Protein AF-0000000080188526 (afdb_homodimer)

Secondary structure (DSSP, 8-state):
----EEEEEE--STT---HHHHHHHHHHHHTT-EEEEEE--HHHHHHHHHHTT----EEE-TTS-EEE---HHHHHHHHHHHHHHHHHHHHHHHHTT--EEEEEETGGG-EEE-EEEEEEEEETTEEEEEEEEEEE---EE-HHHHHHHHHTT-EEEEEEEEEETTS-EEB--HHHHHHHHHHHTT-EEEEEESSSS-BSSTT-GGGB--EE-SHHHHHHHHHH--THHHHHHHHHHHHHHHT-SEEEEEETTSSSHHHHHHTTSSSEEEPGGGG-/----EEEEEE--STT---HHHHHHHHHHHHTT-EEEEEE--HHHHHHHHHHTT----EEE-TTS-EEE---HHHHHHHHHHHHHHHHHHHHHHHHTT--EEEEEETGGG-EEE-EEEEEEEEETTEEEEEEEEEEE---EE-HHHHHHHHHTT-EEEEEEEEEETTS-EEB--HHHHHHHHHHHTT-EEEEEESSSS-BSSTT-GGGB--EE-SHHHHHHHHHH--THHHHHHHHHHHHHHHT-SEEEEEETTSSSHHHHHHTTSSSEEEPGGGG-

Nearest PDB structures (foldseek):
  3wwm-assembly1_A-2  TM=9.117E-01  e=8.075E-30  Thermus thermophilus HB27
  3u6u-assembly1_C  TM=9.067E-01  e=2.019E-29  Thermus thermophilus HB8
  3wwn-assembly1_A-2  TM=9.165E-01  e=2.325E-28  Thermus thermophilus HB27
  2ap9-assembly1_E  TM=8.443E-01  e=2.203E-18  Mycobacterium tuberculosis CDC1551
  7nly-assembly1_A  TM=8.726E-01  e=7.168E-17  Mycobacterium tuberculosis H37Rv

InterPro domains:
  IPR001048 Aspartate/glutamate/uridylate kinase [PF00696] (5-251)
  IPR001057 Glutamate/acetylglutamate kinase [PR00474] (32-46)
  IPR001057 Glutamate/acetylglutamate kinase [PR00474] (173-200)
  IPR001057 Glutamate/acetylglutamate kinase [PR00474] (224-244)
  IPR004662 Acetylglutamate kinase family [PIRSF000728] (4-268)
  IPR004662 Acetylglutamate kinase family [TIGR00761] (5-249)
  IPR036393 Acetylglutamate kinase-like superfamily [G3DSA:3.40.1160.10] (6-268)
  IPR036393 Acetylglutamate kinase-like superfamily [SSF53633] (5-272)
  IPR037529 [LysW]-aminoadipate/[LysW]-glutamate kinase [MF_02082] (5-271)

Organism: NCBI:txid355548

Structure (mmCIF, N/CA/C/O backbone):
data_AF-0000000080188526-model_v1
#
loop_
_entity.id
_entity.type
_entity.pdbx_description
1 polymer Putative
#
loop_
_atom_site.group_PDB
_atom_site.id
_atom_site.type_symbol
_atom_site.label_atom_id
_atom_site.label_alt_id
_atom_site.label_comp_id
_atom_site.label_asym_id
_atom_site.label_entity_id
_atom_site.label_seq_id
_atom_site.pdbx_PDB_ins_code
_atom_site.Cartn_x
_atom_site.Cartn_y
_atom_site.Cartn_z
_atom_site.occupancy
_atom_site.B_iso_or_equiv
_atom_site.auth_seq_id
_atom_site.auth_comp_id
_atom_site.auth_asym_id
_atom_site.auth_atom_id
_atom_site.pdbx_PDB_model_num
ATOM 1 N N . MET A 1 1 ? -24.578 4.992 19.031 1 40.38 1 MET A N 1
ATOM 2 C CA . MET A 1 1 ? -23.828 6.109 19.594 1 40.38 1 MET A CA 1
ATOM 3 C C . MET A 1 1 ? -22.891 6.711 18.547 1 40.38 1 MET A C 1
ATOM 5 O O . MET A 1 1 ? -22.281 5.984 17.766 1 40.38 1 MET A O 1
ATOM 9 N N . VAL A 1 2 ? -23.078 7.922 18.234 1 56.34 2 VAL A N 1
ATOM 10 C CA . VAL A 1 2 ? -22.266 8.539 17.188 1 56.34 2 VAL A CA 1
ATOM 11 C C . VAL A 1 2 ? -20.781 8.383 17.516 1 56.34 2 VAL A C 1
ATOM 13 O O . VAL A 1 2 ? -20.328 8.797 18.578 1 56.34 2 VAL A O 1
ATOM 16 N N . ARG A 1 3 ? -20.047 7.516 16.812 1 78.12 3 ARG A N 1
ATOM 17 C CA . ARG A 1 3 ? -18.625 7.262 17.094 1 78.12 3 ARG A CA 1
ATOM 18 C C . ARG A 1 3 ? -17.781 8.492 16.797 1 78.12 3 ARG A C 1
ATOM 20 O O . ARG A 1 3 ? -18.016 9.18 15.797 1 78.12 3 ARG A O 1
ATOM 27 N N . VAL A 1 4 ? -17.016 8.891 17.828 1 92.44 4 VAL A N 1
ATOM 28 C CA . VAL A 1 4 ? -16.047 9.969 17.688 1 92.44 4 VAL A CA 1
ATOM 29 C C . VAL A 1 4 ? -14.93 9.523 16.75 1 92.44 4 VAL A C 1
ATOM 31 O O . VAL A 1 4 ? -14.445 8.398 16.844 1 92.44 4 VAL A O 1
ATOM 34 N N . THR A 1 5 ? -14.664 10.352 15.758 1 98.06 5 THR A N 1
ATOM 35 C CA . THR A 1 5 ? -13.602 10.039 14.805 1 98.06 5 THR A CA 1
ATOM 36 C C . THR A 1 5 ? -12.461 11.055 14.922 1 98.06 5 THR A C 1
ATOM 38 O O . THR A 1 5 ? -12.703 12.258 15.016 1 98.06 5 THR A O 1
ATOM 41 N N . THR A 1 6 ? -11.266 10.586 15.047 1 98.81 6 THR A N 1
ATOM 42 C CA . THR A 1 6 ? -10.055 11.406 15.078 1 98.81 6 THR A CA 1
ATOM 43 C C . THR A 1 6 ? -9.148 11.07 13.891 1 98.81 6 THR A C 1
ATOM 45 O O . THR A 1 6 ? -8.898 9.891 13.609 1 98.81 6 THR A O 1
ATOM 48 N N . VAL A 1 7 ? -8.742 12.086 13.148 1 98.94 7 VAL A N 1
ATOM 49 C CA . VAL A 1 7 ? -7.703 11.953 12.133 1 98.94 7 VAL A CA 1
ATOM 50 C C . VAL A 1 7 ? -6.363 12.422 12.695 1 98.94 7 VAL A C 1
ATOM 52 O O . VAL A 1 7 ? -6.27 13.516 13.25 1 98.94 7 VAL A O 1
ATOM 55 N N . VAL A 1 8 ? -5.336 11.609 12.633 1 98.94 8 VAL A N 1
ATOM 56 C CA . VAL A 1 8 ? -3.988 11.938 13.086 1 98.94 8 VAL A CA 1
ATOM 57 C C . VAL A 1 8 ? -3.047 12.023 11.883 1 98.94 8 VAL A C 1
ATOM 59 O O . VAL A 1 8 ? -2.836 11.039 11.18 1 98.94 8 VAL A O 1
ATOM 62 N N . LYS A 1 9 ? -2.52 13.18 11.641 1 98.88 9 LYS A N 1
ATOM 63 C CA . LYS A 1 9 ? -1.516 13.367 10.594 1 98.88 9 LYS A CA 1
ATOM 64 C C . LYS A 1 9 ? -0.104 13.297 11.172 1 98.88 9 LYS A C 1
ATOM 66 O O . LYS A 1 9 ? 0.282 14.125 11.992 1 98.88 9 LYS A O 1
ATOM 71 N N . ILE A 1 10 ? 0.627 12.305 10.766 1 98.38 10 ILE A N 1
ATOM 72 C CA . ILE A 1 10 ? 2.021 12.156 11.172 1 98.38 10 ILE A CA 1
ATOM 73 C C . ILE A 1 10 ? 2.936 12.734 10.094 1 98.38 10 ILE A C 1
ATOM 75 O O . ILE A 1 10 ? 2.992 12.211 8.977 1 98.38 10 ILE A O 1
ATOM 79 N N . GLY A 1 11 ? 3.662 13.734 10.43 1 93.62 11 GLY A N 1
ATOM 80 C CA . GLY A 1 11 ? 4.523 14.43 9.484 1 93.62 11 GLY A CA 1
ATOM 81 C C . GLY A 1 11 ? 5.641 13.555 8.945 1 93.62 11 GLY A C 1
ATOM 82 O O . GLY A 1 11 ? 6.109 12.641 9.625 1 93.62 11 GLY A O 1
ATOM 83 N N . GLY A 1 12 ? 6.168 13.875 7.809 1 89.31 12 GLY A N 1
ATOM 84 C CA . GLY A 1 12 ? 7.172 13.078 7.121 1 89.31 12 GLY A CA 1
ATOM 85 C C . GLY A 1 12 ? 8.586 13.555 7.375 1 89.31 12 GLY A C 1
ATOM 86 O O . GLY A 1 12 ? 9.539 13.008 6.812 1 89.31 12 GLY A O 1
ATOM 87 N N . ALA A 1 13 ? 8.648 14.562 8.172 1 86.12 13 ALA A N 1
ATOM 88 C CA . ALA A 1 13 ? 9.977 15.07 8.484 1 86.12 13 ALA A CA 1
ATOM 89 C C . ALA A 1 13 ? 10.766 14.062 9.312 1 86.12 13 ALA A C 1
ATOM 91 O O . ALA A 1 13 ? 10.195 13.336 10.133 1 86.12 13 ALA A O 1
ATOM 92 N N . ARG A 1 14 ? 12.078 14.102 9.156 1 87.88 14 ARG A N 1
ATOM 93 C CA . ARG A 1 14 ? 12.984 13.195 9.859 1 87.88 14 ARG A CA 1
ATOM 94 C C . ARG A 1 14 ? 12.844 13.352 11.367 1 87.88 14 ARG A C 1
ATOM 96 O O . ARG A 1 14 ? 12.969 12.375 12.109 1 87.88 14 ARG A O 1
ATOM 103 N N . ALA A 1 15 ? 12.523 14.5 11.766 1 88.06 15 ALA A N 1
ATOM 104 C CA . ALA A 1 15 ? 12.516 14.828 13.188 1 88.06 15 ALA A CA 1
ATOM 105 C C . ALA A 1 15 ? 11.227 14.352 13.852 1 88.06 15 ALA A C 1
ATOM 107 O O . ALA A 1 15 ? 11.102 14.383 15.078 1 88.06 15 ALA A O 1
ATOM 108 N N . VAL A 1 16 ? 10.297 13.938 13.117 1 93.12 16 VAL A N 1
ATOM 109 C CA . VAL A 1 16 ? 9.023 13.469 13.672 1 93.12 16 VAL A CA 1
ATOM 110 C C . VAL A 1 16 ? 9.148 12.008 14.086 1 93.12 16 VAL A C 1
ATOM 112 O O . VAL A 1 16 ? 9.398 11.133 13.25 1 93.12 16 VAL A O 1
ATOM 115 N N . ASP A 1 17 ? 9.016 11.703 15.32 1 95.31 17 ASP A N 1
ATOM 116 C CA . ASP A 1 17 ? 8.93 10.352 15.852 1 95.31 17 ASP A CA 1
ATOM 117 C C . ASP A 1 17 ? 7.484 9.867 15.891 1 95.31 17 ASP A C 1
ATOM 119 O O . ASP A 1 17 ? 6.668 10.391 16.656 1 95.31 17 ASP A O 1
ATOM 123 N N . PRO A 1 18 ? 7.188 8.836 15.133 1 96.5 18 PRO A N 1
ATOM 124 C CA . PRO A 1 18 ? 5.801 8.367 15.141 1 96.5 18 PRO A CA 1
ATOM 125 C C . PRO A 1 18 ? 5.445 7.602 16.406 1 96.5 18 PRO A C 1
ATOM 127 O O . PRO A 1 18 ? 4.266 7.352 16.672 1 96.5 18 PRO A O 1
ATOM 130 N N . GLY A 1 19 ? 6.375 7.184 17.234 1 97.31 19 GLY A N 1
ATOM 131 C CA . GLY A 1 19 ? 6.184 6.305 18.375 1 97.31 19 GLY A CA 1
ATOM 132 C C . GLY A 1 19 ? 5.082 6.77 19.312 1 97.31 19 GLY A C 1
ATOM 133 O O . GLY A 1 19 ? 4.121 6.039 19.562 1 97.31 19 GLY A O 1
ATOM 134 N N . PRO A 1 20 ? 5.223 7.992 19.828 1 98.06 20 PRO A N 1
ATOM 135 C CA . PRO A 1 20 ? 4.207 8.5 20.75 1 98.06 20 PRO A CA 1
ATOM 136 C C . PRO A 1 20 ? 2.807 8.508 20.141 1 98.06 20 PRO A C 1
ATOM 138 O O . PRO A 1 20 ? 1.826 8.227 20.828 1 98.06 20 PRO A O 1
ATOM 141 N N . ALA A 1 21 ? 2.689 8.883 18.891 1 98.5 21 ALA A N 1
ATOM 142 C CA . ALA A 1 21 ? 1.395 8.875 18.203 1 98.5 21 ALA A CA 1
ATOM 143 C C . ALA A 1 21 ? 0.808 7.469 18.156 1 98.5 21 ALA A C 1
ATOM 145 O O . ALA A 1 21 ? -0.402 7.285 18.312 1 98.5 21 ALA A O 1
ATOM 146 N N . VAL A 1 22 ? 1.657 6.465 17.922 1 98.62 22 VAL A N 1
ATOM 147 C CA . VAL A 1 22 ? 1.222 5.074 17.844 1 98.62 22 VAL A CA 1
ATOM 148 C C . VAL A 1 22 ? 0.589 4.652 19.156 1 98.62 22 VAL A C 1
ATOM 150 O O . VAL A 1 22 ? -0.482 4.043 19.188 1 98.62 22 VAL A O 1
ATOM 153 N N . THR A 1 23 ? 1.24 5 20.25 1 98.19 23 THR A N 1
ATOM 154 C CA . THR A 1 23 ? 0.723 4.695 21.578 1 98.19 23 THR A CA 1
ATOM 155 C C . THR A 1 23 ? -0.623 5.379 21.797 1 98.19 23 THR A C 1
ATOM 157 O O . THR A 1 23 ? -1.547 4.773 22.344 1 98.19 23 THR A O 1
ATOM 160 N N . ASP A 1 24 ? -0.747 6.602 21.406 1 98.75 24 ASP A N 1
ATOM 161 C CA . ASP A 1 24 ? -1.985 7.352 21.578 1 98.75 24 ASP A CA 1
ATOM 162 C C . ASP A 1 24 ? -3.113 6.754 20.75 1 98.75 24 ASP A C 1
ATOM 164 O O . ASP A 1 24 ? -4.262 6.691 21.188 1 98.75 24 ASP A O 1
ATOM 168 N N . VAL A 1 25 ? -2.812 6.363 19.516 1 98.69 25 VAL A N 1
ATOM 169 C CA . VAL A 1 25 ? -3.814 5.762 18.641 1 98.69 25 VAL A CA 1
ATOM 170 C C . VAL A 1 25 ? -4.324 4.461 19.25 1 98.69 25 VAL A C 1
ATOM 172 O O . VAL A 1 25 ? -5.527 4.195 19.25 1 98.69 25 VAL A O 1
ATOM 175 N N . ALA A 1 26 ? -3.402 3.66 19.781 1 98.38 26 ALA A N 1
ATOM 176 C CA . ALA A 1 26 ? -3.801 2.443 20.5 1 98.38 26 ALA A CA 1
ATOM 177 C C . ALA A 1 26 ? -4.773 2.762 21.625 1 98.38 26 ALA A C 1
ATOM 179 O O . ALA A 1 26 ? -5.773 2.066 21.812 1 98.38 26 ALA A O 1
ATOM 180 N N . HIS A 1 27 ? -4.434 3.818 22.344 1 97.94 27 HIS A N 1
ATOM 181 C CA . HIS A 1 27 ? -5.266 4.25 23.469 1 97.94 27 HIS A CA 1
ATOM 182 C C . HIS A 1 27 ? -6.652 4.68 22.984 1 97.94 27 HIS A C 1
ATOM 184 O O . HIS A 1 27 ? -7.664 4.289 23.578 1 97.94 27 HIS A O 1
ATOM 190 N N . LEU A 1 28 ? -6.758 5.496 21.953 1 98.06 28 LEU A N 1
ATOM 191 C CA . LEU A 1 28 ? -8.031 5.969 21.406 1 98.06 28 LEU A CA 1
ATOM 192 C C . LEU A 1 28 ? -8.883 4.801 20.938 1 98.06 28 LEU A C 1
ATOM 194 O O . LEU A 1 28 ? -10.078 4.738 21.219 1 98.06 28 LEU A O 1
ATOM 198 N N . MET A 1 29 ? -8.258 3.889 20.234 1 96.62 29 MET A N 1
ATOM 199 C CA . MET A 1 29 ? -8.977 2.721 19.734 1 96.62 29 MET A CA 1
ATOM 200 C C . MET A 1 29 ? -9.547 1.901 20.875 1 96.62 29 MET A C 1
ATOM 202 O O . MET A 1 29 ? -10.695 1.443 20.812 1 96.62 29 MET A O 1
ATOM 206 N N . ALA A 1 30 ? -8.727 1.699 21.891 1 95.38 30 ALA A N 1
ATOM 207 C CA . ALA A 1 30 ? -9.156 0.935 23.062 1 95.38 30 ALA A CA 1
ATOM 208 C C . ALA A 1 30 ? -10.359 1.593 23.734 1 95.38 30 ALA A C 1
ATOM 210 O O . ALA A 1 30 ? -11.148 0.92 24.391 1 95.38 30 ALA A O 1
ATOM 211 N N . ASN A 1 31 ? -10.523 2.869 23.531 1 96.06 31 ASN A N 1
ATOM 212 C CA . ASN A 1 31 ? -11.633 3.609 24.125 1 96.06 31 ASN A CA 1
ATOM 213 C C . ASN A 1 31 ? -12.805 3.732 23.156 1 96.06 31 ASN A C 1
ATOM 215 O O . ASN A 1 31 ? -13.719 4.523 23.375 1 96.06 31 ASN A O 1
ATOM 219 N N . GLY A 1 32 ? -12.781 3.041 22.031 1 95.88 32 GLY A N 1
ATOM 220 C CA . GLY A 1 32 ? -13.914 2.908 21.141 1 95.88 32 GLY A CA 1
ATOM 221 C C . GLY A 1 32 ? -13.992 4.008 20.094 1 95.88 32 GLY A C 1
ATOM 222 O O . GLY A 1 32 ? -15.016 4.176 19.438 1 95.88 32 GLY A O 1
ATOM 223 N N . GLU A 1 33 ? -12.914 4.777 19.906 1 97.5 33 GLU A N 1
ATOM 224 C CA . GLU A 1 33 ? -12.891 5.836 18.906 1 97.5 33 GLU A CA 1
ATOM 225 C C . GLU A 1 33 ? -12.453 5.301 17.547 1 97.5 33 GLU A C 1
ATOM 227 O O . GLU A 1 33 ? -11.633 4.375 17.469 1 97.5 33 GLU A O 1
ATOM 232 N N . ASP A 1 34 ? -13.078 5.816 16.484 1 98.44 34 ASP A N 1
ATOM 233 C CA . ASP A 1 34 ? -12.555 5.586 15.141 1 98.44 34 ASP A CA 1
ATOM 234 C C . ASP A 1 34 ? -11.375 6.504 14.852 1 98.44 34 ASP A C 1
ATOM 236 O O . ASP A 1 34 ? -11.43 7.703 15.133 1 98.44 34 ASP A O 1
ATOM 240 N N . VAL A 1 35 ? -10.273 5.914 14.398 1 98.88 35 VAL A N 1
ATOM 241 C CA . VAL A 1 35 ? -9.078 6.699 14.117 1 98.88 35 VAL A CA 1
ATOM 242 C C . VAL A 1 35 ? -8.617 6.453 12.688 1 98.88 35 VAL A C 1
ATOM 244 O O . VAL A 1 35 ? -8.602 5.309 12.219 1 98.88 35 VAL A O 1
ATOM 247 N N . VAL A 1 36 ? -8.328 7.504 11.977 1 98.94 36 VAL A N 1
ATOM 248 C CA . VAL A 1 36 ? -7.594 7.457 10.711 1 98.94 36 VAL A CA 1
ATOM 249 C C . VAL A 1 36 ? -6.215 8.086 10.891 1 98.94 36 VAL A C 1
ATOM 251 O O . VAL A 1 36 ? -6.086 9.172 11.469 1 98.94 36 VAL A O 1
ATOM 254 N N . VAL A 1 37 ? -5.207 7.422 10.477 1 98.94 37 VAL A N 1
ATOM 255 C CA . VAL A 1 37 ? -3.865 7.992 10.438 1 98.94 37 VAL A CA 1
ATOM 256 C C . VAL A 1 37 ? -3.516 8.391 9.008 1 98.94 37 VAL A C 1
ATOM 258 O O . VAL A 1 37 ? -3.748 7.629 8.07 1 98.94 37 VAL A O 1
ATOM 261 N N . VAL A 1 38 ? -3.098 9.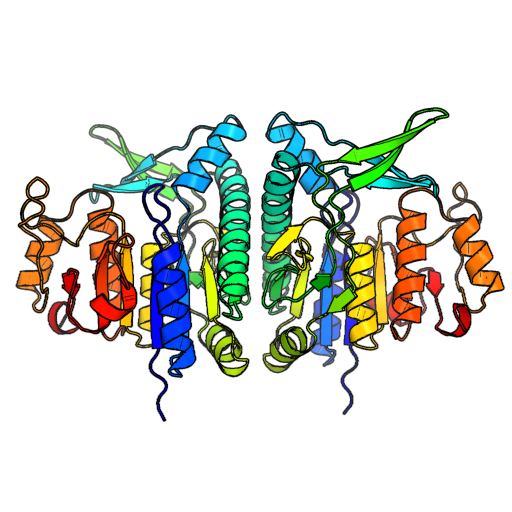578 8.797 1 98.94 38 VAL A N 1
ATOM 262 C CA . VAL A 1 38 ? -2.545 10.047 7.531 1 98.94 38 VAL A CA 1
ATOM 263 C C . VAL A 1 38 ? -1.071 10.406 7.711 1 98.94 38 VAL A C 1
ATOM 265 O O . VAL A 1 38 ? -0.702 11.07 8.68 1 98.94 38 VAL A O 1
ATOM 268 N N . HIS A 1 39 ? -0.238 9.914 6.824 1 98.75 39 HIS A N 1
ATOM 269 C CA . HIS A 1 39 ? 1.174 10.227 7.023 1 98.75 39 HIS A CA 1
ATOM 270 C C . HIS A 1 39 ? 1.783 10.844 5.77 1 98.75 39 HIS A C 1
ATOM 272 O O . HIS A 1 39 ? 1.302 10.609 4.66 1 98.75 39 HIS A O 1
ATOM 278 N N . GLY A 1 40 ? 2.789 11.672 6.004 1 96.56 40 GLY A N 1
ATOM 279 C CA . GLY A 1 40 ? 3.639 12.156 4.922 1 96.56 40 GLY A CA 1
ATOM 280 C C . GLY A 1 40 ? 4.844 11.266 4.676 1 96.56 40 GLY A C 1
ATOM 281 O O . GLY A 1 40 ? 4.859 10.102 5.082 1 96.56 40 GLY A O 1
ATOM 282 N N . GLY A 1 41 ? 5.75 11.781 3.902 1 95.81 41 GLY A N 1
ATOM 283 C CA . GLY A 1 41 ? 6.957 11.031 3.598 1 95.81 41 GLY A CA 1
ATOM 284 C C . GLY A 1 41 ? 7.988 11.852 2.834 1 95.81 41 GLY A C 1
ATOM 285 O O . GLY A 1 41 ? 8.75 11.305 2.037 1 95.81 41 GLY A O 1
ATOM 286 N N . SER A 1 42 ? 7.973 13.156 3.051 1 94.06 42 SER A N 1
ATOM 287 C CA . SER A 1 42 ? 8.812 14.047 2.256 1 94.06 42 SER A CA 1
ATOM 288 C C . SER A 1 42 ? 10.281 13.648 2.357 1 94.06 42 SER A C 1
ATOM 290 O O . SER A 1 42 ? 10.984 13.586 1.346 1 94.06 42 SER A O 1
ATOM 292 N N . THR A 1 43 ? 10.773 13.391 3.576 1 95.75 43 THR A N 1
ATOM 293 C CA . THR A 1 43 ? 12.164 13.008 3.775 1 95.75 43 THR A CA 1
ATOM 294 C C . THR A 1 43 ? 12.461 11.672 3.092 1 95.75 43 THR A C 1
ATOM 296 O O . THR A 1 43 ? 13.484 11.531 2.418 1 95.75 43 THR A O 1
ATOM 299 N N . ALA A 1 44 ? 11.578 10.719 3.279 1 97.31 44 ALA A N 1
ATOM 300 C CA . ALA A 1 44 ? 11.75 9.406 2.662 1 97.31 44 ALA A CA 1
ATOM 301 C C . ALA A 1 44 ? 11.781 9.516 1.141 1 97.31 44 ALA A C 1
ATOM 303 O O . ALA A 1 44 ? 12.578 8.844 0.48 1 97.31 44 ALA A O 1
ATOM 304 N N . VAL A 1 45 ? 10.93 10.359 0.568 1 97.88 45 VAL A N 1
ATOM 305 C CA . VAL A 1 45 ? 10.883 10.555 -0.876 1 97.88 45 VAL A CA 1
ATOM 306 C C . VAL A 1 45 ? 12.188 11.188 -1.356 1 97.88 45 VAL A C 1
ATOM 308 O O . VAL A 1 45 ? 12.781 10.734 -2.34 1 97.88 45 VAL A O 1
ATOM 311 N N . ASP A 1 46 ? 12.641 12.25 -0.674 1 97.69 46 ASP A N 1
ATOM 312 C CA . ASP A 1 46 ? 13.883 12.914 -1.049 1 97.69 46 ASP A CA 1
ATOM 313 C C . ASP A 1 46 ? 15.07 11.953 -0.981 1 97.69 46 ASP A C 1
ATOM 315 O O . ASP A 1 46 ? 15.914 11.938 -1.879 1 97.69 46 ASP A O 1
ATOM 319 N N . ASP A 1 47 ? 15.156 11.172 0.122 1 97.38 47 ASP A N 1
ATOM 320 C CA . ASP A 1 47 ? 16.219 10.18 0.264 1 97.38 47 ASP A CA 1
ATOM 321 C C . ASP A 1 47 ? 16.188 9.164 -0.87 1 97.38 47 ASP A C 1
ATOM 323 O O . ASP A 1 47 ? 17.219 8.805 -1.432 1 97.38 47 ASP A O 1
ATOM 327 N N . ALA A 1 48 ? 14.992 8.68 -1.197 1 97.69 48 ALA A N 1
ATOM 328 C CA . ALA A 1 48 ? 14.836 7.699 -2.271 1 97.69 48 ALA A CA 1
ATOM 329 C C . ALA A 1 48 ? 15.266 8.281 -3.613 1 97.69 48 ALA A C 1
ATOM 331 O O . ALA A 1 48 ? 15.93 7.613 -4.406 1 97.69 48 ALA A O 1
ATOM 332 N N . LEU A 1 49 ? 14.836 9.539 -3.883 1 97.94 49 LEU A N 1
ATOM 333 C CA . LEU A 1 49 ? 15.266 10.211 -5.105 1 97.94 49 LEU A CA 1
ATOM 334 C C . LEU A 1 49 ? 16.781 10.25 -5.195 1 97.94 49 LEU A C 1
ATOM 336 O O . LEU A 1 49 ? 17.359 9.914 -6.234 1 97.94 49 LEU A O 1
ATOM 340 N N . SER A 1 50 ? 17.422 10.617 -4.102 1 97 50 SER A N 1
ATOM 341 C CA . SER A 1 50 ? 18.875 10.664 -4.059 1 97 50 SER A CA 1
ATOM 342 C C . SER A 1 50 ? 19.484 9.297 -4.316 1 97 50 SER A C 1
ATOM 344 O O . SER A 1 50 ? 20.453 9.172 -5.066 1 97 50 SER A O 1
ATOM 346 N N . ASP A 1 51 ? 18.969 8.297 -3.697 1 95.38 51 ASP A N 1
ATOM 347 C CA . ASP A 1 51 ? 19.453 6.934 -3.869 1 95.38 51 ASP A CA 1
ATOM 348 C C . ASP A 1 51 ? 19.312 6.48 -5.32 1 95.38 51 ASP A C 1
ATOM 350 O O . ASP A 1 51 ? 20.109 5.664 -5.801 1 95.38 51 ASP A O 1
ATOM 354 N N . PHE A 1 52 ? 18.297 6.992 -6.035 1 95 52 PHE A N 1
ATOM 355 C CA . PHE A 1 52 ? 18.078 6.695 -7.445 1 95 52 PHE A CA 1
ATOM 356 C C . PHE A 1 52 ? 18.953 7.57 -8.328 1 95 52 PHE A C 1
ATOM 358 O O . PHE A 1 52 ? 18.891 7.469 -9.562 1 95 52 PHE A O 1
ATOM 365 N N . GLY A 1 53 ? 19.734 8.492 -7.723 1 94.75 53 GLY A N 1
ATOM 366 C CA . GLY A 1 53 ? 20.578 9.414 -8.469 1 94.75 53 GLY A CA 1
ATOM 367 C C . GLY A 1 53 ? 19.828 10.617 -8.992 1 94.75 53 GLY A C 1
ATOM 368 O O . GLY A 1 53 ? 20.281 11.281 -9.93 1 94.75 53 GLY A O 1
ATOM 369 N N . LEU A 1 54 ? 18.688 10.836 -8.445 1 96.06 54 LEU A N 1
ATOM 370 C CA . LEU A 1 54 ? 17.859 11.984 -8.812 1 96.06 54 LEU A CA 1
ATOM 371 C C . LEU A 1 54 ? 17.938 13.07 -7.75 1 96.06 54 LEU A C 1
ATOM 373 O O . LEU A 1 54 ? 18.328 12.797 -6.609 1 96.06 54 LEU A O 1
ATOM 377 N N . GLU A 1 55 ? 17.641 14.297 -8.125 1 95.75 55 GLU A N 1
ATOM 378 C CA . GLU A 1 55 ? 17.609 15.414 -7.184 1 95.75 55 GLU A CA 1
ATOM 379 C C . GLU A 1 55 ? 16.188 15.914 -6.977 1 95.75 55 GLU A C 1
ATOM 381 O O . GLU A 1 55 ? 15.484 16.234 -7.941 1 95.75 55 GLU A O 1
ATOM 386 N N . PRO A 1 56 ? 15.789 15.961 -5.746 1 95.38 56 PRO A N 1
ATOM 387 C CA . PRO A 1 56 ? 14.477 16.562 -5.516 1 95.38 56 PRO A CA 1
ATOM 388 C C . PRO A 1 56 ? 14.398 18 -6.027 1 95.38 56 PRO A C 1
ATOM 390 O O . PRO A 1 56 ? 15.367 18.766 -5.918 1 95.38 56 PRO A O 1
ATOM 393 N N . GLU A 1 57 ? 13.297 18.375 -6.609 1 95.19 57 GLU A N 1
ATOM 394 C CA . GLU A 1 57 ? 13.062 19.719 -7.109 1 95.19 57 GLU A CA 1
ATOM 395 C C . GLU A 1 57 ? 11.867 20.359 -6.422 1 95.19 57 GLU A C 1
ATOM 397 O O . GLU A 1 57 ? 10.758 19.828 -6.469 1 95.19 57 GLU A O 1
ATOM 402 N N . TYR A 1 58 ? 12.133 21.453 -5.789 1 94.31 58 TYR A N 1
ATOM 403 C CA . TYR A 1 58 ? 11.07 22.234 -5.172 1 94.31 58 TYR A CA 1
ATOM 404 C C . TYR A 1 58 ? 10.852 23.547 -5.918 1 94.31 58 TYR A C 1
ATOM 406 O O . TYR A 1 58 ? 11.812 24.188 -6.348 1 94.31 58 TYR A O 1
ATOM 414 N N . VAL A 1 59 ? 9.586 23.891 -6.039 1 94 59 VAL A N 1
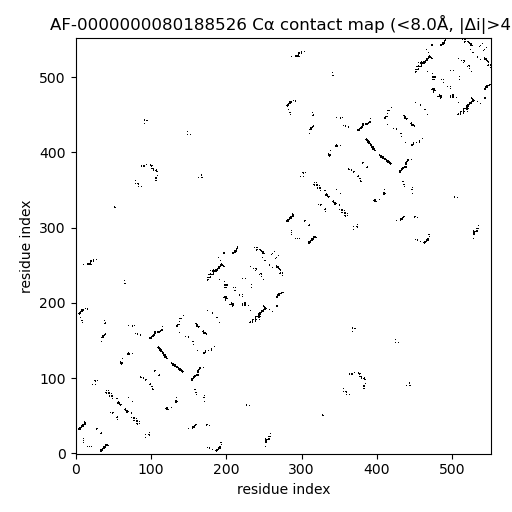ATOM 415 C CA . VAL A 1 59 ? 9.234 25.109 -6.758 1 94 59 VAL A CA 1
ATOM 416 C C . VAL A 1 59 ? 8.281 25.953 -5.906 1 94 59 VAL A C 1
ATOM 418 O O . VAL A 1 59 ? 7.598 25.422 -5.027 1 94 59 VAL A O 1
ATOM 421 N N . GLU A 1 60 ? 8.266 27.172 -6.176 1 93.06 60 GLU A N 1
ATOM 422 C CA . GLU A 1 60 ? 7.418 28.109 -5.453 1 93.06 60 GLU A CA 1
ATOM 423 C C . GLU A 1 60 ? 6.285 28.625 -6.332 1 93.06 60 GLU A C 1
ATOM 425 O O . GLU A 1 60 ? 6.5 28.969 -7.496 1 93.06 60 GLU A O 1
ATOM 430 N N . SER A 1 61 ? 5.125 28.594 -5.816 1 91.62 61 SER A N 1
ATOM 431 C CA . SER A 1 61 ? 3.979 29.156 -6.527 1 91.62 61 SER A CA 1
ATOM 432 C C . SER A 1 61 ? 3.928 30.672 -6.379 1 91.62 61 SER A C 1
ATOM 434 O O . SER A 1 61 ? 4.613 31.234 -5.527 1 91.62 61 SER A O 1
ATOM 436 N N . PRO A 1 62 ? 3.115 31.297 -7.211 1 90.62 62 PRO A N 1
ATOM 437 C CA . PRO A 1 62 ? 2.979 32.75 -7.09 1 90.62 62 PRO A CA 1
ATOM 438 C C . PRO A 1 62 ? 2.453 33.188 -5.723 1 90.62 62 PRO A C 1
ATOM 440 O O . PRO A 1 62 ? 2.732 34.281 -5.273 1 90.62 62 PRO A O 1
ATOM 443 N N . SER A 1 63 ? 1.74 32.281 -5.043 1 86.5 63 SER A N 1
ATOM 444 C CA . SER A 1 63 ? 1.201 32.594 -3.721 1 86.5 63 SER A CA 1
ATOM 445 C C . SER A 1 63 ? 2.256 32.406 -2.637 1 86.5 63 SER A C 1
ATOM 447 O O . SER A 1 63 ? 2 32.656 -1.461 1 86.5 63 SER A O 1
ATOM 449 N N . GLY A 1 64 ? 3.412 31.922 -3.025 1 86.94 64 GLY A N 1
ATOM 450 C CA . GLY A 1 64 ? 4.508 31.766 -2.084 1 86.94 64 GLY A CA 1
ATOM 451 C C . GLY A 1 64 ? 4.578 30.375 -1.484 1 86.94 64 GLY A C 1
ATOM 452 O O . GLY A 1 64 ? 5.418 30.109 -0.624 1 86.94 64 GLY A O 1
ATOM 453 N N . MET A 1 65 ? 3.717 29.547 -1.936 1 88.12 65 MET A N 1
ATOM 454 C CA . MET A 1 65 ? 3.721 28.172 -1.431 1 88.12 65 MET A CA 1
ATOM 455 C C . MET A 1 65 ? 4.773 27.328 -2.146 1 88.12 65 MET A C 1
ATOM 457 O O . MET A 1 65 ? 4.906 27.406 -3.369 1 88.12 65 MET A O 1
ATOM 461 N N . THR A 1 66 ? 5.555 26.641 -1.354 1 90.25 66 THR A N 1
ATOM 462 C CA . THR A 1 66 ? 6.574 25.766 -1.931 1 90.25 66 THR A CA 1
ATOM 463 C C . THR A 1 66 ? 6.102 24.328 -1.956 1 90.25 66 THR A C 1
ATOM 465 O O . THR A 1 66 ? 5.484 23.844 -0.999 1 90.25 66 THR A O 1
ATOM 468 N N . GLY A 1 67 ? 6.332 23.641 -3 1 91.94 67 GLY A N 1
ATOM 469 C CA . GLY A 1 67 ? 6 22.234 -3.133 1 91.94 67 GLY A CA 1
ATOM 470 C C . GLY A 1 67 ? 6.957 21.484 -4.039 1 91.94 67 GLY A C 1
ATOM 471 O O . GLY A 1 67 ? 7.695 22.094 -4.812 1 91.94 67 GLY A O 1
ATOM 472 N N . ARG A 1 68 ? 7.027 20.234 -3.908 1 94.19 68 ARG A N 1
ATOM 473 C CA . ARG A 1 68 ? 7.855 19.406 -4.773 1 94.19 68 ARG A CA 1
ATOM 474 C C . ARG A 1 68 ? 7.285 19.344 -6.188 1 94.19 68 ARG A C 1
ATOM 476 O O . ARG A 1 68 ? 6.098 19.062 -6.371 1 94.19 68 ARG A O 1
ATOM 483 N N . PHE A 1 69 ? 8.125 19.75 -7.211 1 96.38 69 PHE A N 1
ATOM 484 C CA . PHE A 1 69 ? 7.781 19.438 -8.594 1 96.38 69 PHE A CA 1
ATOM 485 C C . PHE A 1 69 ? 7.992 17.953 -8.883 1 96.38 69 PHE A C 1
ATOM 487 O O . PHE A 1 69 ? 9.102 17.438 -8.742 1 96.38 69 PHE A O 1
ATOM 494 N N . THR A 1 70 ? 6.965 17.266 -9.195 1 97.38 70 THR A N 1
ATOM 495 C CA . THR A 1 70 ? 6.992 15.812 -9.328 1 97.38 70 THR A CA 1
ATOM 496 C C . THR A 1 70 ? 6.828 15.406 -10.789 1 97.38 70 THR A C 1
ATOM 498 O O . THR A 1 70 ? 5.707 15.211 -11.266 1 97.38 70 THR A O 1
ATOM 501 N N . ASP A 1 71 ? 7.914 15.203 -11.516 1 96.75 71 ASP A N 1
ATOM 502 C CA . ASP A 1 71 ? 7.797 14.672 -12.875 1 96.75 71 ASP A CA 1
ATOM 503 C C . ASP A 1 71 ? 7.562 13.164 -12.859 1 96.75 71 ASP A C 1
ATOM 505 O O . ASP A 1 71 ? 7.348 12.578 -11.797 1 96.75 71 ASP A O 1
ATOM 509 N N . SER A 1 72 ? 7.582 12.547 -14.031 1 96.06 72 SER A N 1
ATOM 510 C CA . SER A 1 72 ? 7.18 11.148 -14.148 1 96.06 72 SER A CA 1
ATOM 511 C C . SER A 1 72 ? 8.117 10.234 -13.359 1 96.06 72 SER A C 1
ATOM 513 O O . SER A 1 72 ? 7.668 9.32 -12.664 1 96.06 72 SER A O 1
ATOM 515 N N . GLU A 1 73 ? 9.414 10.445 -13.453 1 96.5 73 GLU A N 1
ATOM 516 C CA . GLU A 1 73 ? 10.391 9.633 -12.727 1 96.5 73 GLU A CA 1
ATOM 517 C C . GLU A 1 73 ? 10.258 9.828 -11.219 1 96.5 73 GLU A C 1
ATOM 519 O O . GLU A 1 73 ? 10.305 8.859 -10.453 1 96.5 73 GLU A O 1
ATOM 524 N N . ALA A 1 74 ? 10.117 11.125 -10.789 1 97.62 74 ALA A N 1
ATOM 525 C CA . ALA A 1 74 ? 9.938 11.43 -9.367 1 97.62 74 ALA A CA 1
ATOM 526 C C . ALA A 1 74 ? 8.656 10.797 -8.828 1 97.62 74 ALA A C 1
ATOM 528 O O . ALA A 1 74 ? 8.602 10.383 -7.672 1 97.62 74 ALA A O 1
ATOM 529 N N . MET A 1 75 ? 7.648 10.719 -9.688 1 98.12 75 MET A N 1
ATOM 530 C CA . MET A 1 75 ? 6.383 10.125 -9.281 1 98.12 75 MET A CA 1
ATOM 531 C C . MET A 1 75 ? 6.555 8.641 -8.969 1 98.12 75 MET A C 1
ATOM 533 O O . MET A 1 75 ? 5.988 8.133 -7.992 1 98.12 75 MET A O 1
ATOM 537 N N . ASP A 1 76 ? 7.289 7.973 -9.828 1 97.88 76 ASP A N 1
ATOM 538 C CA . ASP A 1 76 ? 7.566 6.559 -9.586 1 97.88 76 ASP A CA 1
ATOM 539 C C . ASP A 1 76 ? 8.273 6.363 -8.25 1 97.88 76 ASP A C 1
ATOM 541 O O . ASP A 1 76 ? 7.902 5.488 -7.465 1 97.88 76 ASP A O 1
ATOM 545 N N . VAL A 1 77 ? 9.266 7.207 -7.977 1 98.31 77 VAL A N 1
ATOM 546 C CA . VAL A 1 77 ? 10.062 7.117 -6.758 1 98.31 77 VAL A CA 1
ATOM 547 C C . VAL A 1 77 ? 9.195 7.469 -5.551 1 98.31 77 VAL A C 1
ATOM 549 O O . VAL A 1 77 ? 9.305 6.84 -4.496 1 98.31 77 VAL A O 1
ATOM 552 N N . LEU A 1 78 ? 8.336 8.445 -5.738 1 98.56 78 LEU A N 1
ATOM 553 C CA . LEU A 1 78 ? 7.422 8.836 -4.668 1 98.56 78 LEU A CA 1
ATOM 554 C C . LEU A 1 78 ? 6.504 7.684 -4.281 1 98.56 78 LEU A C 1
ATOM 556 O O . LEU A 1 78 ? 6.344 7.379 -3.098 1 98.56 78 LEU A O 1
ATOM 560 N N . ALA A 1 79 ? 5.91 7.043 -5.289 1 98.69 79 ALA A N 1
ATOM 561 C CA . ALA A 1 79 ? 5.02 5.914 -5.016 1 98.69 79 ALA A CA 1
ATOM 562 C C . ALA A 1 79 ? 5.758 4.805 -4.273 1 98.69 79 ALA A C 1
ATOM 564 O O . ALA A 1 79 ? 5.215 4.207 -3.34 1 98.69 79 ALA A O 1
ATOM 565 N N . MET A 1 80 ? 6.992 4.566 -4.664 1 98.75 80 MET A N 1
ATOM 566 C CA . MET A 1 80 ? 7.828 3.557 -4.02 1 98.75 80 MET A CA 1
ATOM 567 C C . MET A 1 80 ? 8.102 3.924 -2.568 1 98.75 80 MET A C 1
ATOM 569 O O . MET A 1 80 ? 7.828 3.139 -1.66 1 98.75 80 MET A O 1
ATOM 573 N N . ALA A 1 81 ? 8.602 5.125 -2.338 1 98.69 81 ALA A N 1
ATOM 574 C CA . ALA A 1 81 ? 8.992 5.57 -1.004 1 98.69 81 ALA A CA 1
ATOM 575 C C . ALA A 1 81 ? 7.797 5.609 -0.06 1 98.69 81 ALA A C 1
ATOM 577 O O . ALA A 1 81 ? 7.883 5.145 1.08 1 98.69 81 ALA A O 1
ATOM 578 N N . MET A 1 82 ? 6.688 6.121 -0.551 1 98.75 82 MET A N 1
ATOM 579 C CA . MET A 1 82 ? 5.492 6.223 0.279 1 98.75 82 MET A CA 1
ATOM 580 C C . MET A 1 82 ? 4.953 4.84 0.63 1 98.75 82 MET A C 1
ATOM 582 O O . MET A 1 82 ? 4.445 4.629 1.733 1 98.75 82 MET A O 1
ATOM 586 N N . GLY A 1 83 ? 4.992 3.906 -0.345 1 98.75 83 GLY A N 1
ATOM 587 C CA . GLY A 1 83 ? 4.602 2.535 -0.054 1 98.75 83 GLY A CA 1
ATOM 588 C C . GLY A 1 83 ? 5.402 1.913 1.074 1 98.75 83 GLY A C 1
ATOM 589 O O . GLY A 1 83 ? 4.836 1.26 1.955 1 98.75 83 GLY A O 1
ATOM 590 N N . LYS A 1 84 ? 6.715 2.158 1.064 1 98.69 84 LYS A N 1
ATOM 591 C CA . LYS A 1 84 ? 7.586 1.617 2.104 1 98.69 84 LYS A CA 1
ATOM 592 C C . LYS A 1 84 ? 7.293 2.26 3.457 1 98.69 84 LYS A C 1
ATOM 594 O O . LYS A 1 84 ? 7.195 1.567 4.473 1 98.69 84 LYS A O 1
ATOM 599 N N . VAL A 1 85 ? 7.148 3.58 3.508 1 98.62 85 VAL A N 1
ATOM 600 C CA . VAL A 1 85 ? 6.852 4.285 4.75 1 98.62 85 VAL A CA 1
ATOM 601 C C . VAL A 1 85 ? 5.543 3.768 5.34 1 98.62 85 VAL A C 1
ATOM 603 O O . VAL A 1 85 ? 5.453 3.514 6.543 1 98.62 85 VAL A O 1
ATOM 606 N N . ASN A 1 86 ? 4.543 3.629 4.488 1 98.88 86 ASN A N 1
ATOM 607 C CA . ASN A 1 86 ? 3.238 3.148 4.93 1 98.88 86 ASN A CA 1
ATOM 608 C C . ASN A 1 86 ? 3.33 1.75 5.531 1 98.88 86 ASN A C 1
ATOM 610 O O . ASN A 1 86 ? 2.811 1.505 6.621 1 98.88 86 ASN A O 1
ATOM 614 N N . THR A 1 87 ? 4.027 0.84 4.852 1 98.88 87 THR A N 1
ATOM 615 C CA . THR A 1 87 ? 4.191 -0.534 5.312 1 98.88 87 THR A CA 1
ATOM 616 C C . THR A 1 87 ? 4.887 -0.569 6.672 1 98.88 87 THR A C 1
ATOM 618 O O . THR A 1 87 ? 4.461 -1.293 7.574 1 98.88 87 THR A O 1
ATOM 621 N N . ASP A 1 88 ? 5.953 0.246 6.824 1 98.5 88 ASP A N 1
ATOM 622 C CA . ASP A 1 88 ? 6.695 0.295 8.086 1 98.5 88 ASP A CA 1
ATOM 623 C C . ASP A 1 88 ? 5.812 0.811 9.219 1 98.5 88 ASP A C 1
ATOM 625 O O . ASP A 1 88 ? 5.871 0.299 10.336 1 98.5 88 ASP A O 1
ATOM 629 N N . LEU A 1 89 ? 5.051 1.833 8.898 1 98.75 89 LEU A N 1
ATOM 630 C CA . LEU A 1 89 ? 4.18 2.408 9.914 1 98.75 89 LEU A CA 1
ATOM 631 C C . LEU A 1 89 ? 3.088 1.424 10.32 1 98.75 89 LEU A C 1
ATOM 633 O O . LEU A 1 89 ? 2.768 1.293 11.5 1 98.75 89 LEU A O 1
ATOM 637 N N . VAL A 1 90 ? 2.488 0.684 9.391 1 98.88 90 VAL A N 1
ATOM 638 C CA . VAL A 1 90 ? 1.482 -0.333 9.672 1 98.88 90 VAL A CA 1
ATOM 639 C C . VAL A 1 90 ? 2.086 -1.424 10.555 1 98.88 90 VAL A C 1
ATOM 641 O O . VAL A 1 90 ? 1.457 -1.875 11.516 1 98.88 90 VAL A O 1
ATOM 644 N N . ALA A 1 91 ? 3.311 -1.838 10.227 1 98.81 91 ALA A N 1
ATOM 645 C CA . ALA A 1 91 ? 3.986 -2.828 11.062 1 98.81 91 ALA A CA 1
ATOM 646 C C . ALA A 1 91 ? 4.152 -2.318 12.492 1 98.81 91 ALA A C 1
ATOM 648 O O . ALA A 1 91 ? 3.963 -3.07 13.453 1 98.81 91 ALA A O 1
ATOM 649 N N . THR A 1 92 ? 4.531 -1.032 12.625 1 98.62 92 THR A N 1
ATOM 650 C CA . THR A 1 92 ? 4.695 -0.423 13.938 1 98.62 92 THR A CA 1
ATOM 651 C C . THR A 1 92 ? 3.377 -0.445 14.711 1 98.62 92 THR A C 1
ATOM 653 O O . THR A 1 92 ? 3.357 -0.751 15.906 1 98.62 92 THR A O 1
ATOM 656 N N . PHE A 1 93 ? 2.283 -0.114 14.047 1 98.75 93 PHE A N 1
ATOM 657 C CA . PHE A 1 93 ? 0.97 -0.175 14.68 1 98.75 93 PHE A CA 1
ATOM 658 C C . PHE A 1 93 ? 0.635 -1.604 15.094 1 98.75 93 PHE A C 1
ATOM 660 O O . PHE A 1 93 ? 0.17 -1.838 16.203 1 98.75 93 PHE A O 1
ATOM 667 N N . GLN A 1 94 ? 0.871 -2.607 14.195 1 98.12 94 GLN A N 1
ATOM 668 C CA . GLN A 1 94 ? 0.618 -4.008 14.508 1 98.12 94 GLN A CA 1
ATOM 669 C C . GLN A 1 94 ? 1.382 -4.434 15.766 1 98.12 94 GLN A C 1
ATOM 671 O O . GLN A 1 94 ? 0.83 -5.109 16.641 1 98.12 94 GLN A O 1
ATOM 676 N N . ASN A 1 95 ? 2.605 -4 15.867 1 97.75 95 ASN A N 1
ATOM 677 C CA . ASN A 1 95 ? 3.459 -4.359 17 1 97.75 95 ASN A CA 1
ATOM 678 C C . ASN A 1 95 ? 2.971 -3.723 18.297 1 97.75 95 ASN A C 1
ATOM 680 O O . ASN A 1 95 ? 3.287 -4.203 19.375 1 97.75 95 ASN A O 1
ATOM 684 N N . ALA A 1 96 ? 2.209 -2.643 18.172 1 97.75 96 ALA A N 1
ATOM 685 C CA . ALA A 1 96 ? 1.641 -1.964 19.328 1 97.75 96 ALA A CA 1
ATOM 686 C C . ALA A 1 96 ? 0.247 -2.496 19.641 1 97.75 96 ALA A C 1
ATOM 688 O O . ALA A 1 96 ? -0.453 -1.949 20.5 1 97.75 96 ALA A O 1
ATOM 689 N N . GLY A 1 97 ? -0.204 -3.539 18.891 1 96.62 97 GLY A N 1
ATOM 690 C CA . GLY A 1 97 ? -1.498 -4.156 19.141 1 96.62 97 GLY A CA 1
ATOM 691 C C . GLY A 1 97 ? -2.641 -3.445 18.438 1 96.62 97 GLY A C 1
ATOM 692 O O . GLY A 1 97 ? -3.809 -3.66 18.766 1 96.62 97 GLY A O 1
ATOM 693 N N . VAL A 1 98 ? -2.348 -2.58 17.516 1 98.19 98 VAL A N 1
ATOM 694 C CA . VAL A 1 98 ? -3.355 -1.854 16.75 1 98.19 98 VAL A CA 1
ATOM 695 C C . VAL A 1 98 ? -3.559 -2.529 15.398 1 98.19 98 VAL A C 1
ATOM 697 O O . VAL A 1 98 ? -2.662 -2.52 14.555 1 98.19 98 VAL A O 1
ATOM 700 N N . PRO A 1 99 ? -4.707 -3.176 15.148 1 98.44 99 PRO A N 1
ATOM 701 C CA . PRO A 1 99 ? -4.965 -3.676 13.797 1 98.44 99 PRO A CA 1
ATOM 702 C C . PRO A 1 99 ? -5.055 -2.557 12.758 1 98.44 99 PRO A C 1
ATOM 704 O O . PRO A 1 99 ? -6.039 -1.812 12.734 1 98.44 99 PRO A O 1
ATOM 707 N N . ALA A 1 100 ? -4.043 -2.453 11.969 1 98.88 100 ALA A N 1
ATOM 708 C CA . ALA A 1 100 ? -3.971 -1.349 11.016 1 98.88 100 ALA A CA 1
ATOM 709 C C . ALA A 1 100 ? -3.928 -1.865 9.586 1 98.88 100 ALA A C 1
ATOM 711 O O . ALA A 1 100 ? -3.449 -2.973 9.328 1 98.88 100 ALA A O 1
ATOM 712 N N . VAL A 1 101 ? -4.453 -1.128 8.68 1 98.94 101 VAL A N 1
ATOM 713 C CA . VAL A 1 101 ? -4.453 -1.418 7.25 1 98.94 101 VAL A CA 1
ATOM 714 C C . VAL A 1 101 ? -3.9 -0.222 6.48 1 98.94 101 VAL A C 1
ATOM 716 O O . VAL A 1 101 ? -4.395 0.899 6.621 1 98.94 101 VAL A O 1
ATOM 719 N N . GLY A 1 102 ? -2.873 -0.491 5.734 1 98.94 102 GLY A N 1
ATOM 720 C CA . GLY A 1 102 ? -2.309 0.553 4.895 1 98.94 102 GLY A CA 1
ATOM 721 C C . GLY A 1 102 ? -3.117 0.808 3.639 1 98.94 102 GLY A C 1
ATOM 722 O O . GLY A 1 102 ? -3.535 -0.133 2.961 1 98.94 102 GLY A O 1
ATOM 723 N N . LEU A 1 103 ? -3.348 2.115 3.348 1 98.94 103 LEU A N 1
ATOM 724 C CA . LEU A 1 103 ? -4.039 2.561 2.145 1 98.94 103 LEU A CA 1
ATOM 725 C C . LEU A 1 103 ? -3.332 3.758 1.521 1 98.94 103 LEU A C 1
ATOM 727 O O . LEU A 1 103 ? -2.607 4.484 2.207 1 98.94 103 LEU A O 1
ATOM 731 N N . ASN A 1 104 ? -3.453 3.916 0.251 1 98.88 104 ASN A N 1
ATOM 732 C CA . ASN A 1 104 ? -3.205 5.223 -0.349 1 98.88 104 ASN A CA 1
ATOM 733 C C . ASN A 1 104 ? -4.434 5.738 -1.098 1 98.88 104 ASN A C 1
ATOM 735 O O . ASN A 1 104 ? -5.473 5.078 -1.117 1 98.88 104 ASN A O 1
ATOM 739 N N . GLY A 1 105 ? -4.391 6.914 -1.608 1 98.94 105 GLY A N 1
ATOM 740 C CA . GLY A 1 105 ? -5.543 7.574 -2.197 1 98.94 105 GLY A CA 1
ATOM 741 C C . GLY A 1 105 ? -6.117 6.828 -3.387 1 98.94 105 GLY A C 1
ATOM 742 O O . GLY A 1 105 ? -7.277 7.02 -3.746 1 98.94 105 GLY A O 1
ATOM 743 N N . VAL A 1 106 ? -5.383 5.938 -4.02 1 98.94 106 VAL A N 1
ATOM 744 C CA . VAL A 1 106 ? -5.812 5.207 -5.207 1 98.94 106 VAL A CA 1
ATOM 745 C C . VAL A 1 106 ? -6.762 4.078 -4.805 1 98.94 106 VAL A C 1
ATOM 747 O O . VAL A 1 106 ? -7.695 3.752 -5.547 1 98.94 106 VAL A O 1
ATOM 750 N N . ASP A 1 107 ? -6.566 3.486 -3.65 1 98.88 107 ASP A N 1
ATOM 751 C CA . ASP A 1 107 ? -7.371 2.373 -3.15 1 98.88 107 ASP A CA 1
ATOM 752 C C . ASP A 1 107 ? -8.844 2.76 -3.049 1 98.88 107 ASP A C 1
ATOM 754 O O . ASP A 1 107 ? -9.195 3.703 -2.336 1 98.88 107 ASP A O 1
ATOM 758 N N . GLY A 1 108 ? -9.688 2.037 -3.811 1 98.62 108 GLY A N 1
ATOM 759 C CA . GLY A 1 108 ? -11.117 2.301 -3.764 1 98.62 108 GLY A CA 1
ATOM 760 C C . GLY A 1 108 ? -11.469 3.723 -4.156 1 98.62 108 GLY A C 1
ATOM 761 O O . GLY A 1 108 ? -12.555 4.207 -3.828 1 98.62 108 GLY A O 1
ATOM 762 N N . GLY A 1 109 ? -10.492 4.422 -4.762 1 98.69 109 GLY A N 1
ATOM 763 C CA . GLY A 1 109 ? -10.734 5.836 -5.004 1 98.69 109 GLY A CA 1
ATOM 764 C C . GLY A 1 109 ? -10.852 6.648 -3.729 1 98.69 109 GLY A C 1
ATOM 765 O O . GLY A 1 109 ? -11.711 7.52 -3.619 1 98.69 109 GLY A O 1
ATOM 766 N N . LEU A 1 110 ? -10.031 6.449 -2.777 1 98.88 110 LEU A N 1
ATOM 767 C CA . LEU A 1 110 ? -10.117 7.043 -1.447 1 98.88 110 LEU A CA 1
ATOM 768 C C . LEU A 1 110 ? -9.977 8.562 -1.521 1 98.88 110 LEU A C 1
ATOM 770 O O . LEU A 1 110 ? -10.711 9.289 -0.855 1 98.88 110 LEU A O 1
ATOM 774 N N . LEU A 1 111 ? -8.992 9.086 -2.24 1 98.94 111 LEU A N 1
ATOM 775 C CA . LEU A 1 111 ? -8.766 10.508 -2.484 1 98.94 111 LEU A CA 1
ATOM 776 C C . LEU A 1 111 ? -8.781 10.812 -3.979 1 98.94 111 LEU A C 1
ATOM 778 O O . LEU A 1 111 ? -7.945 10.297 -4.727 1 98.94 111 LEU A O 1
ATOM 782 N N . THR A 1 112 ? -9.742 11.625 -4.426 1 98.81 112 THR A N 1
ATOM 783 C CA . THR A 1 112 ? -9.859 11.891 -5.855 1 98.81 112 THR A CA 1
ATOM 784 C C . THR A 1 112 ? -10.031 13.383 -6.113 1 98.81 112 THR A C 1
ATOM 786 O O . THR A 1 112 ? -10.383 14.141 -5.207 1 98.81 112 THR A O 1
ATOM 789 N N . GLY A 1 113 ? -9.766 13.781 -7.309 1 98.62 113 GLY A N 1
ATOM 790 C CA . GLY A 1 113 ? -9.891 15.148 -7.789 1 98.62 113 GLY A CA 1
ATOM 791 C C . GLY A 1 113 ? -9.086 15.406 -9.047 1 98.62 113 GLY A C 1
ATOM 792 O O . GLY A 1 113 ? -8.516 14.477 -9.633 1 98.62 113 GLY A O 1
ATOM 793 N N . PRO A 1 114 ? -9.008 16.578 -9.484 1 98.25 114 PRO A N 1
ATOM 794 C CA . PRO A 1 114 ? -8.352 16.906 -10.75 1 98.25 114 PRO A CA 1
ATOM 795 C C . PRO A 1 114 ? -6.828 16.828 -10.672 1 98.25 114 PRO A C 1
ATOM 797 O O . PRO A 1 114 ? -6.246 17.188 -9.648 1 98.25 114 PRO A O 1
ATOM 800 N N . ARG A 1 115 ? -6.211 16.453 -11.75 1 96.88 115 ARG A N 1
ATOM 801 C CA . ARG A 1 115 ? -4.766 16.5 -11.922 1 96.88 115 ARG A CA 1
ATOM 802 C C . ARG A 1 115 ? -4.293 17.922 -12.219 1 96.88 115 ARG A C 1
ATOM 804 O O . ARG A 1 115 ? -5.004 18.703 -12.852 1 96.88 115 ARG A O 1
ATOM 811 N N . LYS A 1 116 ? -3.188 18.25 -11.656 1 93.69 116 LYS A N 1
ATOM 812 C CA . LYS A 1 116 ? -2.451 19.453 -12.031 1 93.69 116 LYS A CA 1
ATOM 813 C C . LYS A 1 116 ? -1.229 19.109 -12.875 1 93.69 116 LYS A C 1
ATOM 815 O O . LYS A 1 116 ? -0.116 19.016 -12.359 1 93.69 116 LYS A O 1
ATOM 820 N N . SER A 1 117 ? -1.41 19.016 -14.18 1 91.25 117 SER A N 1
ATOM 821 C CA . SER A 1 117 ? -0.324 18.578 -15.039 1 91.25 117 SER A CA 1
ATOM 822 C C . SER A 1 117 ? 0.615 19.734 -15.391 1 91.25 117 SER A C 1
ATOM 824 O O . SER A 1 117 ? 1.654 19.516 -16.016 1 91.25 117 SER A O 1
ATOM 826 N N . ALA A 1 118 ? 0.178 20.938 -15.008 1 93.38 118 ALA A N 1
ATOM 827 C CA . ALA A 1 118 ? 0.962 22.156 -15.141 1 93.38 118 ALA A CA 1
ATOM 828 C C . ALA A 1 118 ? 0.827 23.031 -13.898 1 93.38 118 ALA A C 1
ATOM 830 O O . ALA A 1 118 ? -0.259 23.141 -13.328 1 93.38 118 ALA A O 1
ATOM 831 N N . VAL A 1 119 ? 1.994 23.578 -13.461 1 93.12 119 VAL A N 1
ATOM 832 C CA . VAL A 1 119 ? 1.96 24.453 -12.289 1 93.12 119 VAL A CA 1
ATOM 833 C C . VAL A 1 119 ? 2.645 25.781 -12.602 1 93.12 119 VAL A C 1
ATOM 835 O O . VAL A 1 119 ? 3.576 25.828 -13.406 1 93.12 119 VAL A O 1
ATOM 838 N N . LYS A 1 120 ? 2.125 26.828 -12.102 1 94.31 120 LYS A N 1
ATOM 839 C CA . LYS A 1 120 ? 2.793 28.125 -12.172 1 94.31 120 LYS A CA 1
ATOM 840 C C . LYS A 1 120 ? 3.928 28.219 -11.156 1 94.31 120 LYS A C 1
ATOM 842 O O . LYS A 1 120 ? 3.73 27.922 -9.969 1 94.31 120 LYS A O 1
ATOM 847 N N . VAL A 1 121 ? 5.086 28.531 -11.633 1 95.56 121 VAL A N 1
ATOM 848 C CA . VAL A 1 121 ? 6.258 28.594 -10.758 1 95.56 121 VAL A CA 1
ATOM 849 C C . VAL A 1 121 ? 6.906 29.969 -10.859 1 95.56 121 VAL A C 1
ATOM 851 O O . VAL A 1 121 ? 6.938 30.562 -11.93 1 95.56 121 VAL A O 1
ATOM 854 N N . VAL A 1 122 ? 7.375 30.438 -9.758 1 93.69 122 VAL A N 1
ATOM 855 C CA . VAL A 1 122 ? 8.102 31.703 -9.711 1 93.69 122 VAL A CA 1
ATOM 856 C C . VAL A 1 122 ? 9.602 31.438 -9.828 1 93.69 122 VAL A C 1
ATOM 858 O O . VAL A 1 122 ? 10.164 30.641 -9.07 1 93.69 122 VAL A O 1
ATOM 861 N N . GLU A 1 123 ? 10.188 31.938 -10.797 1 90.69 123 GLU A N 1
ATOM 862 C CA . GLU A 1 123 ? 11.633 31.938 -11.008 1 90.69 123 GLU A CA 1
ATOM 863 C C . GLU A 1 123 ? 12.195 33.344 -11.086 1 90.69 123 GLU A C 1
ATOM 865 O O . GLU A 1 123 ? 12.094 34 -12.125 1 90.69 123 GLU A O 1
ATOM 870 N N . GLY A 1 124 ? 12.781 33.719 -10.094 1 89 124 GLY A N 1
ATOM 871 C CA . GLY A 1 124 ? 13.164 35.125 -10.016 1 89 124 GLY A CA 1
ATOM 872 C C . GLY A 1 124 ? 11.984 36.062 -9.992 1 89 124 GLY A C 1
ATOM 873 O O . GLY A 1 124 ? 11.086 35.938 -9.148 1 89 124 GLY A O 1
ATOM 874 N N . GLU A 1 125 ? 12.023 36.938 -11.023 1 89.06 125 GLU A N 1
ATOM 875 C CA . GLU A 1 125 ? 10.945 37.938 -11.086 1 89.06 125 GLU A CA 1
ATOM 876 C C . GLU A 1 125 ? 9.852 37.5 -12.062 1 89.06 125 GLU A C 1
ATOM 878 O O . GLU A 1 125 ? 8.859 38.188 -12.25 1 89.06 125 GLU A O 1
ATOM 883 N N . LYS A 1 126 ? 10.086 36.469 -12.719 1 90.31 126 LYS A N 1
ATOM 884 C CA . LYS A 1 126 ? 9.148 36.031 -13.75 1 90.31 126 LYS A CA 1
ATOM 885 C C . LYS A 1 126 ? 8.336 34.844 -13.273 1 90.31 126 LYS A C 1
ATOM 887 O O . LYS A 1 126 ? 8.789 34.062 -12.43 1 90.31 126 LYS A O 1
ATOM 892 N N . THR A 1 127 ? 7.105 34.719 -13.531 1 94.12 127 THR A N 1
ATOM 893 C CA . THR A 1 127 ? 6.238 33.562 -13.359 1 94.12 127 THR A CA 1
ATOM 894 C C . THR A 1 127 ? 6.176 32.75 -14.641 1 94.12 127 THR A C 1
ATOM 896 O O . THR A 1 127 ? 6.02 33.281 -15.734 1 94.12 127 THR A O 1
ATOM 899 N N . LYS A 1 128 ? 6.395 31.484 -14.5 1 95.25 128 LYS A N 1
ATOM 900 C CA . LYS A 1 128 ? 6.348 30.594 -15.656 1 95.25 128 LYS A CA 1
ATOM 901 C C . LYS A 1 128 ? 5.43 29.406 -15.391 1 95.25 128 LYS A C 1
ATOM 903 O O . LYS A 1 128 ? 5.156 29.062 -14.242 1 95.25 128 LYS A O 1
ATOM 908 N N . ILE A 1 129 ? 4.957 28.875 -16.453 1 95.56 129 ILE A N 1
ATOM 909 C CA . ILE A 1 129 ? 4.18 27.641 -16.375 1 95.56 129 ILE A CA 1
ATOM 910 C C . ILE A 1 129 ? 5.086 26.438 -16.641 1 95.56 129 ILE A C 1
ATOM 912 O O . ILE A 1 129 ? 5.738 26.375 -17.688 1 95.56 129 ILE A O 1
ATOM 916 N N . ARG A 1 130 ? 5.141 25.594 -15.75 1 94.56 130 ARG A N 1
ATOM 917 C CA . ARG A 1 130 ? 5.906 24.359 -15.906 1 94.56 130 ARG A CA 1
ATOM 918 C C . ARG A 1 130 ? 4.984 23.156 -16.109 1 94.56 130 ARG A C 1
ATOM 920 O O . ARG A 1 130 ? 4.078 22.938 -15.305 1 94.56 130 ARG A O 1
ATOM 927 N N . ARG A 1 131 ? 5.254 22.406 -17.172 1 95.81 131 ARG A N 1
ATOM 928 C CA . ARG A 1 131 ? 4.441 21.25 -17.5 1 95.81 131 ARG A CA 1
ATOM 929 C C . ARG A 1 131 ? 5.121 19.953 -17.031 1 95.81 131 ARG A C 1
ATOM 931 O O . ARG A 1 131 ? 6.316 19.953 -16.734 1 95.81 131 ARG A O 1
ATOM 938 N N . GLY A 1 132 ? 4.273 18.891 -16.891 1 95.31 132 GLY A N 1
ATOM 939 C CA . GLY A 1 132 ? 4.828 17.594 -16.562 1 95.31 132 GLY A CA 1
ATOM 940 C C . GLY A 1 132 ? 4.727 17.25 -15.094 1 95.31 132 GLY A C 1
ATOM 941 O O . GLY A 1 132 ? 5.195 16.203 -14.656 1 95.31 132 GLY A O 1
ATOM 942 N N . ASP A 1 133 ? 4.105 18.156 -14.375 1 95.75 133 ASP A N 1
ATOM 943 C CA . ASP A 1 133 ? 3.889 17.87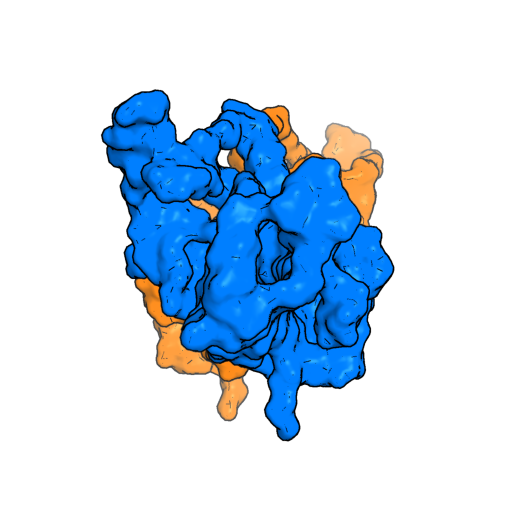5 -12.961 1 95.75 133 ASP A CA 1
ATOM 944 C C . ASP A 1 133 ? 2.828 16.797 -12.781 1 95.75 133 ASP A C 1
ATOM 946 O O . ASP A 1 133 ? 1.818 16.781 -13.484 1 95.75 133 ASP A O 1
ATOM 950 N N . HIS A 1 134 ? 3.107 15.805 -11.922 1 97.06 134 HIS A N 1
ATOM 951 C CA . HIS A 1 134 ? 2.168 14.75 -11.57 1 97.06 134 HIS A CA 1
ATOM 952 C C . HIS A 1 134 ? 1.605 14.961 -10.164 1 97.06 134 HIS A C 1
ATOM 954 O O . HIS A 1 134 ? 1.845 14.148 -9.266 1 97.06 134 HIS A O 1
ATOM 960 N N . SER A 1 135 ? 0.856 15.992 -10.016 1 96.81 135 SER A N 1
ATOM 961 C CA . SER A 1 135 ? 0.191 16.328 -8.766 1 96.81 135 SER A CA 1
ATOM 962 C C . SER A 1 135 ? -1.298 16.594 -8.977 1 96.81 135 SER A C 1
ATOM 964 O O . SER A 1 135 ? -1.765 16.641 -10.117 1 96.81 135 SER A O 1
ATOM 966 N N . GLY A 1 136 ? -2 16.594 -7.898 1 97.19 136 GLY A N 1
ATOM 967 C CA . GLY A 1 136 ? -3.428 16.859 -7.988 1 97.19 136 GLY A CA 1
ATOM 968 C C . GLY A 1 136 ? -3.982 17.562 -6.766 1 97.19 136 GLY A C 1
ATOM 969 O O . GLY A 1 136 ? -3.256 17.812 -5.801 1 97.19 136 GLY A O 1
ATOM 970 N N . ARG A 1 137 ? -5.215 18 -6.918 1 96.81 137 ARG A N 1
ATOM 971 C CA . ARG A 1 137 ? -5.977 18.609 -5.832 1 96.81 137 ARG A CA 1
ATOM 972 C C . ARG A 1 137 ? -7.078 17.672 -5.348 1 96.81 137 ARG A C 1
ATOM 974 O O . ARG A 1 137 ? -7.926 17.25 -6.133 1 96.81 137 ARG A O 1
ATOM 981 N N . ILE A 1 138 ? -7.102 17.375 -4.094 1 98.5 138 ILE A N 1
ATOM 982 C CA . ILE A 1 138 ? -8.094 16.469 -3.535 1 98.5 138 ILE A CA 1
ATOM 983 C C . ILE A 1 138 ? -9.438 17.188 -3.42 1 98.5 138 ILE A C 1
ATOM 985 O O . ILE A 1 138 ? -9.539 18.25 -2.801 1 98.5 138 ILE A O 1
ATOM 989 N N . GLU A 1 139 ? -10.484 16.594 -3.936 1 98.5 139 GLU A N 1
ATOM 990 C CA . GLU A 1 139 ? -11.812 17.203 -3.879 1 98.5 139 GLU A CA 1
ATOM 991 C C . GLU A 1 139 ? -12.828 16.25 -3.246 1 98.5 139 GLU A C 1
ATO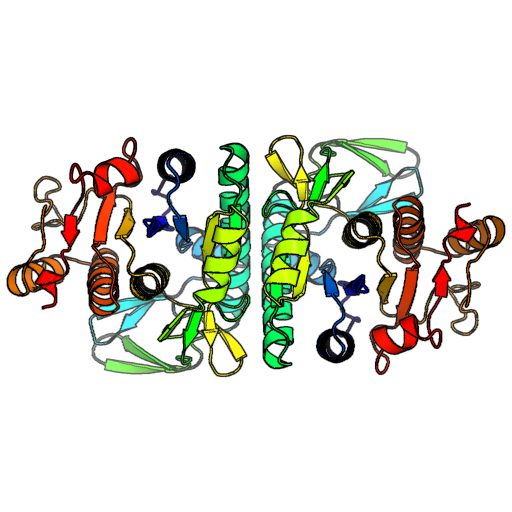M 993 O O . GLU A 1 139 ? -13.906 16.672 -2.828 1 98.5 139 GLU A O 1
ATOM 998 N N . ALA A 1 140 ? -12.477 14.992 -3.217 1 98.62 140 ALA A N 1
ATOM 999 C CA . ALA A 1 140 ? -13.422 14.016 -2.678 1 98.62 140 ALA A CA 1
ATOM 1000 C C . ALA A 1 140 ? -12.703 12.938 -1.877 1 98.62 140 ALA A C 1
ATOM 1002 O O . ALA A 1 140 ? -11.562 12.586 -2.184 1 98.62 140 ALA A O 1
ATOM 1003 N N . VAL A 1 141 ? -13.422 12.414 -0.869 1 98.88 141 VAL A N 1
ATOM 1004 C CA . VAL A 1 141 ? -12.953 11.32 -0.023 1 98.88 141 VAL A CA 1
ATOM 1005 C C . VAL A 1 141 ? -13.992 10.203 -0.006 1 98.88 141 VAL A C 1
ATOM 1007 O O . VAL A 1 141 ? -15.18 10.453 0.213 1 98.88 141 VAL A O 1
ATOM 1010 N N . ASN A 1 142 ? -13.586 9.008 -0.295 1 98.81 142 ASN A N 1
ATOM 1011 C CA . ASN A 1 142 ? -14.453 7.84 -0.193 1 98.81 142 ASN A CA 1
ATOM 1012 C C . ASN A 1 142 ? -14.648 7.41 1.259 1 98.81 142 ASN A C 1
ATOM 1014 O O . ASN A 1 142 ? -13.977 6.488 1.733 1 98.81 142 ASN A O 1
ATOM 1018 N N . THR A 1 143 ? -15.625 7.977 1.915 1 98.81 143 THR A N 1
ATOM 1019 C CA . THR A 1 143 ? -15.828 7.719 3.336 1 98.81 143 THR A CA 1
ATOM 1020 C C . THR A 1 143 ? -16.391 6.312 3.553 1 98.81 143 THR A C 1
ATOM 1022 O O . THR A 1 143 ? -16.281 5.762 4.648 1 98.81 143 THR A O 1
ATOM 1025 N N . ASP A 1 144 ? -17 5.711 2.514 1 98.62 144 ASP A N 1
ATOM 1026 C CA . ASP A 1 144 ? -17.516 4.348 2.635 1 98.62 144 ASP A CA 1
ATOM 1027 C C . ASP A 1 144 ? -16.375 3.355 2.877 1 98.62 144 ASP A C 1
ATOM 1029 O O . ASP A 1 144 ? -16.531 2.41 3.654 1 98.62 144 ASP A O 1
ATOM 1033 N N . LEU A 1 145 ? -15.297 3.588 2.168 1 98.75 145 LEU A N 1
ATOM 1034 C CA . LEU A 1 145 ? -14.141 2.717 2.369 1 98.75 145 LEU A CA 1
ATOM 1035 C C . LEU A 1 145 ? -13.617 2.832 3.797 1 98.75 145 LEU A C 1
ATOM 1037 O O . LEU A 1 145 ? -13.305 1.82 4.43 1 98.75 145 LEU A O 1
ATOM 1041 N N . LEU A 1 146 ? -13.484 4.027 4.32 1 98.81 146 LEU A N 1
ATOM 1042 C CA . LEU A 1 146 ? -13.016 4.234 5.688 1 98.81 146 LEU A CA 1
ATOM 1043 C C . LEU A 1 146 ? -13.977 3.604 6.691 1 98.81 146 LEU A C 1
ATOM 1045 O O . LEU A 1 146 ? -13.547 2.934 7.633 1 98.81 146 LEU A O 1
ATOM 1049 N N . ALA A 1 147 ? -15.266 3.803 6.469 1 98.31 147 ALA A N 1
ATOM 1050 C CA . ALA A 1 147 ? -16.281 3.213 7.344 1 98.31 147 ALA A CA 1
ATOM 1051 C C . ALA A 1 147 ? -16.156 1.691 7.363 1 98.31 147 ALA A C 1
ATOM 1053 O O . ALA A 1 147 ? -16.312 1.066 8.414 1 98.31 147 ALA A O 1
ATOM 1054 N N . ALA A 1 148 ? -15.93 1.118 6.199 1 98.25 148 ALA A N 1
ATOM 1055 C CA . ALA A 1 148 ? -15.773 -0.331 6.117 1 98.25 148 ALA A CA 1
ATOM 1056 C C . ALA A 1 148 ? -14.602 -0.804 6.98 1 98.25 148 ALA A C 1
ATOM 1058 O O . ALA A 1 148 ? -14.672 -1.867 7.602 1 98.25 148 ALA A O 1
ATOM 1059 N N . GLN A 1 149 ? -13.5 -0.036 6.973 1 98.56 149 GLN A N 1
ATOM 1060 C CA . GLN A 1 149 ? -12.367 -0.385 7.828 1 98.56 149 GLN A CA 1
ATOM 1061 C C . GLN A 1 149 ? -12.742 -0.284 9.305 1 98.56 149 GLN A C 1
ATOM 1063 O O . GLN A 1 149 ? -12.43 -1.181 10.094 1 98.56 149 GLN A O 1
ATOM 1068 N N . PHE A 1 150 ? -13.461 0.791 9.633 1 98.06 150 PHE A N 1
ATOM 1069 C CA . PHE A 1 150 ? -13.906 0.974 11.008 1 98.06 150 PHE A CA 1
ATOM 1070 C C . PHE A 1 150 ? -14.766 -0.195 11.461 1 98.06 150 PHE A C 1
ATOM 1072 O O . PHE A 1 150 ? -14.555 -0.756 12.539 1 98.06 150 PHE A O 1
ATOM 1079 N N . ASP A 1 151 ? -15.711 -0.494 10.609 1 97.5 151 ASP A N 1
ATOM 1080 C CA . ASP A 1 151 ? -16.672 -1.546 10.938 1 97.5 151 ASP A CA 1
ATOM 1081 C C . ASP A 1 151 ? -15.961 -2.883 11.156 1 97.5 151 ASP A C 1
ATOM 1083 O O . ASP A 1 151 ? -16.406 -3.705 11.961 1 97.5 151 ASP A O 1
ATOM 1087 N N . ALA A 1 152 ? -14.875 -3.068 10.492 1 98 152 ALA A N 1
ATOM 1088 C CA . ALA A 1 152 ? -14.125 -4.316 10.602 1 98 152 ALA A CA 1
ATOM 1089 C C . ALA A 1 152 ? -13.102 -4.238 11.734 1 98 152 ALA A C 1
ATOM 1091 O O . ALA A 1 152 ? -12.383 -5.207 11.992 1 98 152 ALA A O 1
ATOM 1092 N N . GLY A 1 153 ? -12.961 -3.07 12.422 1 97.75 153 GLY A N 1
ATOM 1093 C CA . GLY A 1 153 ? -12.102 -2.932 13.586 1 97.75 153 GLY A CA 1
ATOM 1094 C C . GLY A 1 153 ? -10.68 -2.523 13.242 1 97.75 153 GLY A C 1
ATOM 1095 O O . GLY A 1 153 ? -9.766 -2.723 14.031 1 97.75 153 GLY A O 1
ATOM 1096 N N . TYR A 1 154 ? -10.438 -1.966 12.07 1 98.75 154 TYR A N 1
ATOM 1097 C CA . TYR A 1 154 ? -9.094 -1.599 11.641 1 98.75 154 TYR A CA 1
ATOM 1098 C C . TYR A 1 154 ? -8.891 -0.09 11.719 1 98.75 154 TYR A C 1
ATOM 1100 O O . TYR A 1 154 ? -9.852 0.678 11.602 1 98.75 154 TYR A O 1
ATOM 1108 N N . VAL A 1 155 ? -7.688 0.332 11.938 1 98.88 155 VAL A N 1
ATOM 1109 C CA . VAL A 1 155 ? -7.242 1.712 11.766 1 98.88 155 VAL A CA 1
ATOM 1110 C C . VAL A 1 155 ? -6.652 1.896 10.367 1 98.88 155 VAL A C 1
ATOM 1112 O O . VAL A 1 155 ? -5.582 1.36 10.062 1 98.88 155 VAL A O 1
ATOM 1115 N N . PRO A 1 156 ? -7.359 2.645 9.508 1 98.94 156 PRO A N 1
ATOM 1116 C CA . PRO A 1 156 ? -6.723 2.943 8.219 1 98.94 156 PRO A CA 1
ATOM 1117 C C . PRO A 1 156 ? -5.52 3.873 8.359 1 98.94 156 PRO A C 1
ATOM 1119 O O . PRO A 1 156 ? -5.59 4.879 9.07 1 98.94 156 PRO A O 1
ATOM 1122 N N . VAL A 1 157 ? -4.414 3.48 7.781 1 98.94 157 VAL A N 1
ATOM 1123 C CA . VAL A 1 157 ? -3.203 4.289 7.656 1 98.94 157 VAL A CA 1
ATOM 1124 C C . VAL A 1 157 ? -3.039 4.754 6.211 1 98.94 157 VAL A C 1
ATOM 1126 O O . VAL A 1 157 ? -2.631 3.979 5.344 1 98.94 157 VAL A O 1
ATOM 1129 N N . VAL A 1 158 ? -3.311 6.035 5.98 1 98.94 158 VAL A N 1
ATOM 1130 C CA . VAL A 1 158 ? -3.557 6.566 4.645 1 98.94 158 VAL A CA 1
ATOM 1131 C C . VAL A 1 158 ? -2.371 7.418 4.199 1 98.94 158 VAL A C 1
ATOM 1133 O O . VAL A 1 158 ? -1.817 8.188 4.988 1 98.94 158 VAL A O 1
ATOM 1136 N N . SER A 1 159 ? -2.012 7.285 2.996 1 98.75 159 SER A N 1
ATOM 1137 C CA . SER A 1 159 ? -1.011 8.148 2.373 1 98.75 159 SER A CA 1
ATOM 1138 C C . SER A 1 159 ? -1.448 8.586 0.98 1 98.75 159 SER A C 1
ATOM 1140 O O . SER A 1 159 ? -2.553 8.266 0.541 1 98.75 159 SER A O 1
ATOM 1142 N N . VAL A 1 160 ? -0.688 9.453 0.369 1 98.62 160 VAL A N 1
ATOM 1143 C CA . VAL A 1 160 ? -0.764 9.656 -1.073 1 98.62 160 VAL A CA 1
ATOM 1144 C C . VAL A 1 160 ? 0.034 8.578 -1.796 1 98.62 160 VAL A C 1
ATOM 1146 O O . VAL A 1 160 ? 0.807 7.844 -1.171 1 98.62 160 VAL A O 1
ATOM 1149 N N . PRO A 1 161 ? -0.113 8.422 -3.119 1 98.75 161 PRO A N 1
ATOM 1150 C CA . PRO A 1 161 ? -0.769 9.266 -4.125 1 98.75 161 PRO A CA 1
ATOM 1151 C C . PRO A 1 161 ? -2.293 9.203 -4.039 1 98.75 161 PRO A C 1
ATOM 1153 O O . PRO A 1 161 ? -2.842 8.352 -3.336 1 98.75 161 PRO A O 1
ATOM 1156 N N . MET A 1 162 ? -2.887 10.148 -4.656 1 98.88 162 MET A N 1
ATOM 1157 C CA . MET A 1 162 ? -4.324 10.164 -4.918 1 98.88 162 MET A CA 1
ATOM 1158 C C . MET A 1 162 ? -4.625 9.641 -6.316 1 98.88 162 MET A C 1
ATOM 1160 O O . MET A 1 162 ? -3.721 9.492 -7.141 1 98.88 162 MET A O 1
ATOM 1164 N N . LEU A 1 163 ? -5.82 9.312 -6.59 1 98.81 163 LEU A N 1
ATOM 1165 C CA . LEU A 1 163 ? -6.273 8.953 -7.93 1 98.81 163 LEU A CA 1
ATOM 1166 C C . LEU A 1 163 ? -6.828 10.172 -8.664 1 98.81 163 LEU A C 1
ATOM 1168 O O . LEU A 1 163 ? -7.918 10.648 -8.344 1 98.81 163 LEU A O 1
ATOM 1172 N N . ALA A 1 164 ? -6.113 10.664 -9.641 1 98.38 164 ALA A N 1
ATOM 1173 C CA . ALA A 1 164 ? -6.586 11.789 -10.445 1 98.38 164 ALA A CA 1
ATOM 1174 C C . ALA A 1 164 ? -7.793 11.383 -11.289 1 98.38 164 ALA A C 1
ATOM 1176 O O . ALA A 1 164 ? -7.992 10.203 -11.578 1 98.38 164 ALA A O 1
ATOM 1177 N N . ASP A 1 165 ? -8.57 12.312 -11.734 1 94.56 165 ASP A N 1
ATOM 1178 C CA . ASP A 1 165 ? -9.805 12.055 -12.484 1 94.56 165 ASP A CA 1
ATOM 1179 C C . ASP A 1 165 ? -9.508 11.328 -13.789 1 94.56 165 ASP A C 1
ATOM 1181 O O . ASP A 1 165 ? -10.375 10.633 -14.328 1 94.56 165 ASP A O 1
ATOM 1185 N N . GLU A 1 166 ? -8.32 11.43 -14.328 1 94.06 166 GLU A N 1
ATOM 1186 C CA . GLU A 1 166 ? -7.992 10.742 -15.57 1 94.06 166 GLU A CA 1
ATOM 1187 C C . GLU A 1 166 ? -7.496 9.32 -15.297 1 94.06 166 GLU A C 1
ATOM 1189 O O . GLU A 1 166 ? -7.059 8.625 -16.219 1 94.06 166 GLU A O 1
ATOM 1194 N N . GLY A 1 167 ? -7.527 8.953 -14.023 1 96.56 167 GLY A N 1
ATOM 1195 C CA . GLY A 1 167 ? -7.316 7.547 -13.703 1 96.56 167 GLY A CA 1
ATOM 1196 C C . GLY A 1 167 ? -5.871 7.215 -13.391 1 96.56 167 GLY A C 1
ATOM 1197 O O . GLY A 1 167 ? -5.48 6.047 -13.406 1 96.56 167 GLY A O 1
ATOM 1198 N N . THR A 1 168 ? -5.078 8.234 -13.086 1 97.06 168 THR A N 1
ATOM 1199 C CA . THR A 1 168 ? -3.662 8.008 -12.836 1 97.06 168 THR A CA 1
ATOM 1200 C C . THR A 1 168 ? -3.297 8.406 -11.406 1 97.06 168 THR A C 1
ATOM 1202 O O . THR A 1 168 ? -3.818 9.391 -10.883 1 97.06 168 THR A O 1
ATOM 1205 N N . PRO A 1 169 ? -2.447 7.637 -10.75 1 98.69 169 PRO A N 1
ATOM 1206 C CA . PRO A 1 169 ? -1.921 8.062 -9.453 1 98.69 169 PRO A CA 1
ATOM 1207 C C . PRO A 1 169 ? -1.063 9.328 -9.547 1 98.69 169 PRO A C 1
ATOM 1209 O O . PRO A 1 169 ? -0.185 9.414 -10.406 1 98.69 169 PRO A O 1
ATOM 1212 N N . VAL A 1 170 ? -1.318 10.328 -8.742 1 98.69 170 VAL A N 1
ATOM 1213 C CA . VAL A 1 170 ? -0.506 11.539 -8.742 1 98.69 170 VAL A CA 1
ATOM 1214 C C . VAL A 1 170 ? -0.26 11.992 -7.301 1 98.69 170 VAL A C 1
ATOM 1216 O O . VAL A 1 170 ? -0.957 11.555 -6.383 1 98.69 170 VAL A O 1
ATOM 1219 N N . ASN A 1 171 ? 0.768 12.805 -7.172 1 98.12 171 ASN A N 1
ATOM 1220 C CA . ASN A 1 171 ? 1.138 13.344 -5.863 1 98.12 171 ASN A CA 1
ATOM 1221 C C . ASN A 1 171 ? 0.089 14.32 -5.344 1 98.12 171 ASN A C 1
ATOM 1223 O O . ASN A 1 171 ? -0.619 14.953 -6.125 1 98.12 171 ASN A O 1
ATOM 1227 N N . ALA A 1 172 ? -0.084 14.352 -4.078 1 97.38 172 ALA A N 1
ATOM 1228 C CA . ALA A 1 172 ? -0.847 15.367 -3.363 1 97.38 172 ALA A CA 1
ATOM 1229 C C . ALA A 1 172 ? -0.206 15.688 -2.016 1 97.38 172 ALA A C 1
ATOM 1231 O O . ALA A 1 172 ? 0.661 14.953 -1.543 1 97.38 172 ALA A O 1
ATOM 1232 N N . ASP A 1 173 ? -0.56 16.875 -1.488 1 95.94 173 ASP A N 1
ATOM 1233 C CA . ASP A 1 173 ? -0.043 17.281 -0.186 1 95.94 173 ASP A CA 1
ATOM 1234 C C . ASP A 1 173 ? -0.676 16.469 0.938 1 95.94 173 ASP A C 1
ATOM 1236 O O . ASP A 1 173 ? -1.902 16.375 1.031 1 95.94 173 ASP A O 1
ATOM 1240 N N . ALA A 1 174 ? 0.191 15.859 1.778 1 97.44 174 ALA A N 1
ATOM 1241 C CA . ALA A 1 174 ? -0.31 14.945 2.799 1 97.44 174 ALA A CA 1
ATOM 1242 C C . ALA A 1 174 ? -1.075 15.695 3.885 1 97.44 174 ALA A C 1
ATOM 1244 O O . ALA A 1 174 ? -1.997 15.148 4.496 1 97.44 174 ALA A O 1
ATOM 1245 N N . ASP A 1 175 ? -0.701 16.938 4.234 1 97.69 175 ASP A N 1
ATOM 1246 C CA . ASP A 1 175 ? -1.487 17.75 5.164 1 97.69 175 ASP A CA 1
ATOM 1247 C C . ASP A 1 175 ? -2.893 18 4.625 1 97.69 175 ASP A C 1
ATOM 1249 O O . ASP A 1 175 ? -3.875 17.906 5.363 1 97.69 175 ASP A O 1
ATOM 1253 N N . ARG A 1 176 ? -2.979 18.281 3.361 1 97.81 176 ARG A N 1
ATOM 1254 C CA . ARG A 1 176 ? -4.277 18.531 2.742 1 97.81 176 ARG A CA 1
ATOM 1255 C C . ARG A 1 176 ? -5.078 17.25 2.607 1 97.81 176 ARG A C 1
ATOM 1257 O O . ARG A 1 176 ? -6.309 17.266 2.66 1 97.81 176 ARG A O 1
ATOM 1264 N N . ALA A 1 177 ? -4.375 16.125 2.381 1 98.81 177 ALA A N 1
ATOM 1265 C CA . ALA A 1 177 ? -5.062 14.828 2.432 1 98.81 177 ALA A CA 1
ATOM 1266 C C . ALA A 1 177 ? -5.719 14.609 3.791 1 98.81 177 ALA A C 1
ATOM 1268 O O . ALA A 1 177 ? -6.887 14.219 3.869 1 98.81 177 ALA A O 1
ATOM 1269 N N . ALA A 1 178 ? -4.961 14.867 4.875 1 98.94 178 ALA A N 1
ATOM 1270 C CA . ALA A 1 178 ? -5.504 14.742 6.227 1 98.94 178 ALA A CA 1
ATOM 1271 C C . ALA A 1 178 ? -6.684 15.688 6.434 1 98.94 178 ALA A C 1
ATOM 1273 O O . ALA A 1 178 ? -7.688 15.312 7.043 1 98.94 178 ALA A O 1
ATOM 1274 N N . ALA A 1 179 ? -6.551 16.891 5.918 1 98.94 179 ALA A N 1
ATOM 1275 C CA . ALA A 1 179 ? -7.625 17.875 6.012 1 98.94 179 ALA A CA 1
ATOM 1276 C C . ALA A 1 179 ? -8.891 17.375 5.316 1 98.94 179 ALA A C 1
ATOM 1278 O O . ALA A 1 179 ? -9.984 17.469 5.871 1 98.94 179 ALA A O 1
ATOM 1279 N N . ALA A 1 180 ? -8.742 16.859 4.074 1 98.94 180 ALA A N 1
ATOM 1280 C CA . ALA A 1 180 ? -9.875 16.344 3.309 1 98.94 180 ALA A CA 1
ATOM 1281 C C . ALA A 1 180 ? -10.57 15.211 4.043 1 98.94 180 ALA A C 1
ATOM 1283 O O . ALA A 1 180 ? -11.797 15.164 4.113 1 98.94 180 ALA A O 1
ATOM 1284 N N . VAL A 1 181 ? -9.781 14.297 4.59 1 98.94 181 VAL A N 1
ATOM 1285 C CA . VAL A 1 181 ? -10.328 13.148 5.312 1 98.94 181 VAL A CA 1
ATOM 1286 C C . VAL A 1 181 ? -11.062 13.633 6.559 1 98.94 181 VAL A C 1
ATOM 1288 O O . VAL A 1 181 ? -12.188 13.203 6.824 1 98.94 181 VAL A O 1
ATOM 1291 N N . ALA A 1 182 ? -10.453 14.539 7.332 1 98.94 182 ALA A N 1
ATOM 1292 C CA . ALA A 1 182 ? -11.078 15.039 8.555 1 98.94 182 ALA A CA 1
ATOM 1293 C C . ALA A 1 182 ? -12.383 15.773 8.242 1 98.94 182 ALA A C 1
ATOM 1295 O O . ALA A 1 182 ? -13.375 15.602 8.953 1 98.94 182 ALA A O 1
ATOM 1296 N N . GLY A 1 183 ? -12.352 16.594 7.23 1 98.81 183 GLY A N 1
ATOM 1297 C CA . GLY A 1 183 ? -13.562 17.281 6.82 1 98.81 183 GLY A CA 1
ATOM 1298 C C . GLY A 1 183 ? -14.688 16.328 6.43 1 98.81 183 GLY A C 1
ATOM 1299 O O . GLY A 1 183 ? -15.82 16.484 6.883 1 98.81 183 GLY A O 1
ATOM 1300 N N . ALA A 1 184 ? -14.359 15.352 5.621 1 98.81 184 ALA A N 1
ATOM 1301 C CA . ALA A 1 184 ? -15.344 14.406 5.098 1 98.81 184 ALA A CA 1
ATOM 1302 C C . ALA A 1 184 ? -15.977 13.586 6.219 1 98.81 184 ALA A C 1
ATOM 1304 O O . ALA A 1 184 ? -17.109 13.125 6.098 1 98.81 184 ALA A O 1
ATOM 1305 N N . LEU A 1 185 ? -15.266 13.445 7.348 1 98.69 185 LEU A N 1
ATOM 1306 C CA . LEU A 1 185 ? -15.727 12.594 8.445 1 98.69 185 LEU A CA 1
ATOM 1307 C C . LEU A 1 185 ? -16.25 13.438 9.602 1 98.69 185 LEU A C 1
ATOM 1309 O O . LEU A 1 185 ? -16.609 12.898 10.648 1 98.69 185 LEU A O 1
ATOM 1313 N N . ASP A 1 186 ? -16.25 14.766 9.438 1 98.31 186 ASP A N 1
ATOM 1314 C CA . ASP A 1 186 ? -16.578 15.664 10.539 1 98.31 186 ASP A CA 1
ATOM 1315 C C . ASP A 1 186 ? -15.727 15.352 11.773 1 98.31 186 ASP A C 1
ATOM 1317 O O . ASP A 1 186 ? -16.25 15.273 12.883 1 98.31 186 ASP A O 1
ATOM 1321 N N . ALA A 1 187 ? -14.453 15.094 11.578 1 98.75 187 ALA A N 1
ATOM 1322 C CA . ALA A 1 187 ? -13.578 14.562 12.617 1 98.75 187 ALA A CA 1
ATOM 1323 C C . ALA A 1 187 ? -12.734 15.672 13.25 1 98.75 187 ALA A C 1
ATOM 1325 O O . ALA A 1 187 ? -12.633 16.766 12.695 1 98.75 187 ALA A O 1
ATOM 1326 N N . SER A 1 188 ? -12.188 15.398 14.422 1 98.88 188 SER A N 1
ATOM 1327 C CA . SER A 1 188 ? -11.047 16.156 14.914 1 98.88 188 SER A CA 1
ATOM 1328 C C . SER A 1 188 ? -9.766 15.789 14.172 1 98.88 188 SER A C 1
ATOM 1330 O O . SER A 1 188 ? -9.523 14.617 13.891 1 98.88 188 SER A O 1
ATOM 1332 N N . LEU A 1 189 ? -9.031 16.797 13.852 1 98.94 189 LEU A N 1
ATOM 1333 C CA . LEU A 1 189 ? -7.758 16.594 13.18 1 98.94 189 LEU A CA 1
ATOM 1334 C C . LEU A 1 189 ? -6.598 17.031 14.07 1 98.94 189 LEU A C 1
ATOM 1336 O O . LEU A 1 189 ? -6.543 18.188 14.508 1 98.94 189 LEU A O 1
ATOM 1340 N N . VAL A 1 190 ? -5.707 16.109 14.367 1 98.94 190 VAL A N 1
ATOM 1341 C CA . VAL A 1 190 ? -4.461 16.438 15.047 1 98.94 190 VAL A CA 1
ATOM 1342 C C . VAL A 1 190 ? -3.293 16.328 14.07 1 98.94 190 VAL A C 1
ATOM 1344 O O . VAL A 1 190 ? -3.008 15.242 13.555 1 98.94 190 VAL A O 1
ATOM 1347 N N . VAL A 1 191 ? -2.648 17.438 13.836 1 98.81 191 VAL A N 1
ATOM 1348 C CA . VAL A 1 191 ? -1.498 17.5 12.945 1 98.81 191 VAL A CA 1
ATOM 1349 C C . VAL A 1 191 ? -0.207 17.469 13.758 1 98.81 191 VAL A C 1
ATOM 1351 O O . VAL A 1 191 ? 0.109 18.438 14.461 1 98.81 191 VAL A O 1
ATOM 1354 N N . LEU A 1 192 ? 0.525 16.375 13.617 1 98.62 192 LEU A N 1
ATOM 1355 C CA . LEU A 1 192 ? 1.763 16.188 14.367 1 98.62 192 LEU A CA 1
ATOM 1356 C C . LEU A 1 192 ? 2.965 16.672 13.555 1 98.62 192 LEU A C 1
ATOM 1358 O O . LEU A 1 192 ? 3.18 16.219 12.43 1 98.62 192 LEU A O 1
ATOM 1362 N N . THR A 1 193 ? 3.68 17.5 14.133 1 96.12 193 THR A N 1
ATOM 1363 C CA . THR A 1 193 ? 4.883 18.078 13.547 1 96.12 193 THR A CA 1
ATOM 1364 C C . THR A 1 193 ? 6.023 18.094 14.562 1 96.12 193 THR A C 1
ATOM 1366 O O . THR A 1 193 ? 5.969 17.391 15.578 1 96.12 193 THR A O 1
ATOM 1369 N N . ASP A 1 194 ? 7.145 18.766 14.203 1 94.19 194 ASP A N 1
ATOM 1370 C CA . ASP A 1 194 ? 8.312 18.734 15.078 1 94.19 194 ASP A CA 1
ATOM 1371 C C . ASP A 1 194 ? 8.398 20 15.93 1 94.19 194 ASP A C 1
ATOM 1373 O O . ASP A 1 194 ? 9.445 20.297 16.516 1 94.19 194 ASP A O 1
ATOM 1377 N N . VAL A 1 195 ? 7.371 20.875 15.938 1 94.31 195 VAL A N 1
ATOM 1378 C CA . VAL A 1 195 ? 7.332 22.078 16.766 1 94.31 195 VAL A CA 1
ATOM 1379 C C . VAL A 1 195 ? 6.047 22.094 17.594 1 94.31 195 VAL A C 1
ATOM 1381 O O . VAL A 1 195 ? 5.113 21.344 17.312 1 94.31 195 VAL A O 1
ATOM 1384 N N . ALA A 1 196 ? 5.93 22.953 18.547 1 96.62 196 ALA A N 1
ATOM 1385 C CA . ALA A 1 196 ? 4.867 22.953 19.562 1 96.62 196 ALA A CA 1
ATOM 1386 C C . ALA A 1 196 ? 3.545 23.422 18.953 1 96.62 196 ALA A C 1
ATOM 1388 O O . ALA A 1 196 ? 2.475 23.109 19.484 1 96.62 196 ALA A O 1
ATOM 1389 N N . GLY A 1 197 ? 3.545 24.125 17.906 1 97.5 197 GLY A N 1
ATOM 1390 C CA . GLY A 1 197 ? 2.4 24.703 17.234 1 97.5 197 GLY A CA 1
ATOM 1391 C C . GLY A 1 197 ? 2.771 25.875 16.344 1 97.5 197 GLY A C 1
ATOM 1392 O O . GLY A 1 197 ? 3.895 25.953 15.836 1 97.5 197 GLY A O 1
ATOM 1393 N N . VAL A 1 198 ? 1.866 26.703 16.031 1 98.06 198 VAL A N 1
ATOM 1394 C CA . VAL A 1 198 ? 2.127 27.938 15.297 1 98.06 198 VAL A CA 1
ATOM 1395 C C . VAL A 1 198 ? 2.678 29 16.25 1 98.06 198 VAL A C 1
ATOM 1397 O O . VAL A 1 198 ? 2.1 29.25 17.312 1 98.06 198 VAL A O 1
ATOM 1400 N N . TYR A 1 199 ? 3.814 29.609 15.844 1 97.38 199 TYR A N 1
ATOM 1401 C CA . TYR A 1 199 ? 4.422 30.641 16.672 1 97.38 199 TYR A CA 1
ATOM 1402 C C . TYR A 1 199 ? 4.051 32.031 16.172 1 97.38 199 TYR A C 1
ATOM 1404 O O . TYR A 1 199 ? 4.039 32.281 14.969 1 97.38 199 TYR A O 1
ATOM 1412 N N . GLU A 1 200 ? 3.725 32.875 17.094 1 96.19 200 GLU A N 1
ATOM 1413 C CA . GLU A 1 200 ? 3.553 34.281 16.734 1 96.19 200 GLU A CA 1
ATOM 1414 C C . GLU A 1 200 ? 4.836 34.875 16.125 1 96.19 200 GLU A C 1
ATOM 1416 O O . GLU A 1 200 ? 4.789 35.594 15.148 1 96.19 200 GLU A O 1
ATOM 1421 N N . ASP A 1 201 ? 5.895 34.531 16.812 1 93.88 201 ASP A N 1
ATOM 1422 C CA . ASP A 1 201 ? 7.25 34.844 16.375 1 93.88 201 ASP A CA 1
ATOM 1423 C C . ASP A 1 201 ? 8.039 33.562 16.094 1 93.88 201 ASP A C 1
ATOM 1425 O O . ASP A 1 201 ? 8.445 32.844 17.031 1 93.88 201 ASP A O 1
ATOM 1429 N N . PRO A 1 202 ? 8.305 33.281 14.883 1 89.81 202 PRO A N 1
ATOM 1430 C CA . PRO A 1 202 ? 8.953 32.031 14.523 1 89.81 202 PRO A CA 1
ATOM 1431 C C . PRO A 1 202 ? 10.273 31.797 15.258 1 89.81 202 PRO A C 1
ATOM 1433 O O . PRO A 1 202 ? 10.727 30.656 15.398 1 89.81 202 PRO A O 1
ATOM 1436 N N . ASP A 1 203 ? 10.891 32.812 15.828 1 91.5 203 ASP A N 1
ATOM 1437 C CA . ASP A 1 203 ? 12.18 32.688 16.5 1 91.5 203 ASP A CA 1
ATOM 1438 C C . ASP A 1 203 ? 11.992 32.531 18.016 1 91.5 203 ASP A C 1
ATOM 1440 O O . ASP A 1 203 ? 12.977 32.438 18.75 1 91.5 203 ASP A O 1
ATOM 1444 N N . ASP A 1 204 ? 10.742 32.531 18.438 1 95.06 204 ASP A N 1
ATOM 1445 C CA . ASP A 1 204 ? 10.445 32.438 19.875 1 95.06 204 ASP A CA 1
ATOM 1446 C C . ASP A 1 204 ? 9.484 31.266 20.141 1 95.06 204 ASP A C 1
ATOM 1448 O O . ASP A 1 204 ? 8.266 31.453 20.125 1 95.06 204 ASP A O 1
ATOM 1452 N N . GLU A 1 205 ? 9.922 30.188 20.516 1 93.19 205 GLU A N 1
ATOM 1453 C CA . GLU A 1 205 ? 9.133 28.984 20.766 1 93.19 205 GLU A CA 1
ATOM 1454 C C . GLU A 1 205 ? 8.109 29.203 21.875 1 93.19 205 GLU A C 1
ATOM 1456 O O . GLU A 1 205 ? 7.125 28.469 21.969 1 93.19 205 GLU A O 1
ATOM 1461 N N . ALA A 1 206 ? 8.359 30.172 22.656 1 95.12 206 ALA A N 1
ATOM 1462 C CA . ALA A 1 206 ? 7.434 30.469 23.75 1 95.12 206 ALA A CA 1
ATOM 1463 C C . ALA A 1 206 ? 6.207 31.219 23.234 1 95.12 206 ALA A C 1
ATOM 1465 O O . ALA A 1 206 ? 5.211 31.359 23.953 1 95.12 206 ALA A O 1
ATOM 1466 N N . SER A 1 207 ? 6.219 31.562 21.984 1 96.94 207 SER A N 1
ATOM 1467 C CA . SER A 1 207 ? 5.156 32.406 21.438 1 96.94 207 SER A CA 1
ATOM 1468 C C . SER A 1 207 ? 4.086 31.562 20.766 1 96.94 207 SER A C 1
ATOM 1470 O O . SER A 1 207 ? 3.42 32.031 19.828 1 96.94 207 SER A O 1
ATOM 1472 N N . VAL A 1 208 ? 3.959 30.312 21.172 1 97.31 208 VAL A N 1
ATOM 1473 C CA . VAL A 1 208 ? 2.982 29.406 20.562 1 97.31 208 VAL A CA 1
ATOM 1474 C C . VAL A 1 208 ? 1.582 30 20.688 1 97.31 208 VAL A C 1
ATOM 1476 O O . VAL A 1 208 ? 1.192 30.453 21.766 1 97.31 208 VAL A O 1
ATOM 1479 N N . ILE A 1 209 ? 0.889 30.094 19.578 1 97.88 209 ILE A N 1
ATOM 1480 C CA . ILE A 1 209 ? -0.518 30.484 19.578 1 97.88 209 ILE A CA 1
ATOM 1481 C C . ILE A 1 209 ? -1.371 29.344 20.109 1 97.88 209 ILE A C 1
ATOM 1483 O O . ILE A 1 209 ? -1.398 28.25 19.531 1 97.88 209 ILE A O 1
ATOM 1487 N N . GLU A 1 210 ? -2.088 29.562 21.141 1 97.5 210 GLU A N 1
ATOM 1488 C CA . GLU A 1 210 ? -2.816 28.469 21.766 1 97.5 210 GLU A CA 1
ATOM 1489 C C . GLU A 1 210 ? -4.145 28.203 21.062 1 97.5 210 GLU A C 1
ATOM 1491 O O . GLU A 1 210 ? -4.609 27.062 21.016 1 97.5 210 GLU A O 1
ATOM 1496 N N . SER A 1 211 ? -4.715 29.344 20.578 1 98.12 211 SER A N 1
ATOM 1497 C CA . SER A 1 211 ? -6.062 29.188 20.031 1 98.12 211 SER A CA 1
ATOM 1498 C C . SER A 1 211 ? -6.293 30.125 18.859 1 98.12 211 SER A C 1
ATOM 1500 O O . SER A 1 211 ? -5.875 31.281 18.875 1 98.12 211 SER A O 1
ATOM 1502 N N . VAL A 1 212 ? -6.832 29.594 17.844 1 98.56 212 VAL A N 1
ATOM 1503 C CA . VAL A 1 212 ? -7.328 30.312 16.672 1 98.56 212 VAL A CA 1
ATOM 1504 C C . VAL A 1 212 ? -8.836 30.109 16.547 1 98.56 212 VAL A C 1
ATOM 1506 O O . VAL A 1 212 ? -9.297 29.141 15.938 1 98.56 212 VAL A O 1
ATOM 1509 N N . ALA A 1 213 ? -9.633 31.094 17.031 1 98.12 213 ALA A N 1
ATOM 1510 C CA . ALA A 1 213 ? -11.062 30.859 17.203 1 98.12 213 ALA A CA 1
ATOM 1511 C C . ALA A 1 213 ? -11.883 31.938 16.5 1 98.12 213 ALA A C 1
ATOM 1513 O O . ALA A 1 213 ? -13.078 32.094 16.75 1 98.12 213 ALA A O 1
ATOM 1514 N N . SER A 1 214 ? -11.219 32.781 15.695 1 98.31 214 SER A N 1
ATOM 1515 C CA . SER A 1 214 ? -11.891 33.812 14.898 1 98.31 214 SER A CA 1
ATOM 1516 C C . SER A 1 214 ? -11.172 34.031 13.578 1 98.31 214 SER A C 1
ATOM 1518 O O . SER A 1 214 ? -10 33.688 13.43 1 98.31 214 SER A O 1
ATOM 1520 N N . PRO A 1 215 ? -11.898 34.625 12.633 1 98.12 215 PRO A N 1
ATOM 1521 C CA . PRO A 1 215 ? -11.266 34.969 11.352 1 98.12 215 PRO A CA 1
ATOM 1522 C C . PRO A 1 215 ? -10.039 35.844 11.508 1 98.12 215 PRO A C 1
ATOM 1524 O O . PRO A 1 215 ? -9.047 35.688 10.789 1 98.12 215 PRO A O 1
ATOM 1527 N N . ASP A 1 216 ? -10.125 36.781 12.484 1 97.94 216 ASP A N 1
ATOM 1528 C CA . ASP A 1 216 ? -8.984 37.656 12.742 1 97.94 216 ASP A CA 1
ATOM 1529 C C . ASP A 1 216 ? -7.793 36.875 13.273 1 97.94 216 ASP A C 1
ATOM 1531 O O . ASP A 1 216 ? -6.652 37.094 12.867 1 97.94 216 ASP A O 1
ATOM 1535 N N . ALA A 1 217 ? -8.117 35.969 14.219 1 98 217 ALA A N 1
ATOM 1536 C CA . ALA A 1 217 ? -7.062 35.125 14.766 1 98 217 ALA A CA 1
ATOM 1537 C C . ALA A 1 217 ? -6.469 34.219 13.68 1 98 217 ALA A C 1
ATOM 1539 O O . ALA A 1 217 ? -5.27 33.938 13.68 1 98 217 ALA A O 1
ATOM 1540 N N . LEU A 1 218 ? -7.32 33.719 12.781 1 98.25 218 LEU A N 1
ATOM 1541 C CA . LEU A 1 218 ? -6.863 32.875 11.664 1 98.25 218 LEU A CA 1
ATOM 1542 C C . LEU A 1 218 ? -5.93 33.688 10.758 1 98.25 218 LEU A C 1
ATOM 1544 O O . LEU A 1 218 ? -4.867 33.188 10.367 1 98.25 218 LEU A O 1
ATOM 1548 N N . ALA A 1 219 ? -6.312 34.938 10.422 1 97.38 219 ALA A N 1
ATOM 1549 C CA . ALA A 1 219 ? -5.473 35.781 9.594 1 97.38 219 ALA A CA 1
ATOM 1550 C C . ALA A 1 219 ? -4.105 36 10.242 1 97.38 219 ALA A C 1
ATOM 1552 O O . ALA A 1 219 ? -3.08 36 9.562 1 97.38 219 ALA A O 1
ATOM 1553 N N . ALA A 1 220 ? -4.133 36.219 11.523 1 96.75 220 ALA A N 1
ATOM 1554 C CA . ALA A 1 220 ? -2.889 36.406 12.258 1 96.75 220 ALA A CA 1
ATOM 1555 C C . ALA A 1 220 ? -2.016 35.156 12.203 1 96.75 220 ALA A C 1
ATOM 1557 O O . ALA A 1 220 ? -0.798 35.25 12.031 1 96.75 220 ALA A O 1
ATOM 1558 N N . ALA A 1 221 ? -2.635 34 12.406 1 97.38 221 ALA A N 1
ATOM 1559 C CA . ALA A 1 221 ? -1.905 32.719 12.336 1 97.38 221 ALA A CA 1
ATOM 1560 C C . ALA A 1 221 ? -1.319 32.5 10.945 1 97.38 221 ALA A C 1
ATOM 1562 O O . ALA A 1 221 ? -0.181 32.062 10.805 1 97.38 221 ALA A O 1
ATOM 1563 N N . GLU A 1 222 ? -2.07 32.781 9.875 1 95.44 222 GLU A N 1
ATOM 1564 C CA . GLU A 1 222 ? -1.616 32.656 8.492 1 95.44 222 GLU A CA 1
ATOM 1565 C C . GLU A 1 222 ? -0.409 33.562 8.234 1 95.44 222 GLU A C 1
ATOM 1567 O O . GLU A 1 222 ? 0.542 33.156 7.562 1 95.44 222 GLU A O 1
ATOM 1572 N N . ASP A 1 223 ? -0.489 34.75 8.758 1 94.31 223 ASP A N 1
ATOM 1573 C CA . ASP A 1 223 ? 0.591 35.719 8.578 1 94.31 223 ASP A CA 1
ATOM 1574 C C . ASP A 1 223 ? 1.858 35.281 9.297 1 94.31 223 ASP A C 1
ATOM 1576 O O . ASP A 1 223 ? 2.971 35.531 8.836 1 94.31 223 ASP A O 1
ATOM 1580 N N . ALA A 1 224 ? 1.655 34.656 10.406 1 94.69 224 ALA A N 1
ATOM 1581 C CA . ALA A 1 224 ? 2.777 34.25 11.242 1 94.69 224 ALA A CA 1
ATOM 1582 C C . ALA A 1 224 ? 3.436 32.969 10.688 1 94.69 224 ALA A C 1
ATOM 1584 O O . ALA A 1 224 ? 4.633 32.75 10.891 1 94.69 224 ALA A O 1
ATOM 1585 N N . ALA A 1 225 ? 2.658 32.125 10.055 1 93.19 225 ALA A N 1
ATOM 1586 C CA . ALA A 1 225 ? 3.125 30.828 9.586 1 93.19 225 ALA A CA 1
ATOM 1587 C C . ALA A 1 225 ? 4.023 30.984 8.367 1 93.19 225 ALA A C 1
ATOM 1589 O O . ALA A 1 225 ? 3.676 31.688 7.41 1 93.19 225 ALA A O 1
ATOM 1590 N N . GLU A 1 226 ? 5.191 30.344 8.398 1 87 226 GLU A N 1
ATOM 1591 C CA . GLU A 1 226 ? 6.137 30.359 7.289 1 87 226 GLU A CA 1
ATOM 1592 C C . GLU A 1 226 ? 6.512 28.938 6.867 1 87 226 GLU A C 1
ATOM 1594 O O . GLU A 1 226 ? 6.32 27.984 7.629 1 87 226 GLU A O 1
ATOM 1599 N N . GLY A 1 227 ? 6.953 28.844 5.609 1 83.81 227 GLY A N 1
ATOM 1600 C CA . GLY A 1 227 ? 7.43 27.547 5.137 1 83.81 227 GLY A CA 1
ATOM 1601 C C . GLY A 1 227 ? 6.379 26.453 5.223 1 83.81 227 GLY A C 1
ATOM 1602 O O . GLY A 1 227 ? 5.258 26.625 4.738 1 83.81 227 GLY A O 1
ATOM 1603 N N . PHE A 1 228 ? 6.785 25.375 5.832 1 85.44 228 PHE A N 1
ATOM 1604 C CA . PHE A 1 228 ? 5.918 24.203 5.91 1 85.44 228 PHE A CA 1
ATOM 1605 C C . PHE A 1 228 ? 4.746 24.453 6.848 1 85.44 228 PHE A C 1
ATOM 1607 O O . PHE A 1 228 ? 3.67 23.891 6.676 1 85.44 228 PHE A O 1
ATOM 1614 N N . MET A 1 229 ? 4.93 25.359 7.77 1 92.5 229 MET A N 1
ATOM 1615 C CA . MET A 1 229 ? 3.842 25.672 8.688 1 92.5 229 MET A CA 1
ATOM 1616 C C . MET A 1 229 ? 2.693 26.359 7.953 1 92.5 229 MET A C 1
ATOM 1618 O O . MET A 1 229 ? 1.526 26.156 8.297 1 92.5 229 MET A O 1
ATOM 1622 N N . ARG A 1 230 ? 3.01 27.141 6.973 1 93.12 230 ARG A N 1
ATOM 1623 C CA . ARG A 1 230 ? 1.966 27.766 6.168 1 93.12 230 ARG A CA 1
ATOM 1624 C C . ARG A 1 230 ? 1.05 26.719 5.547 1 93.12 230 ARG A C 1
ATOM 1626 O O . ARG A 1 230 ? -0.169 26.891 5.508 1 93.12 230 ARG A O 1
ATOM 1633 N N . LYS A 1 231 ? 1.547 25.641 5.102 1 93.31 231 LYS A N 1
ATOM 1634 C CA . LYS A 1 231 ? 0.779 24.531 4.527 1 93.31 231 LYS A CA 1
ATOM 1635 C C . LYS A 1 231 ? -0.14 23.906 5.57 1 93.31 231 LYS A C 1
ATOM 1637 O O . LYS A 1 231 ? -1.287 23.562 5.27 1 93.31 231 LYS A O 1
ATOM 1642 N N . LYS A 1 232 ? 0.399 23.766 6.738 1 96.69 232 LYS A N 1
ATOM 1643 C CA . LYS A 1 232 ? -0.399 23.188 7.809 1 96.69 232 LYS A CA 1
ATOM 1644 C C . LYS A 1 232 ? -1.568 24.094 8.188 1 96.69 232 LYS A C 1
ATOM 1646 O O . LYS A 1 232 ? -2.676 23.609 8.438 1 96.69 232 LYS A O 1
ATOM 1651 N N . VAL A 1 233 ? -1.299 25.391 8.211 1 97.31 233 VAL A N 1
ATOM 1652 C CA . VAL A 1 233 ? -2.365 26.328 8.531 1 97.31 233 VAL A CA 1
ATOM 1653 C C . VAL A 1 233 ? -3.414 26.312 7.418 1 97.31 233 VAL A C 1
ATOM 1655 O O . VAL A 1 233 ? -4.617 26.312 7.691 1 97.31 233 VAL A O 1
ATOM 1658 N N . LEU A 1 234 ? -2.951 26.297 6.188 1 95.94 234 LEU A N 1
ATOM 1659 C CA . LEU A 1 234 ? -3.871 26.172 5.062 1 95.94 234 LEU A CA 1
ATOM 1660 C C . LEU A 1 234 ? -4.703 24.906 5.172 1 95.94 234 LEU A C 1
ATOM 1662 O O . LEU A 1 234 ? -5.918 24.938 4.965 1 95.94 234 LEU A O 1
ATOM 1666 N N . ALA A 1 235 ? -4.059 23.828 5.484 1 97.56 235 ALA A N 1
ATOM 1667 C CA . ALA A 1 235 ? -4.746 22.547 5.641 1 97.56 235 ALA A CA 1
ATOM 1668 C C . ALA A 1 235 ? -5.77 22.609 6.773 1 97.56 235 ALA A C 1
ATOM 1670 O O . ALA A 1 235 ? -6.863 22.047 6.664 1 97.56 235 ALA A O 1
ATOM 1671 N N . ALA A 1 236 ? -5.383 23.266 7.855 1 98.62 236 ALA A N 1
ATOM 1672 C CA . ALA A 1 236 ? -6.316 23.438 8.969 1 98.62 236 ALA A CA 1
ATOM 1673 C C . ALA A 1 236 ? -7.566 24.188 8.523 1 98.62 236 ALA A C 1
ATOM 1675 O O . ALA A 1 236 ? -8.688 23.797 8.859 1 98.62 236 ALA A O 1
ATOM 1676 N N . THR A 1 237 ? -7.336 25.234 7.781 1 98.44 237 THR A N 1
ATOM 1677 C CA . THR A 1 237 ? -8.445 26.031 7.258 1 98.44 237 THR A CA 1
ATOM 1678 C C . THR A 1 237 ? -9.336 25.172 6.359 1 98.44 237 THR A C 1
ATOM 1680 O O . THR A 1 237 ? -10.562 25.172 6.516 1 98.44 237 THR A O 1
ATOM 1683 N N . GLU A 1 238 ? -8.719 24.438 5.453 1 98.38 238 GLU A N 1
ATOM 1684 C CA . GLU A 1 238 ? -9.461 23.578 4.527 1 98.38 238 GLU A CA 1
ATOM 1685 C C . GLU A 1 238 ? -10.234 22.5 5.27 1 98.38 238 GLU A C 1
ATOM 1687 O O . GLU A 1 238 ? -11.359 22.172 4.898 1 98.38 238 GLU A O 1
ATOM 1692 N N . ALA A 1 239 ? -9.617 21.938 6.316 1 98.88 239 ALA A N 1
ATOM 1693 C CA . ALA A 1 239 ? -10.289 20.922 7.113 1 98.88 239 ALA A CA 1
ATOM 1694 C C . ALA A 1 239 ? -11.562 21.469 7.75 1 98.88 239 ALA A C 1
ATOM 1696 O O . ALA A 1 239 ? -12.625 20.844 7.668 1 98.88 239 ALA A O 1
ATOM 1697 N N . LEU A 1 240 ? -11.453 22.656 8.352 1 98.81 240 LEU A N 1
ATOM 1698 C CA . LEU A 1 240 ? -12.586 23.266 9.031 1 98.81 240 LEU A CA 1
ATOM 1699 C C . LEU A 1 240 ? -13.68 23.641 8.039 1 98.81 240 LEU A C 1
ATOM 1701 O O . LEU A 1 240 ? -14.859 23.391 8.289 1 98.81 240 LEU A O 1
ATOM 1705 N N . GLU A 1 241 ? -13.273 24.203 6.914 1 98.56 241 GLU A N 1
ATOM 1706 C CA . GLU A 1 241 ? -14.234 24.547 5.871 1 98.56 241 GLU A CA 1
ATOM 1707 C C . GLU A 1 241 ? -14.938 23.297 5.34 1 98.56 241 GLU A C 1
ATOM 1709 O O . GLU A 1 241 ? -16.094 23.375 4.914 1 98.56 241 GLU A O 1
ATOM 1714 N N . GLY A 1 242 ? -14.266 22.172 5.375 1 98.25 242 GLY A N 1
ATOM 1715 C CA . GLY A 1 242 ? -14.812 20.922 4.883 1 98.25 242 GLY A CA 1
ATOM 1716 C C . GLY A 1 242 ? -15.688 20.203 5.902 1 98.25 242 GLY A C 1
ATOM 1717 O O . GLY A 1 242 ? -16.344 19.219 5.582 1 98.25 242 GLY A O 1
ATOM 1718 N N . GLY A 1 243 ? -15.617 20.641 7.184 1 98.06 243 GLY A N 1
ATOM 1719 C CA . GLY A 1 243 ? -16.547 20.062 8.148 1 98.06 243 GLY A CA 1
ATOM 1720 C C . GLY A 1 243 ? -15.859 19.5 9.375 1 98.06 243 GLY A C 1
ATOM 1721 O O . GLY A 1 243 ? -16.516 19.031 10.297 1 98.06 243 GLY A O 1
ATOM 1722 N N . ALA A 1 244 ? -14.555 19.609 9.445 1 98.62 244 ALA A N 1
ATOM 1723 C CA . ALA A 1 244 ? -13.844 19.078 10.602 1 98.62 244 ALA A CA 1
ATOM 1724 C C . ALA A 1 244 ? -14.312 19.75 11.891 1 98.62 244 ALA A C 1
ATOM 1726 O O . ALA A 1 244 ? -14.609 20.953 11.898 1 98.62 244 ALA A O 1
ATOM 1727 N N . ALA A 1 245 ? -14.32 19.031 12.945 1 98.31 245 ALA A N 1
ATOM 1728 C CA . ALA A 1 245 ? -14.797 19.531 14.234 1 98.31 245 ALA A CA 1
ATOM 1729 C C . ALA A 1 245 ? -13.789 20.5 14.852 1 98.31 245 ALA A C 1
ATOM 1731 O O . ALA A 1 245 ? -14.18 21.453 15.516 1 98.31 245 ALA A O 1
ATOM 1732 N N . GLU A 1 246 ? -12.57 20.266 14.695 1 98.56 246 GLU A N 1
ATOM 1733 C CA . GLU A 1 246 ? -11.438 21.062 15.164 1 98.56 246 GLU A CA 1
ATOM 1734 C C . GLU A 1 246 ? -10.125 20.578 14.547 1 98.56 246 GLU A C 1
ATOM 1736 O O . GLU A 1 246 ? -10.062 19.469 14.008 1 98.56 246 GLU A O 1
ATOM 1741 N N . VAL A 1 247 ? -9.156 21.406 14.578 1 98.94 247 VAL A N 1
ATOM 1742 C CA . VAL A 1 247 ? -7.801 21.031 14.18 1 98.94 247 VAL A CA 1
ATOM 1743 C C . VAL A 1 247 ? -6.805 21.469 15.258 1 98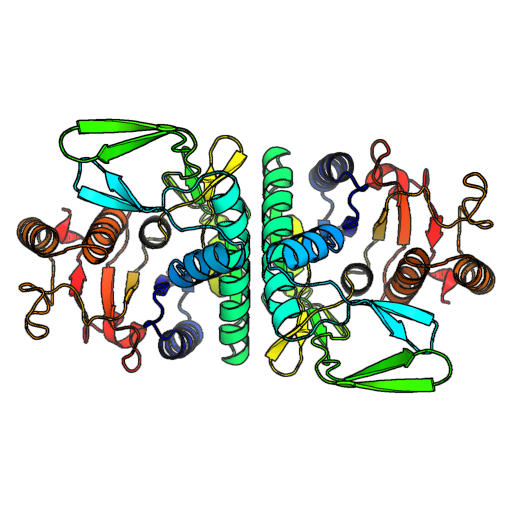.94 247 VAL A C 1
ATOM 1745 O O . VAL A 1 247 ? -6.91 22.562 15.805 1 98.94 247 VAL A O 1
ATOM 1748 N N . VAL A 1 248 ? -5.918 20.625 15.609 1 98.94 248 VAL A N 1
ATOM 1749 C CA . VAL A 1 248 ? -4.84 21 16.516 1 98.94 248 VAL A CA 1
ATOM 1750 C C . VAL A 1 248 ? -3.49 20.672 15.883 1 98.94 248 VAL A C 1
ATOM 1752 O O . VAL A 1 248 ? -3.277 19.562 15.398 1 98.94 248 VAL A O 1
ATOM 1755 N N . VAL A 1 249 ? -2.627 21.625 15.758 1 98.69 249 VAL A N 1
ATOM 1756 C CA . VAL A 1 249 ? -1.24 21.438 15.344 1 98.69 249 VAL A CA 1
ATOM 1757 C C . VAL A 1 249 ? -0.342 21.359 16.578 1 98.69 249 VAL A C 1
ATOM 1759 O O . VAL A 1 249 ? -0.34 22.266 17.422 1 98.69 249 VAL A O 1
ATOM 1762 N N . THR A 1 250 ? 0.406 20.297 16.734 1 98.38 250 THR A N 1
ATOM 1763 C CA . THR A 1 250 ? 1.182 20.125 17.953 1 98.38 250 THR A CA 1
ATOM 1764 C C . THR A 1 250 ? 2.439 19.297 17.688 1 98.38 250 THR A C 1
ATOM 1766 O O . THR A 1 250 ? 2.658 18.828 16.578 1 98.38 250 THR A O 1
ATOM 1769 N N . ASP A 1 251 ? 3.307 19.172 18.688 1 97.69 251 ASP A N 1
ATOM 1770 C CA . ASP A 1 251 ? 4.582 18.469 18.625 1 97.69 251 ASP A CA 1
ATOM 1771 C C . ASP A 1 251 ? 4.387 16.969 18.75 1 97.69 251 ASP A C 1
ATOM 1773 O O . ASP A 1 251 ? 3.791 16.5 19.734 1 97.69 251 ASP A O 1
ATOM 1777 N N . ALA A 1 252 ? 4.914 16.25 17.781 1 98 252 ALA A N 1
ATOM 1778 C CA . ALA A 1 252 ? 4.781 14.797 17.766 1 98 252 ALA A CA 1
ATOM 1779 C C . ALA A 1 252 ? 5.629 14.148 18.859 1 98 252 ALA A C 1
ATOM 1781 O O . ALA A 1 252 ? 5.355 13.023 19.281 1 98 252 ALA A O 1
ATOM 1782 N N . ASN A 1 253 ? 6.672 14.828 19.297 1 97.38 253 ASN A N 1
ATOM 1783 C CA . ASN A 1 253 ? 7.754 14.195 20.047 1 97.38 253 ASN A CA 1
ATOM 1784 C C . ASN A 1 253 ? 7.531 14.312 21.562 1 97.38 253 ASN A C 1
ATOM 1786 O O . ASN A 1 253 ? 8.391 13.914 22.344 1 97.38 253 ASN A O 1
ATOM 1790 N N . GLN A 1 254 ? 6.449 14.844 21.938 1 96.5 254 GLN A N 1
ATOM 1791 C CA . GLN A 1 254 ? 6.082 14.891 23.359 1 96.5 254 GLN A CA 1
ATOM 1792 C C . GLN A 1 254 ? 5.305 13.648 23.766 1 96.5 254 GLN A C 1
ATOM 1794 O O . GLN A 1 254 ? 4.926 12.836 22.922 1 96.5 254 GLN A O 1
ATOM 1799 N N . ARG A 1 255 ? 5.148 13.5 25.047 1 96.06 255 ARG A N 1
ATOM 1800 C CA . ARG A 1 255 ? 4.352 12.391 25.547 1 96.06 255 ARG A CA 1
ATOM 1801 C C . ARG A 1 255 ? 2.879 12.562 25.203 1 96.06 255 ARG A C 1
ATOM 1803 O O . ARG A 1 255 ? 2.328 13.656 25.344 1 96.06 255 ARG A O 1
ATOM 1810 N N . ASP A 1 256 ? 2.277 11.547 24.703 1 98.19 256 ASP A N 1
ATOM 1811 C CA . ASP A 1 256 ? 0.851 11.461 24.406 1 98.19 256 ASP A CA 1
ATOM 1812 C C . ASP A 1 256 ? 0.385 12.656 23.578 1 98.19 256 ASP A C 1
ATOM 1814 O O . ASP A 1 256 ? -0.593 13.32 23.938 1 98.19 256 ASP A O 1
ATOM 1818 N N . PRO A 1 257 ? 1.063 12.914 22.5 1 98.56 257 PRO A N 1
ATOM 1819 C CA . PRO A 1 257 ? 0.795 14.148 21.766 1 98.56 257 PRO A CA 1
ATOM 1820 C C . PRO A 1 257 ? -0.644 14.242 21.266 1 98.56 257 PRO A C 1
ATOM 1822 O O . PRO A 1 257 ? -1.237 15.32 21.266 1 98.56 257 PRO A O 1
ATOM 1825 N N . VAL A 1 258 ? -1.298 13.148 20.875 1 98.81 258 VAL A N 1
ATOM 1826 C CA . VAL A 1 258 ? -2.639 13.18 20.312 1 98.81 258 VAL A CA 1
ATOM 1827 C C . VAL A 1 258 ? -3.672 13.375 21.422 1 98.81 258 VAL A C 1
ATOM 1829 O O . VAL A 1 258 ? -4.539 14.25 21.312 1 98.81 258 VAL A O 1
ATOM 1832 N N . VAL A 1 259 ? -3.533 12.617 22.5 1 98.56 259 VAL A N 1
ATOM 1833 C CA . VAL A 1 259 ? -4.477 12.664 23.609 1 98.56 259 VAL A CA 1
ATOM 1834 C C . VAL A 1 259 ? -4.418 14.039 24.266 1 98.56 259 VAL A C 1
ATOM 1836 O O . VAL A 1 259 ? -5.457 14.633 24.578 1 98.56 259 VAL A O 1
ATOM 1839 N N . ARG A 1 260 ? -3.215 14.547 24.438 1 98.44 260 ARG A N 1
ATOM 1840 C CA . ARG A 1 260 ? -3.049 15.852 25.062 1 98.44 260 ARG A CA 1
ATOM 1841 C C . ARG A 1 260 ? -3.59 16.969 24.172 1 98.44 260 ARG A C 1
ATOM 1843 O O . ARG A 1 260 ? -4.148 17.953 24.656 1 98.44 260 ARG A O 1
ATOM 1850 N N . ALA A 1 261 ? -3.395 16.859 22.891 1 98.56 261 ALA A N 1
ATOM 1851 C CA . ALA A 1 261 ? -3.951 17.812 21.953 1 98.56 261 ALA A CA 1
ATOM 1852 C C . ALA A 1 261 ? -5.477 17.828 22.016 1 98.56 261 ALA A C 1
ATOM 1854 O O . ALA A 1 261 ? -6.09 18.891 22.125 1 98.56 261 ALA A O 1
ATOM 1855 N N . LEU A 1 262 ? -6.074 16.656 21.969 1 98.12 262 LEU A N 1
ATOM 1856 C CA . LEU A 1 262 ? -7.527 16.531 22.016 1 98.12 262 LEU A CA 1
ATOM 1857 C C . LEU A 1 262 ? -8.086 17.047 23.328 1 98.12 262 LEU A C 1
ATOM 1859 O O . LEU A 1 262 ? -9.211 17.547 23.391 1 98.12 262 LEU A O 1
ATOM 1863 N N . GLY A 1 263 ? -7.277 16.922 24.375 1 97.56 263 GLY A N 1
ATOM 1864 C CA . GLY A 1 263 ? -7.672 17.391 25.688 1 97.56 263 GLY A CA 1
ATOM 1865 C C . GLY A 1 263 ? -7.426 18.875 25.891 1 97.56 263 GLY A C 1
ATOM 1866 O O . GLY A 1 263 ? -7.738 19.422 26.969 1 97.56 263 GLY A O 1
ATOM 1867 N N . GLY A 1 264 ? -6.809 19.516 24.953 1 97.25 264 GLY A N 1
ATOM 1868 C CA . GLY A 1 264 ? -6.582 20.953 25.031 1 97.25 264 GLY A CA 1
ATOM 1869 C C . GLY A 1 264 ? -5.324 21.312 25.797 1 97.25 264 GLY A C 1
ATOM 1870 O O . GLY A 1 264 ? -5.18 22.453 26.266 1 97.25 264 GLY A O 1
ATOM 1871 N N . GLN A 1 265 ? -4.418 20.406 25.891 1 97.25 265 GLN A N 1
ATOM 1872 C CA . GLN A 1 265 ? -3.266 20.625 26.766 1 97.25 265 GLN A CA 1
ATOM 1873 C C . GLN A 1 265 ? -2.053 21.094 25.953 1 97.25 265 GLN A C 1
ATOM 1875 O O . GLN A 1 265 ? -1.088 21.609 26.531 1 97.25 265 GLN A O 1
ATOM 1880 N N . THR A 1 266 ? -2.035 20.875 24.688 1 97.25 266 THR A N 1
ATOM 1881 C CA . THR A 1 266 ? -0.881 21.234 23.875 1 97.25 266 THR A CA 1
ATOM 1882 C C . THR A 1 266 ? -1.318 21.688 22.484 1 97.25 266 THR A C 1
ATOM 1884 O O . THR A 1 266 ? -2.445 21.422 22.062 1 97.25 266 THR A O 1
ATOM 1887 N N . GLY A 1 267 ? -0.464 22.516 21.844 1 98.19 267 GLY A N 1
ATOM 1888 C CA . GLY A 1 267 ? -0.591 22.812 20.422 1 98.19 267 GLY A CA 1
ATOM 1889 C C . GLY A 1 267 ? -1.396 24.062 20.141 1 98.19 267 GLY A C 1
ATOM 1890 O O . GLY A 1 267 ? -1.776 24.781 21.062 1 98.19 267 GLY A O 1
ATOM 1891 N N . THR A 1 268 ? -1.525 24.422 18.953 1 98.81 268 THR A N 1
ATOM 1892 C CA . THR A 1 268 ? -2.422 25.453 18.438 1 98.81 268 THR A CA 1
ATOM 1893 C C . THR A 1 268 ? -3.75 24.844 18 1 98.81 268 THR A C 1
ATOM 1895 O O . THR A 1 268 ? -3.785 24 17.094 1 98.81 268 THR A O 1
ATOM 1898 N N . ARG A 1 269 ? -4.793 25.281 18.625 1 98.81 269 ARG A N 1
ATOM 1899 C CA . ARG A 1 269 ? -6.125 24.766 18.312 1 98.81 269 ARG A CA 1
ATOM 1900 C C . ARG A 1 269 ? -6.859 25.703 17.359 1 98.81 269 ARG A C 1
ATOM 1902 O O . ARG A 1 269 ? -6.945 26.906 17.594 1 98.81 269 ARG A O 1
ATOM 1909 N N . PHE A 1 270 ? -7.301 25.203 16.25 1 98.88 270 PHE A N 1
ATOM 1910 C CA . PHE A 1 270 ? -8.156 25.906 15.312 1 98.88 270 PHE A CA 1
ATOM 1911 C C . PHE A 1 270 ? -9.617 25.484 15.477 1 98.88 270 PHE A C 1
ATOM 1913 O O . PHE A 1 270 ? -9.938 24.297 15.32 1 98.88 270 PHE A O 1
ATOM 1920 N N . ASP A 1 271 ? -10.484 26.453 15.75 1 98.25 271 ASP A N 1
ATOM 1921 C CA . ASP A 1 271 ? -11.906 26.188 15.961 1 98.25 271 ASP A CA 1
ATOM 1922 C C . ASP A 1 271 ? -12.719 26.484 14.703 1 98.25 271 ASP A C 1
ATOM 1924 O O . ASP A 1 271 ? -12.328 27.328 13.891 1 98.25 271 ASP A O 1
ATOM 1928 N N . PRO A 1 272 ? -13.844 25.781 14.555 1 97.94 272 PRO A N 1
ATOM 1929 C CA . PRO A 1 272 ? -14.695 26.047 13.391 1 97.94 272 PRO A CA 1
ATOM 1930 C C . PRO A 1 272 ? -15.078 27.516 13.266 1 97.94 272 PRO A C 1
ATOM 1932 O O . PRO A 1 272 ? -15.289 28.016 12.156 1 97.94 272 PRO A O 1
ATOM 1935 N N . GLU A 1 273 ? -15.07 28.25 14.336 1 97.94 273 GLU A N 1
ATOM 1936 C CA . GLU A 1 273 ? -15.422 29.672 14.344 1 97.94 273 GLU A CA 1
ATOM 1937 C C . GLU A 1 273 ? -14.375 30.5 13.602 1 97.94 273 GLU A C 1
ATOM 1939 O O . GLU A 1 273 ? -14.648 31.625 13.203 1 97.94 273 GLU A O 1
ATOM 1944 N N . ALA A 1 274 ? -13.211 29.922 13.508 1 98.12 274 ALA A N 1
ATOM 1945 C CA . ALA A 1 274 ? -12.141 30.641 12.828 1 98.12 274 ALA A CA 1
ATOM 1946 C C . ALA A 1 274 ? -12.477 30.875 11.359 1 98.12 274 ALA A C 1
ATOM 1948 O O . ALA A 1 274 ? -11.977 31.812 10.75 1 98.12 274 ALA A O 1
ATOM 1949 N N . VAL A 1 275 ? -13.281 29.969 10.789 1 97.88 275 VAL A N 1
ATOM 1950 C CA . VAL A 1 275 ? -13.602 30.078 9.375 1 97.88 275 VAL A CA 1
ATOM 1951 C C . VAL A 1 275 ? -15.062 30.484 9.203 1 97.88 275 VAL A C 1
ATOM 1953 O O . VAL A 1 275 ? -15.602 30.453 8.094 1 97.88 275 VAL A O 1
ATOM 1956 N N . ALA A 1 276 ? -15.789 30.828 10.18 1 90.44 276 ALA A N 1
ATOM 1957 C CA . ALA A 1 276 ? -17.188 31.234 10.133 1 90.44 276 ALA A CA 1
ATOM 1958 C C . ALA A 1 276 ? -17.328 32.688 9.625 1 90.44 276 ALA A C 1
ATOM 1960 O O . ALA A 1 276 ? -16.406 33.469 9.789 1 90.44 276 ALA A O 1
ATOM 1961 N N . MET B 1 1 ? -26.25 -17.562 -0.016 1 40.91 1 MET B N 1
ATOM 1962 C CA . MET B 1 1 ? -25.656 -18.375 -1.084 1 40.91 1 MET B CA 1
ATOM 1963 C C . MET B 1 1 ? -24.141 -18.406 -0.963 1 40.91 1 MET B C 1
ATOM 1965 O O . MET B 1 1 ? -23.516 -17.391 -0.62 1 40.91 1 MET B O 1
ATOM 1969 N N . VAL B 1 2 ? -23.578 -19.516 -0.798 1 56.44 2 VAL B N 1
ATOM 1970 C CA . VAL B 1 2 ? -22.141 -19.609 -0.588 1 56.44 2 VAL B CA 1
ATOM 1971 C C . VAL B 1 2 ? -21.391 -18.938 -1.741 1 56.44 2 VAL B C 1
ATOM 1973 O O . VAL B 1 2 ? -21.594 -19.281 -2.906 1 56.44 2 VAL B O 1
ATOM 1976 N N . ARG B 1 3 ? -20.812 -17.75 -1.547 1 77.81 3 ARG B N 1
ATOM 1977 C CA . ARG B 1 3 ? -20.125 -17 -2.6 1 77.81 3 ARG B CA 1
ATOM 1978 C C . ARG B 1 3 ? -18.891 -17.719 -3.082 1 77.81 3 ARG B C 1
ATOM 1980 O O . ARG B 1 3 ? -18.141 -18.281 -2.277 1 77.81 3 ARG B O 1
ATOM 1987 N N . VAL B 1 4 ? -18.875 -17.938 -4.414 1 92.5 4 VAL B N 1
ATOM 1988 C CA . VAL B 1 4 ? -17.688 -18.516 -5.062 1 92.5 4 VAL B CA 1
ATOM 1989 C C . VAL B 1 4 ? -16.531 -17.516 -4.973 1 92.5 4 VAL B C 1
ATOM 1991 O O . VAL B 1 4 ? -16.719 -16.312 -5.18 1 92.5 4 VAL B O 1
ATOM 1994 N N . THR B 1 5 ? -15.406 -18.016 -4.512 1 98.06 5 THR B N 1
ATOM 1995 C CA . THR B 1 5 ? -14.227 -17.156 -4.398 1 98.06 5 THR B CA 1
ATOM 1996 C C . THR B 1 5 ? -13.125 -17.641 -5.344 1 98.06 5 THR B C 1
ATOM 1998 O O . THR B 1 5 ? -12.859 -18.828 -5.445 1 98.06 5 THR B O 1
ATOM 2001 N N . THR B 1 6 ? -12.586 -16.75 -6.121 1 98.81 6 THR B N 1
ATOM 2002 C CA . THR B 1 6 ? -11.461 -17 -7.012 1 98.81 6 THR B CA 1
ATOM 2003 C C . THR B 1 6 ? -10.25 -16.156 -6.617 1 98.81 6 THR B C 1
ATOM 2005 O O . THR B 1 6 ? -10.383 -14.953 -6.379 1 98.81 6 THR B O 1
ATOM 2008 N N . VAL B 1 7 ? -9.102 -16.812 -6.457 1 98.94 7 VAL B N 1
ATOM 2009 C CA . VAL B 1 7 ? -7.824 -16.109 -6.301 1 98.94 7 VAL B CA 1
ATOM 2010 C C . VAL B 1 7 ? -7.082 -16.094 -7.637 1 98.94 7 VAL B C 1
ATOM 2012 O O . VAL B 1 7 ? -6.918 -17.125 -8.289 1 98.94 7 VAL B O 1
ATOM 2015 N N . VAL B 1 8 ? -6.688 -14.922 -8.109 1 98.94 8 VAL B N 1
ATOM 2016 C CA . VAL B 1 8 ? -5.934 -14.742 -9.344 1 98.94 8 VAL B CA 1
ATOM 2017 C C . VAL B 1 8 ? -4.52 -14.266 -9.023 1 98.94 8 VAL B C 1
ATOM 2019 O O . VAL B 1 8 ? -4.336 -13.18 -8.469 1 98.94 8 VAL B O 1
ATOM 2022 N N . LYS B 1 9 ? -3.541 -15.062 -9.336 1 98.88 9 LYS B N 1
ATOM 2023 C CA . LYS B 1 9 ? -2.143 -14.672 -9.188 1 98.88 9 LYS B CA 1
ATOM 2024 C C . LYS B 1 9 ? -1.587 -14.117 -10.5 1 98.88 9 LYS B C 1
ATOM 2026 O O . LYS B 1 9 ? -1.505 -14.844 -11.5 1 98.88 9 LYS B O 1
ATOM 2031 N N . ILE B 1 10 ? -1.254 -12.867 -10.5 1 98.31 10 ILE B N 1
ATOM 2032 C CA . ILE B 1 10 ? -0.634 -12.234 -11.664 1 98.31 10 ILE B CA 1
ATOM 2033 C C . ILE B 1 10 ? 0.883 -12.227 -11.492 1 98.31 10 ILE B C 1
ATOM 2035 O O . ILE B 1 10 ? 1.409 -11.562 -10.594 1 98.31 10 ILE B O 1
ATOM 2039 N N . GLY B 1 11 ? 1.562 -12.883 -12.352 1 93.31 11 GLY B N 1
ATOM 2040 C CA . GLY B 1 11 ? 3.008 -13.023 -12.273 1 93.31 11 GLY B CA 1
ATOM 2041 C C . GLY B 1 11 ? 3.744 -11.703 -12.422 1 93.31 11 GLY B C 1
ATOM 2042 O O . GLY B 1 11 ? 3.262 -10.789 -13.094 1 93.31 11 GLY B O 1
ATOM 2043 N N . GLY B 1 12 ? 4.934 -11.609 -11.938 1 89.06 12 GLY B N 1
ATOM 2044 C CA . GLY B 1 12 ? 5.719 -10.391 -11.906 1 89.06 12 GLY B CA 1
ATOM 2045 C C . GLY B 1 12 ? 6.699 -10.281 -13.062 1 89.06 12 GLY B C 1
ATOM 2046 O O . GLY B 1 12 ? 7.469 -9.32 -13.141 1 89.06 12 GLY B O 1
ATOM 2047 N N . ALA B 1 13 ? 6.652 -11.289 -13.859 1 85.62 13 ALA B N 1
ATOM 2048 C CA . ALA B 1 13 ? 7.559 -11.266 -15 1 85.62 13 ALA B CA 1
ATOM 2049 C C . ALA B 1 13 ? 7.168 -10.156 -15.977 1 85.62 13 ALA B C 1
ATOM 2051 O O . ALA B 1 13 ? 5.984 -9.852 -16.141 1 85.62 13 ALA B O 1
ATOM 2052 N N . ARG B 1 14 ? 8.164 -9.648 -16.656 1 87.38 14 ARG B N 1
ATOM 2053 C CA . ARG B 1 14 ? 7.969 -8.57 -17.625 1 87.38 14 ARG B CA 1
ATOM 2054 C C . ARG B 1 14 ? 6.996 -8.977 -18.719 1 87.38 14 ARG B C 1
ATOM 2056 O O . ARG B 1 14 ? 6.227 -8.156 -19.219 1 87.38 14 ARG B O 1
ATOM 2063 N N . ALA B 1 15 ? 6.99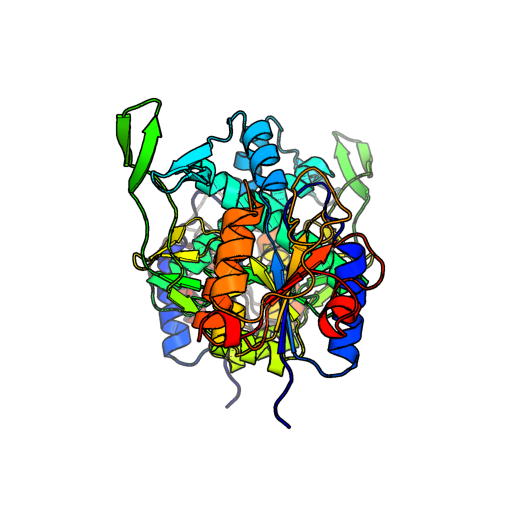6 -10.203 -19.016 1 88 15 ALA B N 1
ATOM 2064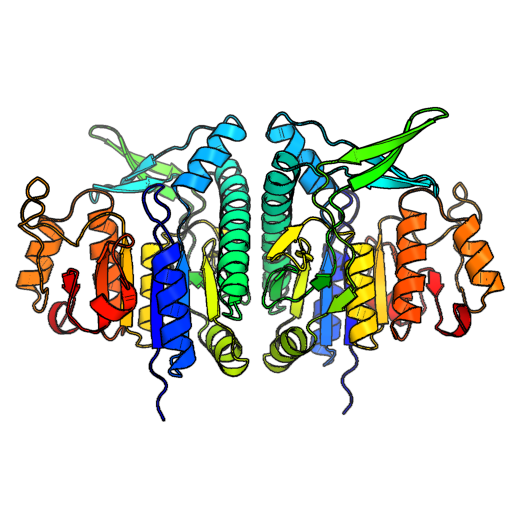 C CA . ALA B 1 15 ? 6.23 -10.703 -20.141 1 88 15 ALA B CA 1
ATOM 2065 C C . ALA B 1 15 ? 4.762 -10.898 -19.781 1 88 15 ALA B C 1
ATOM 2067 O O . ALA B 1 15 ? 3.928 -11.156 -20.656 1 88 15 ALA B O 1
ATOM 2068 N N . VAL B 1 16 ? 4.426 -10.781 -18.578 1 93.06 16 VAL B N 1
ATOM 2069 C CA . VAL B 1 16 ? 3.045 -10.961 -18.141 1 93.06 16 VAL B CA 1
ATOM 2070 C C . VAL B 1 16 ? 2.275 -9.648 -18.312 1 93.06 16 VAL B C 1
ATOM 2072 O O . VAL B 1 16 ? 2.619 -8.641 -17.688 1 93.06 16 VAL B O 1
ATOM 2075 N N . ASP B 1 17 ? 1.296 -9.625 -19.125 1 95.25 17 ASP B N 1
ATOM 2076 C CA . ASP B 1 17 ? 0.364 -8.508 -19.281 1 95.25 17 ASP B CA 1
ATOM 2077 C C . ASP B 1 17 ? -0.83 -8.664 -18.344 1 95.25 17 ASP B C 1
ATOM 2079 O O . ASP B 1 17 ? -1.637 -9.578 -18.5 1 95.25 17 ASP B O 1
ATOM 2083 N N . PRO B 1 18 ? -0.968 -7.742 -17.422 1 96.5 18 PRO B N 1
ATOM 2084 C CA . PRO B 1 18 ? -2.092 -7.879 -16.484 1 96.5 18 PRO B CA 1
ATOM 2085 C C . PRO B 1 18 ? -3.432 -7.52 -17.125 1 96.5 18 PRO B C 1
ATOM 2087 O O . PRO B 1 18 ? -4.488 -7.801 -16.562 1 96.5 18 PRO B O 1
ATOM 2090 N N . GLY B 1 19 ? -3.482 -6.883 -18.266 1 97.31 19 GLY B N 1
ATOM 2091 C CA . GLY B 1 19 ? -4.676 -6.34 -18.906 1 97.31 19 GLY B CA 1
ATOM 2092 C C . GLY B 1 19 ? -5.809 -7.344 -19 1 97.31 19 GLY B C 1
ATOM 2093 O O . GLY B 1 19 ? -6.902 -7.113 -18.484 1 97.31 19 GLY B O 1
ATOM 2094 N N . PRO B 1 20 ? -5.539 -8.477 -19.672 1 98.06 20 PRO B N 1
ATOM 2095 C CA . PRO B 1 20 ? -6.59 -9.484 -19.828 1 98.06 20 PRO B CA 1
ATOM 2096 C C . PRO B 1 20 ? -7.148 -9.969 -18.484 1 98.06 20 PRO B C 1
ATOM 2098 O O . PRO B 1 20 ? -8.352 -10.203 -18.359 1 98.06 20 PRO B O 1
ATOM 2101 N N . ALA B 1 21 ? -6.289 -10.156 -17.5 1 98.5 21 ALA B N 1
ATOM 2102 C CA . ALA B 1 21 ? -6.734 -10.578 -16.188 1 98.5 21 ALA B CA 1
ATOM 2103 C C . ALA B 1 21 ? -7.664 -9.531 -15.562 1 98.5 21 ALA B C 1
ATOM 2105 O O . ALA B 1 21 ? -8.648 -9.883 -14.898 1 98.5 21 ALA B O 1
ATOM 2106 N N . VAL B 1 22 ? -7.355 -8.25 -15.75 1 98.62 22 VAL B N 1
ATOM 2107 C CA . VAL B 1 22 ? -8.156 -7.16 -15.211 1 98.62 22 VAL B CA 1
ATOM 2108 C C . VAL B 1 22 ? -9.578 -7.234 -15.766 1 98.62 22 VAL B C 1
ATOM 2110 O O . VAL B 1 22 ? -10.547 -7.121 -15.016 1 98.62 22 VAL B O 1
ATOM 2113 N N . THR B 1 23 ? -9.672 -7.449 -17.047 1 98.19 23 THR B N 1
ATOM 2114 C CA . THR B 1 23 ? -10.977 -7.578 -17.703 1 98.19 23 THR B CA 1
ATOM 2115 C C . THR B 1 23 ? -11.742 -8.773 -17.141 1 98.19 23 THR B C 1
ATOM 2117 O O . THR B 1 23 ? -12.945 -8.68 -16.891 1 98.19 23 THR B O 1
ATOM 2120 N N . ASP B 1 24 ? -11.094 -9.867 -16.953 1 98.81 24 ASP B N 1
ATOM 2121 C CA . ASP B 1 24 ? -11.727 -11.07 -16.422 1 98.81 24 ASP B CA 1
ATOM 2122 C C . ASP B 1 24 ? -12.203 -10.859 -14.984 1 98.81 24 ASP B C 1
ATOM 2124 O O . ASP B 1 24 ? -13.273 -11.328 -14.609 1 98.81 24 ASP B O 1
ATOM 2128 N N . VAL B 1 25 ? -11.391 -10.203 -14.172 1 98.69 25 VAL B N 1
ATOM 2129 C CA . VAL B 1 25 ? -11.758 -9.93 -12.789 1 98.69 25 VAL B CA 1
ATOM 2130 C C . VAL B 1 25 ? -13.016 -9.055 -12.75 1 98.69 25 VAL B C 1
ATOM 2132 O O . VAL B 1 25 ? -13.922 -9.297 -11.953 1 98.69 25 VAL B O 1
ATOM 2135 N N . ALA B 1 26 ? -13.055 -8.039 -13.602 1 98.38 26 ALA B N 1
ATOM 2136 C CA . ALA B 1 26 ? -14.25 -7.207 -13.711 1 98.38 26 ALA B CA 1
ATOM 2137 C C . ALA B 1 26 ? -15.477 -8.055 -14.023 1 98.38 26 ALA B C 1
ATOM 2139 O O . ALA B 1 26 ? -16.547 -7.859 -13.43 1 98.38 26 ALA B O 1
ATOM 2140 N N . HIS B 1 27 ? -15.273 -8.984 -14.953 1 97.94 27 HIS B N 1
ATOM 2141 C CA . HIS B 1 27 ? -16.359 -9.875 -15.352 1 97.94 27 HIS B CA 1
ATOM 2142 C C . HIS B 1 27 ? -16.812 -10.75 -14.188 1 97.94 27 HIS B C 1
ATOM 2144 O O . HIS B 1 27 ? -18.016 -10.898 -13.945 1 97.94 27 HIS B O 1
ATOM 2150 N N . LEU B 1 28 ? -15.906 -11.375 -13.453 1 98.06 28 LEU B N 1
ATOM 2151 C CA . LEU B 1 28 ? -16.234 -12.227 -12.312 1 98.06 28 LEU B CA 1
ATOM 2152 C C . LEU B 1 28 ? -16.969 -11.445 -11.242 1 98.06 28 LEU B C 1
ATOM 2154 O O . LEU B 1 28 ? -17.984 -11.914 -10.711 1 98.06 28 LEU B O 1
ATOM 2158 N N . MET B 1 29 ? -16.484 -10.273 -10.953 1 96.62 29 MET B N 1
ATOM 2159 C CA . MET B 1 29 ? -17.125 -9.43 -9.945 1 96.62 29 MET B CA 1
ATOM 2160 C C . MET B 1 29 ? -18.562 -9.094 -10.352 1 96.62 29 MET B C 1
ATOM 2162 O O . MET B 1 29 ? -19.469 -9.133 -9.516 1 96.62 29 MET B O 1
ATOM 2166 N N . ALA B 1 30 ? -18.719 -8.727 -11.594 1 95.44 30 ALA B N 1
ATOM 2167 C CA . ALA B 1 30 ? -20.047 -8.383 -12.109 1 95.44 30 ALA B CA 1
ATOM 2168 C C . ALA B 1 30 ? -21 -9.562 -11.977 1 95.44 30 ALA B C 1
ATOM 2170 O O . ALA B 1 30 ? -22.219 -9.367 -11.891 1 95.44 30 ALA B O 1
ATOM 2171 N N . ASN B 1 31 ? -20.469 -10.75 -11.914 1 96.06 31 ASN B N 1
ATOM 2172 C CA . ASN B 1 31 ? -21.281 -11.953 -11.797 1 96.06 31 ASN B CA 1
ATOM 2173 C C . ASN B 1 31 ? -21.422 -12.391 -10.336 1 96.06 31 ASN B C 1
ATOM 2175 O O . ASN B 1 31 ? -21.875 -13.5 -10.062 1 96.06 31 ASN B O 1
ATOM 2179 N N . GLY B 1 32 ? -20.984 -11.586 -9.391 1 95.88 32 GLY B N 1
ATOM 2180 C CA . GLY B 1 32 ? -21.234 -11.797 -7.977 1 95.88 32 GLY B CA 1
ATOM 2181 C C . GLY B 1 32 ? -20.203 -12.656 -7.297 1 95.88 32 GLY B C 1
ATOM 2182 O O . GLY B 1 32 ? -20.406 -13.125 -6.176 1 95.88 32 GLY B O 1
ATOM 2183 N N . GLU B 1 33 ? -19.062 -12.898 -7.945 1 97.56 33 GLU B N 1
ATOM 2184 C CA . GLU B 1 33 ? -17.984 -13.695 -7.352 1 97.56 33 GLU B CA 1
ATOM 2185 C C . GLU B 1 33 ? -17.062 -12.828 -6.5 1 97.56 33 GLU B C 1
ATOM 2187 O O . GLU B 1 33 ? -16.844 -11.656 -6.809 1 97.56 33 GLU B O 1
ATOM 2192 N N . ASP B 1 34 ? -16.609 -13.383 -5.371 1 98.44 34 ASP B N 1
ATOM 2193 C CA . ASP B 1 34 ? -15.516 -12.766 -4.629 1 98.44 34 ASP B CA 1
ATOM 2194 C C . ASP B 1 34 ? -14.172 -13.07 -5.281 1 98.44 34 ASP B C 1
ATOM 2196 O O . ASP B 1 34 ? -13.898 -14.219 -5.656 1 98.44 34 ASP B O 1
ATOM 2200 N N . VAL B 1 35 ? -13.391 -12.031 -5.52 1 98.88 35 VAL B N 1
ATOM 2201 C CA . VAL B 1 35 ? -12.094 -12.211 -6.172 1 98.88 35 VAL B CA 1
ATOM 2202 C C . VAL B 1 35 ? -10.992 -11.586 -5.32 1 98.88 35 VAL B C 1
ATOM 2204 O O . VAL B 1 35 ? -11.156 -10.484 -4.793 1 98.88 35 VAL B O 1
ATOM 2207 N N . VAL B 1 36 ? -9.93 -12.32 -5.117 1 98.94 36 VAL B N 1
ATOM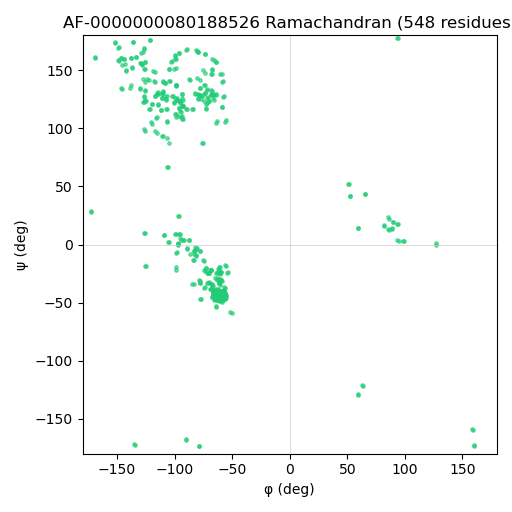 2208 C CA . VAL B 1 36 ? -8.672 -11.797 -4.598 1 98.94 36 VAL B CA 1
ATOM 2209 C C . VAL B 1 36 ? -7.605 -11.836 -5.688 1 98.94 36 VAL B C 1
ATOM 2211 O O . VAL B 1 36 ? -7.441 -12.844 -6.371 1 98.94 36 VAL B O 1
ATOM 2214 N N . VAL B 1 37 ? -6.945 -10.758 -5.91 1 98.94 37 VAL B N 1
ATOM 2215 C CA . VAL B 1 37 ? -5.789 -10.727 -6.801 1 98.94 37 VAL B CA 1
ATOM 2216 C C . VAL B 1 37 ? -4.504 -10.734 -5.984 1 98.94 37 VAL B C 1
ATOM 2218 O O . VAL B 1 37 ? -4.383 -10 -5 1 98.94 37 VAL B O 1
ATOM 2221 N N . VAL B 1 38 ? -3.602 -11.609 -6.266 1 98.94 38 VAL B N 1
ATOM 2222 C CA . VAL B 1 38 ? -2.254 -11.625 -5.711 1 98.94 38 VAL B CA 1
ATOM 2223 C C . VAL B 1 38 ? -1.233 -11.383 -6.82 1 98.94 38 VAL B C 1
ATOM 2225 O O . VAL B 1 38 ? -1.321 -11.984 -7.895 1 98.94 38 VAL B O 1
ATOM 2228 N N . HIS B 1 39 ? -0.334 -10.461 -6.594 1 98.69 39 HIS B N 1
ATOM 2229 C CA . HIS B 1 39 ? 0.616 -10.203 -7.668 1 98.69 39 HIS B CA 1
ATOM 2230 C C . HIS B 1 39 ? 2.055 -10.328 -7.176 1 98.69 39 HIS B C 1
ATOM 2232 O O . HIS B 1 39 ? 2.326 -10.148 -5.988 1 98.69 39 HIS B O 1
ATOM 2238 N N . GLY B 1 40 ? 2.928 -10.703 -8.102 1 96.44 40 GLY B N 1
ATOM 2239 C CA . GLY B 1 40 ? 4.363 -10.625 -7.871 1 96.44 40 GLY B CA 1
ATOM 2240 C C . GLY B 1 40 ? 4.969 -9.305 -8.297 1 96.44 40 GLY B C 1
ATOM 2241 O O . GLY B 1 40 ? 4.258 -8.305 -8.438 1 96.44 40 GLY B O 1
ATOM 2242 N N . GLY B 1 41 ? 6.266 -9.305 -8.344 1 95.62 41 GLY B N 1
ATOM 2243 C CA . GLY B 1 41 ? 6.961 -8.094 -8.75 1 95.62 41 GLY B CA 1
ATOM 2244 C C . GLY B 1 41 ? 8.453 -8.297 -8.938 1 95.62 41 GLY B C 1
ATOM 2245 O O . GLY B 1 41 ? 9.242 -7.375 -8.711 1 95.62 41 GLY B O 1
ATOM 2246 N N . SER B 1 42 ? 8.844 -9.516 -9.281 1 94 42 SER B N 1
ATOM 2247 C CA . SER B 1 42 ? 10.266 -9.859 -9.336 1 94 42 SER B CA 1
ATOM 2248 C C . SER B 1 42 ? 11.023 -8.922 -10.273 1 94 42 SER B C 1
ATOM 2250 O O . SER B 1 42 ? 12.094 -8.422 -9.922 1 94 42 SER B O 1
ATOM 2252 N N . THR B 1 43 ? 10.484 -8.68 -11.469 1 95.56 43 THR B N 1
ATOM 2253 C CA . THR B 1 43 ? 11.133 -7.797 -12.43 1 95.56 43 THR B CA 1
ATOM 2254 C C . THR B 1 43 ? 11.227 -6.375 -11.891 1 95.56 43 THR B C 1
ATOM 2256 O O . THR B 1 43 ? 12.273 -5.73 -11.992 1 95.56 43 THR B O 1
ATOM 2259 N N . ALA B 1 44 ? 10.125 -5.895 -11.344 1 97.25 44 ALA B N 1
ATOM 2260 C CA . ALA B 1 44 ? 10.102 -4.547 -10.781 1 97.25 44 ALA B CA 1
ATOM 2261 C C . ALA B 1 44 ? 11.125 -4.406 -9.648 1 97.25 44 ALA B C 1
ATOM 2263 O O . ALA B 1 44 ? 11.789 -3.375 -9.531 1 97.25 44 ALA B O 1
ATOM 2264 N N . VAL B 1 45 ? 11.242 -5.418 -8.805 1 97.81 45 VAL B N 1
ATOM 2265 C CA . VAL B 1 45 ? 12.195 -5.398 -7.699 1 97.81 45 VAL B CA 1
ATOM 2266 C C . VAL B 1 45 ? 13.625 -5.375 -8.242 1 97.81 45 VAL B C 1
ATOM 2268 O O . VAL B 1 45 ? 14.453 -4.586 -7.789 1 97.81 45 VAL B O 1
ATOM 2271 N N . ASP B 1 46 ? 13.922 -6.246 -9.211 1 97.62 46 ASP B N 1
ATOM 2272 C CA . ASP B 1 46 ? 15.258 -6.293 -9.797 1 97.62 46 ASP B CA 1
ATOM 2273 C C . ASP B 1 46 ? 15.625 -4.957 -10.445 1 97.62 46 ASP B C 1
ATOM 2275 O O . ASP B 1 46 ? 16.734 -4.469 -10.273 1 97.62 46 ASP B O 1
ATOM 2279 N N . ASP B 1 47 ? 14.68 -4.379 -11.227 1 97.31 47 ASP B N 1
ATOM 2280 C CA . ASP B 1 47 ? 14.914 -3.08 -11.844 1 97.31 47 ASP B CA 1
ATOM 2281 C C . ASP B 1 47 ? 15.18 -2.006 -10.797 1 97.31 47 ASP B C 1
ATOM 2283 O O . ASP B 1 47 ? 16.094 -1.186 -10.953 1 97.31 47 ASP B O 1
ATOM 2287 N N . ALA B 1 48 ? 14.391 -2.008 -9.734 1 97.69 48 ALA B N 1
ATOM 2288 C CA . ALA B 1 48 ? 14.562 -1.026 -8.664 1 97.69 48 ALA B CA 1
ATOM 2289 C C . ALA B 1 48 ? 15.922 -1.182 -7.988 1 97.69 48 ALA B C 1
ATOM 2291 O O . ALA B 1 48 ? 16.594 -0.189 -7.688 1 97.69 48 ALA B O 1
ATOM 2292 N N . LEU B 1 49 ? 16.312 -2.445 -7.699 1 97.88 49 LEU B N 1
ATOM 2293 C CA . LEU B 1 49 ? 17.625 -2.691 -7.125 1 97.88 49 LEU B CA 1
ATOM 2294 C C . LEU B 1 49 ? 18.719 -2.107 -8.016 1 97.88 49 LEU B C 1
ATOM 2296 O O . LEU B 1 49 ? 19.625 -1.419 -7.523 1 97.88 49 LEU B O 1
ATOM 2300 N N . SER B 1 50 ? 18.609 -2.34 -9.305 1 97 50 SER B N 1
ATOM 2301 C CA . SER B 1 50 ? 19.578 -1.811 -10.25 1 97 50 SER B CA 1
ATOM 2302 C C . SER B 1 50 ? 19.594 -0.286 -10.227 1 97 50 SER B C 1
ATOM 2304 O O . SER B 1 50 ? 20.672 0.326 -10.242 1 97 50 SER B O 1
ATOM 2306 N N . ASP B 1 51 ? 18.469 0.313 -10.242 1 95.38 51 ASP B N 1
ATOM 2307 C CA . ASP B 1 51 ? 18.359 1.769 -10.203 1 95.38 51 ASP B CA 1
ATOM 2308 C C . ASP B 1 51 ? 18.984 2.338 -8.93 1 95.38 51 ASP B C 1
ATOM 2310 O O . ASP B 1 51 ? 19.5 3.461 -8.938 1 95.38 51 ASP B O 1
ATOM 2314 N N . PHE B 1 52 ? 18.938 1.58 -7.832 1 94.94 52 PHE B N 1
ATOM 2315 C CA . PHE B 1 52 ? 19.547 1.956 -6.559 1 94.94 52 PHE B CA 1
ATOM 2316 C C . PHE B 1 52 ? 21.031 1.66 -6.559 1 94.94 52 PHE B C 1
ATOM 2318 O O . PHE B 1 52 ? 21.734 1.931 -5.574 1 94.94 52 PHE B O 1
ATOM 2325 N N . GLY B 1 53 ? 21.562 1.059 -7.652 1 94.69 53 GLY B N 1
ATOM 2326 C CA . GLY B 1 53 ? 22.969 0.679 -7.742 1 94.69 53 GLY B CA 1
ATOM 2327 C C . GLY B 1 53 ? 23.281 -0.641 -7.059 1 94.69 53 GLY B C 1
ATOM 2328 O O . GLY B 1 53 ? 24.422 -0.917 -6.719 1 94.69 53 GLY B O 1
ATOM 2329 N N . LEU B 1 54 ? 22.25 -1.382 -6.781 1 95.94 54 LEU B N 1
ATOM 2330 C CA . LEU B 1 54 ? 22.391 -2.695 -6.164 1 95.94 54 LEU B CA 1
ATOM 2331 C C . LEU B 1 54 ? 22.219 -3.805 -7.191 1 95.94 54 LEU B C 1
ATOM 2333 O O . LEU B 1 54 ? 21.656 -3.576 -8.266 1 95.94 54 LEU B O 1
ATOM 2337 N N . GLU B 1 55 ? 22.734 -4.965 -6.91 1 95.75 55 GLU B N 1
ATOM 2338 C CA . GLU B 1 55 ? 22.578 -6.129 -7.777 1 95.75 55 GLU B CA 1
ATOM 2339 C C . GLU B 1 55 ? 21.688 -7.188 -7.125 1 95.75 55 GLU B C 1
ATOM 2341 O O . GLU B 1 55 ? 21.953 -7.609 -5.996 1 95.75 55 GLU B O 1
ATOM 2346 N N . PRO B 1 56 ? 20.688 -7.582 -7.832 1 95.31 56 PRO B N 1
ATOM 2347 C CA . PRO B 1 56 ? 19.906 -8.695 -7.281 1 95.31 56 PRO B CA 1
ATOM 2348 C C . PRO B 1 56 ? 20.75 -9.953 -7.055 1 95.31 56 PRO B C 1
ATOM 2350 O O . PRO B 1 56 ? 21.625 -10.258 -7.859 1 95.31 56 PRO B O 1
ATOM 2353 N N . GLU B 1 57 ? 20.516 -10.625 -5.973 1 95 57 GLU B N 1
ATOM 2354 C CA . GLU B 1 57 ? 21.219 -11.859 -5.645 1 95 57 GLU B CA 1
ATOM 2355 C C . GLU B 1 57 ? 20.25 -13.031 -5.523 1 95 57 GLU B C 1
ATOM 2357 O O . GLU B 1 57 ? 19.312 -12.984 -4.719 1 95 57 GLU B O 1
ATOM 2362 N N . TYR B 1 58 ? 20.484 -14.016 -6.348 1 94.19 58 TYR B N 1
ATOM 2363 C CA . TYR B 1 58 ? 19.703 -15.242 -6.273 1 94.19 58 TYR B CA 1
ATOM 2364 C C . TYR B 1 58 ? 20.547 -16.406 -5.766 1 94.19 58 TYR B C 1
ATOM 2366 O O . TYR B 1 58 ? 21.719 -16.531 -6.129 1 94.19 58 TYR B O 1
ATOM 2374 N N . VAL B 1 59 ? 19.906 -17.203 -4.922 1 93.81 59 VAL B N 1
ATOM 2375 C CA . VAL B 1 59 ? 20.609 -18.344 -4.332 1 93.81 59 VAL B CA 1
ATOM 2376 C C . VAL B 1 59 ? 19.781 -19.609 -4.523 1 93.81 59 VAL B C 1
ATOM 2378 O O . VAL B 1 59 ? 18.562 -19.547 -4.688 1 93.81 59 VAL B O 1
ATOM 2381 N N . GLU B 1 60 ? 20.422 -20.656 -4.492 1 92.81 60 GLU B N 1
ATOM 2382 C CA . GLU B 1 60 ? 19.781 -21.969 -4.672 1 92.81 60 GLU B CA 1
ATOM 2383 C C . GLU B 1 60 ? 19.781 -22.766 -3.369 1 92.81 60 GLU B C 1
ATOM 2385 O O . GLU B 1 60 ? 20.797 -22.812 -2.668 1 92.81 60 GLU B O 1
ATOM 2390 N N . SER B 1 61 ? 18.688 -23.266 -3.047 1 91.38 61 SER B N 1
ATOM 2391 C CA . SER B 1 61 ? 18.578 -24.125 -1.877 1 91.38 61 SER B CA 1
ATOM 2392 C C . SER B 1 61 ? 19.062 -25.547 -2.191 1 91.38 61 SER B C 1
ATOM 2394 O O . SER B 1 61 ? 19.234 -25.906 -3.359 1 91.38 61 SER B O 1
ATOM 2396 N N . PRO B 1 62 ? 19.281 -26.297 -1.148 1 90.38 62 PRO B N 1
ATOM 2397 C CA . PRO B 1 62 ? 19.703 -27.688 -1.377 1 90.38 62 PRO B CA 1
ATOM 2398 C C . PRO B 1 62 ? 18.672 -28.484 -2.162 1 90.38 62 PRO B C 1
ATOM 2400 O O . PRO B 1 62 ? 19.031 -29.453 -2.855 1 90.38 62 PRO B O 1
ATOM 2403 N N . SER B 1 63 ? 17.406 -28.094 -2.109 1 86.25 63 SER B N 1
ATOM 2404 C CA . SER B 1 63 ? 16.344 -28.781 -2.83 1 86.25 63 SER B CA 1
ATOM 2405 C C . SER B 1 63 ? 16.297 -28.328 -4.289 1 86.25 63 SER B C 1
ATOM 2407 O O . SER B 1 63 ? 15.484 -28.844 -5.066 1 86.25 63 SER B O 1
ATOM 2409 N N . GLY B 1 64 ? 17.125 -27.375 -4.637 1 86.69 64 GLY B N 1
ATOM 2410 C CA . GLY B 1 64 ? 17.203 -26.922 -6.016 1 86.69 64 GLY B CA 1
ATOM 2411 C C . GLY B 1 64 ? 16.312 -25.734 -6.301 1 86.69 64 GLY B C 1
ATOM 2412 O O . GLY B 1 64 ? 16.219 -25.281 -7.445 1 86.69 64 GLY B O 1
ATOM 2413 N N . MET B 1 65 ? 15.688 -25.266 -5.293 1 87.75 65 MET B N 1
ATOM 2414 C CA . MET B 1 65 ? 14.82 -24.109 -5.465 1 87.75 65 MET B CA 1
ATOM 2415 C C . MET B 1 65 ? 15.625 -22.812 -5.445 1 87.75 65 MET B C 1
ATOM 2417 O O . MET B 1 65 ? 16.5 -22.641 -4.594 1 87.75 65 MET B O 1
ATOM 2421 N N . THR B 1 66 ? 15.383 -22 -6.438 1 90 66 THR B N 1
ATOM 2422 C CA . THR B 1 66 ? 16.078 -20.719 -6.5 1 90 66 THR B CA 1
ATOM 2423 C C . THR B 1 66 ? 15.195 -19.609 -5.965 1 90 66 THR B C 1
ATOM 2425 O O . THR B 1 66 ? 13.992 -19.562 -6.238 1 90 66 THR B O 1
ATOM 2428 N N . GLY B 1 67 ? 15.727 -18.75 -5.207 1 91.69 67 GLY B N 1
ATOM 2429 C CA . GLY B 1 67 ? 15.023 -17.594 -4.684 1 91.69 67 GLY B CA 1
ATOM 2430 C C . GLY B 1 67 ? 15.922 -16.391 -4.473 1 91.69 67 GLY B C 1
ATOM 2431 O O . GLY B 1 67 ? 17.156 -16.531 -4.422 1 91.69 67 GLY B O 1
ATOM 2432 N N . ARG B 1 68 ? 15.391 -15.258 -4.434 1 94 68 ARG B N 1
ATOM 2433 C CA . ARG B 1 68 ? 16.156 -14.039 -4.16 1 94 68 ARG B CA 1
ATOM 2434 C C . ARG B 1 68 ? 16.625 -14 -2.711 1 94 68 ARG B C 1
ATOM 2436 O O . ARG B 1 68 ? 15.828 -14.203 -1.787 1 94 68 ARG B O 1
ATOM 2443 N N . PHE B 1 69 ? 17.969 -13.875 -2.51 1 96.38 69 PHE B N 1
ATOM 2444 C CA . PHE B 1 69 ? 18.469 -13.523 -1.188 1 96.38 69 PHE B CA 1
ATOM 2445 C C . PHE B 1 69 ? 18.188 -12.055 -0.87 1 96.38 69 PHE B C 1
ATOM 2447 O O . PHE B 1 69 ? 18.641 -11.164 -1.595 1 96.38 69 PHE B O 1
ATOM 2454 N N . THR B 1 70 ? 17.438 -11.797 0.116 1 97.31 70 THR B N 1
ATOM 2455 C CA . THR B 1 70 ? 16.953 -10.461 0.426 1 97.31 70 THR B CA 1
ATOM 2456 C C . THR B 1 70 ? 17.594 -9.938 1.711 1 97.31 70 THR B C 1
ATOM 2458 O O . THR B 1 70 ? 17.062 -10.148 2.803 1 97.31 70 THR B O 1
ATOM 2461 N N . ASP B 1 71 ? 18.688 -9.203 1.621 1 96.75 71 ASP B N 1
ATOM 2462 C CA . ASP B 1 71 ? 19.25 -8.57 2.814 1 96.75 71 ASP B CA 1
ATOM 2463 C C . ASP B 1 71 ? 18.469 -7.305 3.178 1 96.75 71 ASP B C 1
ATOM 2465 O O . ASP B 1 71 ? 17.422 -7.023 2.59 1 96.75 71 ASP B O 1
ATOM 2469 N N . SER B 1 72 ? 18.969 -6.566 4.168 1 96 72 SER B N 1
ATOM 2470 C CA . SER B 1 72 ? 18.203 -5.445 4.715 1 96 72 SER B CA 1
ATOM 2471 C C . SER B 1 72 ? 17.984 -4.367 3.662 1 96 72 SER B C 1
ATOM 2473 O O . SER B 1 72 ? 16.875 -3.82 3.551 1 96 72 SER B O 1
ATOM 2475 N N . GLU B 1 73 ? 18.984 -4.012 2.887 1 96.44 73 GLU B N 1
ATOM 2476 C CA . GLU B 1 73 ? 18.859 -3 1.844 1 96.44 73 GLU B CA 1
ATOM 2477 C C . GLU B 1 73 ? 17.906 -3.455 0.74 1 96.44 73 GLU B C 1
ATOM 2479 O O . GLU B 1 73 ? 17.078 -2.676 0.272 1 96.44 73 GLU B O 1
ATOM 2484 N N . ALA B 1 74 ? 18.062 -4.742 0.306 1 97.56 74 ALA B N 1
ATOM 2485 C CA . ALA B 1 74 ? 17.188 -5.305 -0.713 1 97.56 74 ALA B CA 1
ATOM 2486 C C . ALA B 1 74 ? 15.734 -5.328 -0.234 1 97.56 74 ALA B C 1
ATOM 2488 O O . ALA B 1 74 ? 14.805 -5.152 -1.028 1 97.56 74 ALA B O 1
ATOM 2489 N N . MET B 1 75 ? 15.562 -5.531 1.064 1 98.06 75 MET B N 1
ATOM 2490 C CA . MET B 1 75 ? 14.219 -5.562 1.629 1 98.06 75 MET B CA 1
ATOM 2491 C C . MET B 1 75 ? 13.547 -4.203 1.504 1 98.06 75 MET B C 1
ATOM 2493 O O . MET B 1 75 ? 12.359 -4.121 1.183 1 98.06 75 MET B O 1
ATOM 2497 N N . ASP B 1 76 ? 14.312 -3.176 1.806 1 97.88 76 ASP B N 1
ATOM 2498 C CA . ASP B 1 76 ? 13.773 -1.827 1.655 1 97.88 76 ASP B CA 1
ATOM 2499 C C . ASP B 1 76 ? 13.344 -1.565 0.215 1 97.88 76 ASP B C 1
ATOM 2501 O O . ASP B 1 76 ? 12.25 -1.041 -0.026 1 97.88 76 ASP B O 1
ATOM 2505 N N . VAL B 1 77 ? 14.18 -1.968 -0.733 1 98.31 77 VAL B N 1
ATOM 2506 C CA . VAL B 1 77 ? 13.914 -1.748 -2.152 1 98.31 77 VAL B CA 1
ATOM 2507 C C . VAL B 1 77 ? 12.727 -2.596 -2.594 1 98.31 77 VAL B C 1
ATOM 2509 O O . VAL B 1 77 ? 11.891 -2.143 -3.379 1 98.31 77 VAL B O 1
ATOM 2512 N N . LEU B 1 78 ? 12.656 -3.801 -2.055 1 98.56 78 LEU B N 1
ATOM 2513 C CA . LEU B 1 78 ? 11.531 -4.68 -2.367 1 98.56 78 LEU B CA 1
ATOM 2514 C C . LEU B 1 78 ? 10.211 -4.062 -1.917 1 98.56 78 LEU B C 1
ATOM 2516 O O . LEU B 1 78 ? 9.242 -4.035 -2.68 1 98.56 78 LEU B O 1
ATOM 2520 N N . ALA B 1 79 ? 10.188 -3.574 -0.675 1 98.69 79 ALA B N 1
ATOM 2521 C CA . ALA B 1 79 ? 8.969 -2.953 -0.162 1 98.69 79 ALA B CA 1
ATOM 2522 C C . ALA B 1 79 ? 8.547 -1.768 -1.027 1 98.69 79 ALA B C 1
ATOM 2524 O O . ALA B 1 79 ? 7.363 -1.591 -1.319 1 98.69 79 ALA B O 1
ATOM 2525 N N . MET B 1 80 ? 9.523 -0.99 -1.466 1 98.75 80 MET B N 1
ATOM 2526 C CA . MET B 1 80 ? 9.273 0.16 -2.33 1 98.75 80 MET B CA 1
ATOM 2527 C C . MET B 1 80 ? 8.703 -0.282 -3.674 1 98.75 80 MET B C 1
ATOM 2529 O O . MET B 1 80 ? 7.633 0.177 -4.078 1 98.75 80 MET B O 1
ATOM 2533 N N . ALA B 1 81 ? 9.375 -1.198 -4.332 1 98.69 81 ALA B N 1
ATOM 2534 C CA . ALA B 1 81 ? 8.984 -1.642 -5.668 1 98.69 81 ALA B CA 1
ATOM 2535 C C . ALA B 1 81 ? 7.613 -2.303 -5.652 1 98.69 81 ALA B C 1
ATOM 2537 O O . ALA B 1 81 ? 6.773 -2.025 -6.512 1 98.69 81 ALA B O 1
ATOM 2538 N N . MET B 1 82 ? 7.383 -3.145 -4.66 1 98.75 82 MET B N 1
ATOM 2539 C CA . MET B 1 82 ? 6.105 -3.842 -4.566 1 98.75 82 MET B CA 1
ATOM 2540 C C . MET B 1 82 ? 4.969 -2.861 -4.297 1 98.75 82 MET B C 1
ATOM 2542 O O . MET B 1 82 ? 3.857 -3.039 -4.801 1 98.75 82 MET B O 1
ATOM 2546 N N . GLY B 1 83 ? 5.23 -1.857 -3.439 1 98.75 83 GLY B N 1
ATOM 2547 C CA . GLY B 1 83 ? 4.23 -0.824 -3.213 1 98.75 83 GLY B CA 1
ATOM 2548 C C . GLY B 1 83 ? 3.816 -0.108 -4.484 1 98.75 83 GLY B C 1
ATOM 2549 O O . GLY B 1 83 ? 2.627 0.121 -4.711 1 98.75 83 GLY B O 1
ATOM 2550 N N . LYS B 1 84 ? 4.805 0.201 -5.328 1 98.69 84 LYS B N 1
ATOM 2551 C CA . LYS B 1 84 ? 4.523 0.883 -6.586 1 98.69 84 LYS B CA 1
ATOM 2552 C C . LYS B 1 84 ? 3.742 -0.019 -7.539 1 98.69 84 LYS B C 1
ATOM 2554 O O . LYS B 1 84 ? 2.766 0.416 -8.156 1 98.69 84 LYS B O 1
ATOM 2559 N N . VAL B 1 85 ? 4.141 -1.271 -7.684 1 98.62 85 VAL B N 1
ATOM 2560 C CA . VAL B 1 85 ? 3.455 -2.213 -8.562 1 98.62 85 VAL B CA 1
ATOM 2561 C C . VAL B 1 85 ? 2 -2.363 -8.117 1 98.62 85 VAL B C 1
ATOM 2563 O O . VAL B 1 85 ? 1.089 -2.354 -8.945 1 98.62 85 VAL B O 1
ATOM 2566 N N . ASN B 1 86 ? 1.807 -2.514 -6.82 1 98.88 86 ASN B N 1
ATOM 2567 C CA . ASN B 1 86 ? 0.464 -2.67 -6.27 1 98.88 86 ASN B CA 1
ATOM 2568 C C . ASN B 1 86 ? -0.414 -1.462 -6.586 1 98.88 86 ASN B C 1
ATOM 2570 O O . ASN B 1 86 ? -1.54 -1.615 -7.062 1 98.88 86 ASN B O 1
ATOM 2574 N N . THR B 1 87 ? 0.111 -0.263 -6.363 1 98.88 87 THR B N 1
ATOM 2575 C CA . THR B 1 87 ? -0.62 0.974 -6.613 1 98.88 87 THR B CA 1
ATOM 2576 C C . THR B 1 87 ? -1.015 1.079 -8.086 1 98.88 87 THR B C 1
ATOM 2578 O O . THR B 1 87 ? -2.154 1.424 -8.406 1 98.88 87 THR B O 1
ATOM 2581 N N . ASP B 1 88 ? -0.065 0.754 -8.984 1 98.44 88 ASP B N 1
ATOM 2582 C CA . ASP B 1 88 ? -0.331 0.818 -10.422 1 98.44 88 ASP B CA 1
ATOM 2583 C C . ASP B 1 88 ? -1.423 -0.172 -10.82 1 98.44 88 ASP B C 1
ATOM 2585 O O . ASP B 1 88 ? -2.287 0.147 -11.641 1 98.44 88 ASP B O 1
ATOM 2589 N N . LEU B 1 89 ? -1.322 -1.355 -10.25 1 98.75 89 LEU B N 1
ATOM 2590 C CA . LEU B 1 89 ? -2.311 -2.377 -10.578 1 98.75 89 LEU B CA 1
ATOM 2591 C C . LEU B 1 89 ? -3.689 -1.987 -10.062 1 98.75 89 LEU B C 1
ATOM 2593 O O . LEU B 1 89 ? -4.695 -2.176 -10.75 1 98.75 89 LEU B O 1
ATOM 2597 N N . VAL B 1 90 ? -3.805 -1.416 -8.859 1 98.88 90 VAL B N 1
ATOM 2598 C CA . VAL B 1 90 ? -5.066 -0.945 -8.305 1 98.88 90 VAL B CA 1
ATOM 2599 C C . VAL B 1 90 ? -5.652 0.15 -9.188 1 98.88 90 VAL B C 1
ATOM 2601 O O . VAL B 1 90 ? -6.852 0.161 -9.461 1 98.88 90 VAL B O 1
ATOM 2604 N N . ALA B 1 91 ? -4.797 1.063 -9.641 1 98.81 91 ALA B N 1
ATOM 2605 C CA . ALA B 1 91 ? -5.262 2.104 -10.555 1 98.81 91 ALA B CA 1
ATOM 2606 C C . ALA B 1 91 ? -5.836 1.494 -11.828 1 98.81 91 ALA B C 1
ATOM 2608 O O . ALA B 1 91 ? -6.863 1.953 -12.336 1 98.81 91 ALA B O 1
ATOM 2609 N N . THR B 1 92 ? -5.148 0.472 -12.359 1 98.62 92 THR B N 1
ATOM 2610 C CA . THR B 1 92 ? -5.617 -0.211 -13.562 1 98.62 92 THR B CA 1
ATOM 2611 C C . THR B 1 92 ? -6.988 -0.836 -13.328 1 98.62 92 THR B C 1
ATOM 2613 O O . THR B 1 92 ? -7.871 -0.746 -14.188 1 98.62 92 THR B O 1
ATOM 2616 N N . PHE B 1 93 ? -7.176 -1.479 -12.18 1 98.75 93 PHE B N 1
ATOM 2617 C CA . PHE B 1 93 ? -8.477 -2.047 -11.836 1 98.75 93 PHE B CA 1
ATOM 2618 C C . PHE B 1 93 ? -9.531 -0.954 -11.727 1 98.75 93 PHE B C 1
ATOM 2620 O O . PHE B 1 93 ? -10.633 -1.097 -12.258 1 98.75 93 PHE B O 1
ATOM 2627 N N . GLN B 1 94 ? -9.211 0.182 -11.039 1 98.19 94 GLN B N 1
ATOM 2628 C CA . GLN B 1 94 ? -10.141 1.299 -10.914 1 98.19 94 GLN B CA 1
ATOM 2629 C C . GLN B 1 94 ? -10.578 1.8 -12.281 1 98.19 94 GLN B C 1
ATOM 2631 O O . GLN B 1 94 ? -11.766 2.059 -12.508 1 98.19 94 GLN B O 1
ATOM 2636 N N . ASN B 1 95 ? -9.656 1.885 -13.195 1 97.81 95 ASN B N 1
ATOM 2637 C CA . ASN B 1 95 ? -9.938 2.383 -14.539 1 97.81 95 ASN B CA 1
ATOM 2638 C C . ASN B 1 95 ? -10.812 1.413 -15.32 1 97.81 95 ASN B C 1
ATOM 2640 O O . ASN B 1 95 ? -11.469 1.809 -16.281 1 97.81 95 ASN B O 1
ATOM 2644 N N . ALA B 1 96 ? -10.82 0.15 -14.914 1 97.75 96 ALA B N 1
ATOM 2645 C CA . ALA B 1 96 ? -11.648 -0.868 -15.547 1 97.75 96 ALA B CA 1
ATOM 2646 C C . ALA B 1 96 ? -13 -0.991 -14.844 1 97.75 96 ALA B C 1
ATOM 2648 O O . ALA B 1 96 ? -13.781 -1.895 -15.148 1 97.75 96 ALA B O 1
ATOM 2649 N N . GLY B 1 97 ? -13.242 -0.106 -13.82 1 96.69 97 GLY B N 1
ATOM 2650 C CA . GLY B 1 97 ? -14.508 -0.103 -13.109 1 96.69 97 GLY B CA 1
ATOM 2651 C C . GLY B 1 97 ? -14.547 -1.096 -11.961 1 96.69 97 GLY B C 1
ATOM 2652 O O . GLY B 1 97 ? -15.625 -1.411 -11.453 1 96.69 97 GLY B O 1
ATOM 2653 N N . VAL B 1 98 ? -13.438 -1.633 -11.586 1 98.19 98 VAL B N 1
ATOM 2654 C CA . VAL B 1 98 ? -13.344 -2.576 -10.477 1 98.19 98 VAL B CA 1
ATOM 2655 C C . VAL B 1 98 ? -12.914 -1.844 -9.211 1 98.19 98 VAL B C 1
ATOM 2657 O O . VAL B 1 98 ? -11.789 -1.353 -9.125 1 98.19 98 VAL B O 1
ATOM 2660 N N . PRO B 1 99 ? -13.781 -1.688 -8.195 1 98.44 99 PRO B N 1
ATOM 2661 C CA . PRO B 1 99 ? -13.312 -1.131 -6.926 1 98.44 99 PRO B CA 1
ATOM 2662 C C . PRO B 1 99 ? -12.273 -2.018 -6.238 1 98.44 99 PRO B C 1
ATOM 2664 O O . PRO B 1 99 ? -12.617 -3.07 -5.695 1 98.44 99 PRO B O 1
ATOM 2667 N N . ALA B 1 100 ? -11.062 -1.605 -6.305 1 98.88 100 ALA B N 1
ATOM 2668 C CA . ALA B 1 100 ? -9.969 -2.428 -5.785 1 98.88 100 ALA B CA 1
ATOM 2669 C C . ALA B 1 100 ? -9.258 -1.729 -4.629 1 98.88 100 ALA B C 1
ATOM 2671 O O . ALA B 1 100 ? -9.227 -0.497 -4.566 1 98.88 100 ALA B O 1
ATOM 2672 N N . VAL B 1 101 ? -8.766 -2.469 -3.723 1 98.94 101 VAL B N 1
ATOM 2673 C CA . VAL B 1 101 ? -7.992 -1.992 -2.58 1 98.94 101 VAL B CA 1
ATOM 2674 C C . VAL B 1 101 ? -6.66 -2.734 -2.512 1 98.94 101 VAL B C 1
ATOM 2676 O O . VAL B 1 101 ? -6.629 -3.967 -2.471 1 98.94 101 VAL B O 1
ATOM 2679 N N . GLY B 1 102 ? -5.609 -1.965 -2.539 1 98.94 102 GLY B N 1
ATOM 2680 C CA . GLY B 1 102 ? -4.289 -2.555 -2.402 1 98.94 102 GLY B CA 1
ATOM 2681 C C . GLY B 1 102 ? -3.941 -2.916 -0.971 1 98.94 102 GLY B C 1
ATOM 2682 O O . GLY B 1 102 ? -4.172 -2.127 -0.052 1 98.94 102 GLY B O 1
ATOM 2683 N N . LEU B 1 103 ? -3.389 -4.145 -0.805 1 98.94 103 LEU B N 1
ATOM 2684 C CA . LEU B 1 103 ? -2.922 -4.645 0.484 1 98.94 103 LEU B CA 1
ATOM 2685 C C . LEU B 1 103 ? -1.577 -5.348 0.34 1 98.94 103 LEU B C 1
ATOM 2687 O O . LEU B 1 103 ? -1.224 -5.805 -0.75 1 98.94 103 LEU B O 1
ATOM 2691 N N . ASN B 1 104 ? -0.807 -5.355 1.372 1 98.88 104 ASN B N 1
ATOM 2692 C CA . ASN B 1 104 ? 0.259 -6.344 1.479 1 98.88 104 ASN B CA 1
ATOM 2693 C C . ASN B 1 104 ? 0.112 -7.191 2.738 1 98.88 104 ASN B C 1
ATOM 2695 O O . ASN B 1 104 ? -0.839 -7.016 3.504 1 98.88 104 ASN B O 1
ATOM 2699 N N . GLY B 1 105 ? 0.932 -8.164 2.93 1 98.88 105 GLY B N 1
ATOM 2700 C CA . GLY B 1 105 ? 0.794 -9.133 4.004 1 98.88 105 GLY B CA 1
ATOM 2701 C C . GLY B 1 105 ? 0.85 -8.508 5.383 1 98.88 105 GLY B C 1
ATOM 2702 O O . GLY B 1 105 ? 0.371 -9.102 6.355 1 98.88 105 GLY B O 1
ATOM 2703 N N . VAL B 1 106 ? 1.38 -7.312 5.539 1 98.94 106 VAL B N 1
ATOM 2704 C CA . VAL B 1 106 ? 1.539 -6.645 6.828 1 98.94 106 VAL B CA 1
ATOM 2705 C C . VAL B 1 106 ? 0.198 -6.07 7.281 1 98.94 106 VAL B C 1
ATOM 2707 O O . VAL B 1 106 ? -0.098 -6.039 8.477 1 98.94 106 VAL B O 1
ATOM 2710 N N . ASP B 1 107 ? -0.627 -5.637 6.363 1 98.88 107 ASP B N 1
ATOM 2711 C CA . ASP B 1 107 ? -1.923 -5.031 6.648 1 98.88 107 ASP B CA 1
ATOM 2712 C C . ASP B 1 107 ? -2.82 -5.988 7.43 1 98.88 107 ASP B C 1
ATOM 2714 O O . ASP B 1 107 ? -3.123 -7.086 6.961 1 98.88 107 ASP B O 1
ATOM 2718 N N . GLY B 1 108 ? -3.195 -5.559 8.648 1 98.62 108 GLY B N 1
ATOM 2719 C CA . GLY B 1 108 ? -4.078 -6.375 9.461 1 98.62 108 GLY B CA 1
ATOM 2720 C C . GLY B 1 108 ? -3.508 -7.746 9.773 1 98.62 108 GLY B C 1
ATOM 2721 O O . GLY B 1 108 ? -4.246 -8.672 10.117 1 98.62 108 GLY B O 1
ATOM 2722 N N . GLY B 1 109 ? -2.193 -7.898 9.523 1 98.69 109 GLY B N 1
ATOM 2723 C CA . GLY B 1 109 ? -1.634 -9.234 9.648 1 98.69 109 GLY B CA 1
ATOM 2724 C C . GLY B 1 109 ? -2.18 -10.211 8.625 1 98.69 109 GLY B C 1
ATOM 2725 O O . GLY B 1 109 ? -2.475 -11.359 8.945 1 98.69 109 GLY B O 1
ATOM 2726 N N . LEU B 1 110 ? -2.305 -9.836 7.41 1 98.88 110 LEU B N 1
ATOM 2727 C CA . LEU B 1 110 ? -2.953 -10.609 6.355 1 98.88 110 LEU B CA 1
ATOM 2728 C C . LEU B 1 110 ? -2.201 -11.914 6.094 1 98.88 110 LEU B C 1
ATOM 2730 O O . LEU B 1 110 ? -2.816 -12.969 5.926 1 98.88 110 LEU B O 1
ATOM 2734 N N . LEU B 1 111 ? -0.883 -11.883 5.965 1 98.94 111 LEU B N 1
ATOM 2735 C CA . LEU B 1 111 ? -0.007 -13.039 5.793 1 98.94 111 LEU B CA 1
ATOM 2736 C C . LEU B 1 111 ? 1.038 -13.102 6.902 1 98.94 111 LEU B C 1
ATOM 2738 O O . LEU B 1 111 ? 1.857 -12.188 7.039 1 98.94 111 LEU B O 1
ATOM 2742 N N . THR B 1 112 ? 1.005 -14.156 7.715 1 98.81 112 THR B N 1
ATOM 2743 C CA . THR B 1 112 ? 1.921 -14.227 8.852 1 98.81 112 THR B CA 1
ATOM 2744 C C . THR B 1 112 ? 2.57 -15.609 8.93 1 98.81 112 THR B C 1
ATOM 2746 O O . THR B 1 112 ? 2.07 -16.562 8.336 1 98.81 112 THR B O 1
ATOM 2749 N N . GLY B 1 113 ? 3.645 -15.68 9.625 1 98.69 113 GLY B N 1
ATOM 2750 C CA . GLY B 1 113 ? 4.414 -16.891 9.867 1 98.69 113 GLY B CA 1
ATOM 2751 C C . GLY B 1 113 ? 5.844 -16.609 10.289 1 98.69 113 GLY B C 1
ATOM 2752 O O . GLY B 1 113 ? 6.215 -15.461 10.523 1 98.69 113 GLY B O 1
ATOM 2753 N N . PRO B 1 114 ? 6.633 -17.578 10.383 1 98.25 114 PRO B N 1
ATOM 2754 C CA . PRO B 1 114 ? 7.992 -17.406 10.906 1 98.25 114 PRO B CA 1
ATOM 2755 C C . PRO B 1 114 ? 8.93 -16.734 9.898 1 98.25 114 PRO B C 1
ATOM 2757 O O . PRO B 1 114 ? 8.82 -16.984 8.695 1 98.25 114 PRO B O 1
ATOM 2760 N N . ARG B 1 115 ? 9.883 -16.016 10.406 1 96.88 115 ARG B N 1
ATOM 2761 C CA . ARG B 1 115 ? 10.969 -15.438 9.625 1 96.88 115 ARG B CA 1
ATOM 2762 C C . ARG B 1 115 ? 12.047 -16.484 9.336 1 96.88 115 ARG B C 1
ATOM 2764 O O . ARG B 1 115 ? 12.281 -17.375 10.156 1 96.88 115 ARG B O 1
ATOM 2771 N N . LYS B 1 116 ? 12.586 -16.391 8.18 1 93.69 116 LYS B N 1
ATOM 2772 C CA . LYS B 1 116 ? 13.805 -17.125 7.824 1 93.69 116 LYS B CA 1
ATOM 2773 C C . LYS B 1 116 ? 15 -16.172 7.766 1 93.69 116 LYS B C 1
ATOM 2775 O O . LYS B 1 116 ? 15.352 -15.672 6.695 1 93.69 116 LYS B O 1
ATOM 2780 N N . SER B 1 117 ? 15.68 -16.031 8.875 1 91.25 117 SER B N 1
ATOM 2781 C CA . SER B 1 117 ? 16.766 -15.055 8.938 1 91.25 117 SER B CA 1
ATOM 2782 C C . SER B 1 117 ? 18.078 -15.664 8.453 1 91.25 117 SER B C 1
ATOM 2784 O O . SER B 1 117 ? 19.094 -14.969 8.336 1 91.25 117 SER B O 1
ATOM 2786 N N . ALA B 1 118 ? 18.016 -16.984 8.242 1 93.31 118 ALA B N 1
ATOM 2787 C CA . ALA B 1 118 ? 19.125 -17.75 7.672 1 93.31 118 ALA B CA 1
ATOM 2788 C C . ALA B 1 118 ? 18.609 -18.781 6.668 1 93.31 118 ALA B C 1
ATOM 2790 O O . ALA B 1 118 ? 17.562 -19.406 6.883 1 93.31 118 ALA B O 1
ATOM 2791 N N . VAL B 1 119 ? 19.312 -18.828 5.508 1 92.75 119 VAL B N 1
ATOM 2792 C CA . VAL B 1 119 ? 18.906 -19.797 4.496 1 92.75 119 VAL B CA 1
ATOM 2793 C C . VAL B 1 119 ? 20.109 -20.672 4.109 1 92.75 119 VAL B C 1
ATOM 2795 O O . VAL B 1 119 ? 21.25 -20.219 4.133 1 92.75 119 VAL B O 1
ATOM 2798 N N . LYS B 1 120 ? 19.891 -21.984 3.914 1 93.31 120 LYS B N 1
ATOM 2799 C CA . LYS B 1 120 ? 20.906 -22.875 3.359 1 93.31 120 LYS B CA 1
ATOM 2800 C C . LYS B 1 120 ? 21.078 -22.656 1.86 1 93.31 120 LYS B C 1
ATOM 2802 O O . LYS B 1 120 ? 20.094 -22.656 1.111 1 93.31 120 LYS B O 1
ATOM 2807 N N . VAL B 1 121 ? 22.25 -22.359 1.423 1 95.12 121 VAL B N 1
ATOM 2808 C CA . VAL B 1 121 ? 22.516 -22.062 0.019 1 95.12 121 VAL B CA 1
ATOM 2809 C C . VAL B 1 121 ? 23.578 -23.016 -0.526 1 95.12 121 VAL B C 1
ATOM 2811 O O . VAL B 1 121 ? 24.516 -23.391 0.184 1 95.12 121 VAL B O 1
ATOM 2814 N N . VAL B 1 122 ? 23.391 -23.422 -1.731 1 93.56 122 VAL B N 1
ATOM 2815 C CA . VAL B 1 122 ? 24.359 -24.266 -2.416 1 93.56 122 VAL B CA 1
ATOM 2816 C C . VAL B 1 122 ? 25.344 -23.406 -3.211 1 93.56 122 VAL B C 1
ATOM 2818 O O . VAL B 1 122 ? 24.922 -22.562 -4.016 1 93.56 122 VAL B O 1
ATOM 2821 N N . GLU B 1 123 ? 26.531 -23.484 -2.912 1 90.5 123 GLU B N 1
ATOM 2822 C CA . GLU B 1 123 ? 27.625 -22.844 -3.639 1 90.5 123 GLU B CA 1
ATOM 2823 C C . GLU B 1 123 ? 28.625 -23.891 -4.145 1 90.5 123 GLU B C 1
ATOM 2825 O O . GLU B 1 123 ? 29.469 -24.359 -3.385 1 90.5 123 GLU B O 1
ATOM 2830 N N . GLY B 1 124 ? 28.562 -24.109 -5.32 1 88.75 124 GLY B N 1
ATOM 2831 C CA . GLY B 1 124 ? 29.344 -25.219 -5.836 1 88.75 124 GLY B CA 1
ATOM 2832 C C . GLY B 1 124 ? 28.922 -26.562 -5.27 1 88.75 124 GLY B C 1
ATOM 2833 O O . GLY B 1 124 ? 27.75 -26.922 -5.34 1 88.75 124 GLY B O 1
ATOM 2834 N N . GLU B 1 125 ? 29.938 -27.156 -4.633 1 89 125 GLU B N 1
ATOM 2835 C CA . GLU B 1 125 ? 29.656 -28.484 -4.066 1 89 125 GLU B CA 1
ATOM 2836 C C . GLU B 1 125 ? 29.344 -28.391 -2.576 1 89 125 GLU B C 1
ATOM 2838 O O . GLU B 1 125 ? 29.078 -29.406 -1.926 1 89 125 GLU B O 1
ATOM 2843 N N . LYS B 1 126 ? 29.5 -27.297 -2.051 1 89 126 LYS B N 1
ATOM 2844 C CA . LYS B 1 126 ? 29.312 -27.141 -0.609 1 89 126 LYS B CA 1
ATOM 2845 C C . LYS B 1 126 ? 27.984 -26.453 -0.288 1 89 126 LYS B C 1
ATOM 2847 O O . LYS B 1 126 ? 27.453 -25.703 -1.104 1 89 126 LYS B O 1
ATOM 2852 N N . THR B 1 127 ? 27.297 -26.812 0.669 1 93.56 127 THR B N 1
ATOM 2853 C CA . THR B 1 127 ? 26.125 -26.141 1.25 1 93.56 127 THR B CA 1
ATOM 2854 C C . THR B 1 127 ? 26.547 -25.234 2.404 1 93.56 127 THR B C 1
ATOM 2856 O O . THR B 1 127 ? 27.344 -25.641 3.256 1 93.56 127 THR B O 1
ATOM 2859 N N . LYS B 1 128 ? 26.109 -24.031 2.359 1 95.12 128 LYS B N 1
ATOM 2860 C CA . LYS B 1 128 ? 26.438 -23.078 3.416 1 95.12 128 LYS B CA 1
ATOM 2861 C C . LYS B 1 128 ? 25.172 -22.406 3.967 1 95.12 128 LYS B C 1
ATOM 2863 O O . LYS B 1 128 ? 24.141 -22.375 3.297 1 95.12 128 LYS B O 1
ATOM 2868 N N . ILE B 1 129 ? 25.312 -22 5.156 1 95.38 129 ILE B N 1
ATOM 2869 C CA . ILE B 1 129 ? 24.234 -21.203 5.77 1 95.38 129 ILE B CA 1
ATOM 2870 C C . ILE B 1 129 ? 24.531 -19.719 5.586 1 95.38 129 ILE B C 1
ATOM 2872 O O . ILE B 1 129 ? 25.594 -19.234 5.98 1 95.38 129 ILE B O 1
ATOM 2876 N N . ARG B 1 130 ? 23.656 -19.078 5.004 1 94.31 130 ARG B N 1
ATOM 2877 C CA . ARG B 1 130 ? 23.781 -17.625 4.832 1 94.31 130 ARG B CA 1
ATOM 2878 C C . ARG B 1 130 ? 22.797 -16.891 5.738 1 94.31 130 ARG B C 1
ATOM 2880 O O . ARG B 1 130 ? 21.594 -17.156 5.719 1 94.31 130 ARG B O 1
ATOM 2887 N N . ARG B 1 131 ? 23.344 -15.953 6.508 1 95.69 131 ARG B N 1
ATOM 2888 C CA . ARG B 1 131 ? 22.547 -15.18 7.441 1 95.69 131 ARG B CA 1
ATOM 2889 C C . ARG B 1 131 ? 22.188 -13.812 6.855 1 95.69 131 ARG B C 1
ATOM 2891 O O . ARG B 1 131 ? 22.797 -13.375 5.879 1 95.69 131 ARG B O 1
ATOM 2898 N N . GLY B 1 132 ? 21.109 -13.203 7.445 1 95.19 132 GLY B N 1
ATOM 2899 C CA . GLY B 1 132 ? 20.75 -11.852 7.043 1 95.19 132 GLY B CA 1
ATOM 2900 C C . GLY B 1 132 ? 19.625 -11.812 6.027 1 95.19 132 GLY B C 1
ATOM 2901 O O . GLY B 1 132 ? 19.25 -10.734 5.559 1 95.19 132 GLY B O 1
ATOM 2902 N N . ASP B 1 133 ? 19.125 -12.977 5.738 1 95.69 133 ASP B N 1
ATOM 2903 C CA . ASP B 1 133 ? 17.984 -13.023 4.836 1 95.69 133 ASP B CA 1
ATOM 2904 C C . ASP B 1 133 ? 16.719 -12.5 5.523 1 95.69 133 ASP B C 1
ATOM 2906 O O . ASP B 1 133 ? 16.484 -12.789 6.699 1 95.69 133 ASP B O 1
ATOM 2910 N N . HIS B 1 134 ? 15.969 -11.633 4.848 1 96.94 134 HIS B N 1
ATOM 2911 C CA . HIS B 1 134 ? 14.688 -11.117 5.328 1 96.94 134 HIS B CA 1
ATOM 2912 C C . HIS B 1 134 ? 13.523 -11.734 4.562 1 96.94 134 HIS B C 1
ATOM 2914 O O . HIS B 1 134 ? 12.805 -11.039 3.85 1 96.94 134 HIS B O 1
ATOM 2920 N N . SER B 1 135 ? 13.359 -12.992 4.75 1 96.81 135 SER B N 1
ATOM 2921 C CA . SER B 1 135 ? 12.266 -13.75 4.148 1 96.81 135 SER B CA 1
ATOM 2922 C C . SER B 1 135 ? 11.5 -14.547 5.199 1 96.81 135 SER B C 1
ATOM 2924 O O . SER B 1 135 ? 11.914 -14.617 6.359 1 96.81 135 SER B O 1
ATOM 2926 N N . GLY B 1 136 ? 10.367 -15 4.812 1 97.19 136 GLY B N 1
ATOM 2927 C CA . GLY B 1 136 ? 9.57 -15.797 5.73 1 97.19 136 GLY B CA 1
ATOM 2928 C C . GLY B 1 136 ? 8.711 -16.844 5.031 1 97.19 136 GLY B C 1
ATOM 2929 O O . GLY B 1 136 ? 8.688 -16.906 3.801 1 97.19 136 GLY B O 1
ATOM 2930 N N . ARG B 1 137 ? 8.156 -17.719 5.848 1 96.81 137 ARG B N 1
ATOM 2931 C CA . ARG B 1 137 ? 7.207 -18.734 5.395 1 96.81 137 ARG B CA 1
ATOM 2932 C C . ARG B 1 137 ? 5.789 -18.406 5.855 1 96.81 137 ARG B C 1
ATOM 2934 O O . ARG B 1 137 ? 5.543 -18.234 7.051 1 96.81 137 ARG B O 1
ATOM 2941 N N . ILE B 1 138 ? 4.875 -18.344 4.945 1 98.5 138 ILE B N 1
ATOM 2942 C CA . ILE B 1 138 ? 3.494 -18 5.277 1 98.5 138 ILE B CA 1
ATOM 2943 C C . ILE B 1 138 ? 2.807 -19.203 5.918 1 98.5 138 ILE B C 1
ATOM 2945 O O . ILE B 1 138 ? 2.783 -20.297 5.34 1 98.5 138 ILE B O 1
ATOM 2949 N N . GLU B 1 139 ? 2.201 -19.016 7.062 1 98.5 139 GLU B N 1
ATOM 2950 C CA . GLU B 1 139 ? 1.521 -20.109 7.754 1 98.5 139 GLU B CA 1
ATOM 2951 C C . GLU B 1 139 ? 0.064 -19.75 8.039 1 98.5 139 GLU B C 1
ATOM 2953 O O . GLU B 1 139 ? -0.749 -20.625 8.328 1 98.5 139 GLU B O 1
ATOM 2958 N N . ALA B 1 140 ? -0.234 -18.469 7.992 1 98.69 140 ALA B N 1
ATOM 2959 C CA . ALA B 1 140 ? -1.598 -18.062 8.312 1 98.69 140 ALA B CA 1
ATOM 2960 C C . ALA B 1 140 ? -2.047 -16.906 7.414 1 98.69 140 ALA B C 1
ATOM 2962 O O . ALA B 1 140 ? -1.229 -16.094 6.988 1 98.69 140 ALA B O 1
ATOM 2963 N N . VAL B 1 141 ? -3.363 -16.875 7.168 1 98.88 141 VAL B N 1
ATOM 2964 C CA . VAL B 1 141 ? -4.016 -15.828 6.395 1 98.88 141 VAL B CA 1
ATOM 2965 C C . VAL B 1 141 ? -5.176 -15.234 7.195 1 98.88 141 VAL B C 1
ATOM 2967 O O . VAL B 1 141 ? -6.008 -15.977 7.727 1 98.88 141 VAL B O 1
ATOM 2970 N N . ASN B 1 142 ? -5.203 -13.961 7.348 1 98.81 142 ASN B N 1
ATOM 2971 C CA . ASN B 1 142 ? -6.32 -13.266 7.984 1 98.81 142 ASN B CA 1
ATOM 2972 C C . ASN B 1 142 ? -7.527 -13.172 7.055 1 98.81 142 ASN B C 1
ATOM 2974 O O . ASN B 1 142 ? -7.742 -12.148 6.414 1 98.81 142 ASN B O 1
ATOM 2978 N N . THR B 1 143 ? -8.367 -14.18 7.074 1 98.81 143 THR B N 1
ATOM 2979 C CA . THR B 1 143 ? -9.492 -14.242 6.152 1 98.81 143 THR B CA 1
ATOM 2980 C C . THR B 1 143 ? -10.57 -13.234 6.543 1 98.81 143 THR B C 1
ATOM 2982 O O . THR B 1 143 ? -11.406 -12.859 5.723 1 98.81 143 THR B O 1
ATOM 2985 N N . ASP B 1 144 ? -10.57 -12.781 7.809 1 98.62 144 ASP B N 1
ATOM 2986 C CA . ASP B 1 144 ? -11.539 -11.773 8.234 1 98.62 144 ASP B CA 1
ATOM 2987 C C . ASP B 1 144 ? -11.328 -10.461 7.492 1 98.62 144 ASP B C 1
ATOM 2989 O O . ASP B 1 144 ? -12.297 -9.789 7.129 1 98.62 144 ASP B O 1
ATOM 2993 N N . LEU B 1 145 ? -10.07 -10.125 7.332 1 98.75 145 LEU B N 1
ATOM 2994 C CA . LEU B 1 145 ? -9.773 -8.898 6.59 1 98.75 145 LEU B CA 1
ATOM 2995 C C . LEU B 1 145 ? -10.266 -9.008 5.148 1 98.75 145 LEU B C 1
ATOM 2997 O O . LEU B 1 145 ? -10.859 -8.062 4.621 1 98.75 145 LEU B O 1
ATOM 3001 N N . LEU B 1 146 ? -10.023 -10.109 4.488 1 98.81 146 LEU B N 1
ATOM 3002 C CA . LEU B 1 146 ? -10.484 -10.32 3.117 1 98.81 146 LEU B CA 1
ATOM 3003 C C . LEU B 1 146 ? -12 -10.289 3.037 1 98.81 146 LEU B C 1
ATOM 3005 O O . LEU B 1 146 ? -12.57 -9.648 2.148 1 98.81 146 LEU B O 1
ATOM 3009 N N . ALA B 1 147 ? -12.641 -10.953 3.98 1 98.31 147 ALA B N 1
ATOM 3010 C CA . ALA B 1 147 ? -14.102 -10.961 4.031 1 98.31 147 ALA B CA 1
ATOM 3011 C C . ALA B 1 147 ? -14.656 -9.547 4.172 1 98.31 147 ALA B C 1
ATOM 3013 O O . ALA B 1 147 ? -15.664 -9.203 3.555 1 98.31 147 ALA B O 1
ATOM 3014 N N . ALA B 1 148 ? -14.008 -8.758 5.012 1 98.25 148 ALA B N 1
ATOM 3015 C CA . ALA B 1 148 ? -14.438 -7.371 5.191 1 98.25 148 ALA B CA 1
ATOM 3016 C C . ALA B 1 148 ? -14.383 -6.602 3.875 1 98.25 148 ALA B C 1
ATOM 3018 O O . ALA B 1 148 ? -15.25 -5.766 3.6 1 98.25 148 ALA B O 1
ATOM 3019 N N . GLN B 1 149 ? -13.328 -6.859 3.076 1 98.56 149 GLN B N 1
ATOM 3020 C CA . GLN B 1 149 ? -13.242 -6.219 1.768 1 98.56 149 GLN B CA 1
ATOM 3021 C C . GLN B 1 149 ? -14.375 -6.684 0.853 1 98.56 149 GLN B C 1
ATOM 3023 O O . GLN B 1 149 ? -15.023 -5.863 0.193 1 98.56 149 GLN B O 1
ATOM 3028 N N . PHE B 1 150 ? -14.633 -7.98 0.892 1 98.06 150 PHE B N 1
ATOM 3029 C CA . PHE B 1 150 ? -15.719 -8.531 0.081 1 98.06 150 PHE B CA 1
ATOM 3030 C C . PHE B 1 150 ? -17.047 -7.891 0.45 1 98.06 150 PHE B C 1
ATOM 3032 O O . PHE B 1 150 ? -17.797 -7.461 -0.427 1 98.06 150 PHE B O 1
ATOM 3039 N N . ASP B 1 151 ? -17.266 -7.875 1.725 1 97.5 151 ASP B N 1
ATOM 3040 C CA . ASP B 1 151 ? -18.531 -7.359 2.23 1 97.5 151 ASP B CA 1
ATOM 3041 C C . ASP B 1 151 ? -18.734 -5.902 1.821 1 97.5 151 ASP B C 1
ATOM 3043 O O . ASP B 1 151 ? -19.859 -5.461 1.613 1 97.5 151 ASP B O 1
ATOM 3047 N N . ALA B 1 152 ? -17.672 -5.191 1.688 1 98 152 ALA B N 1
ATOM 3048 C CA . ALA B 1 152 ? -17.734 -3.779 1.319 1 98 152 ALA B CA 1
ATOM 3049 C C . ALA B 1 152 ? -17.719 -3.607 -0.197 1 98 152 ALA B C 1
ATOM 3051 O O . ALA B 1 152 ? -17.797 -2.484 -0.702 1 98 152 ALA B O 1
ATOM 3052 N N . GLY B 1 153 ? -17.578 -4.703 -0.987 1 97.69 153 GLY B N 1
ATOM 3053 C CA . GLY B 1 153 ? -17.672 -4.66 -2.438 1 97.69 153 GLY B CA 1
ATOM 3054 C C . GLY B 1 153 ? -16.344 -4.41 -3.115 1 97.69 153 GLY B C 1
ATOM 3055 O O . GLY B 1 153 ? -16.297 -3.98 -4.27 1 97.69 153 GLY B O 1
ATOM 3056 N N . TYR B 1 154 ? -15.227 -4.641 -2.453 1 98.75 154 TYR B N 1
ATOM 3057 C CA . TYR B 1 154 ? -13.914 -4.367 -3.016 1 98.75 154 TYR B CA 1
ATOM 3058 C C . TYR B 1 154 ? -13.219 -5.656 -3.43 1 98.75 154 TYR B C 1
ATOM 3060 O O . TYR B 1 154 ? -13.484 -6.723 -2.867 1 98.75 154 TYR B O 1
ATOM 3068 N N . VAL B 1 155 ? -12.375 -5.578 -4.406 1 98.88 155 VAL B N 1
ATOM 3069 C CA . VAL B 1 155 ? -11.414 -6.617 -4.766 1 98.88 155 VAL B CA 1
ATOM 3070 C C . VAL B 1 155 ? -10.07 -6.336 -4.094 1 98.88 155 VAL B C 1
ATOM 3072 O O . VAL B 1 155 ? -9.383 -5.383 -4.449 1 98.88 155 VAL B O 1
ATOM 3075 N N . PRO B 1 156 ? -9.703 -7.172 -3.107 1 98.94 156 PRO B N 1
ATOM 3076 C CA . PRO B 1 156 ? -8.352 -6.996 -2.562 1 98.94 156 PRO B CA 1
ATOM 3077 C C . PRO B 1 156 ? -7.258 -7.371 -3.559 1 98.94 156 PRO B C 1
ATOM 3079 O O . PRO B 1 156 ? -7.348 -8.406 -4.219 1 98.94 156 PRO B O 1
ATOM 3082 N N . VAL B 1 157 ? -6.316 -6.477 -3.744 1 98.94 157 VAL B N 1
ATOM 3083 C CA . VAL B 1 157 ? -5.102 -6.699 -4.523 1 98.94 157 VAL B CA 1
ATOM 3084 C C . VAL B 1 157 ? -3.904 -6.836 -3.59 1 98.94 157 VAL B C 1
ATOM 3086 O O . VAL B 1 157 ? -3.406 -5.844 -3.059 1 98.94 157 VAL B O 1
ATOM 3089 N N . VAL B 1 158 ? -3.422 -8.07 -3.439 1 98.94 158 VAL B N 1
ATOM 3090 C CA . VAL B 1 158 ? -2.539 -8.438 -2.338 1 98.94 158 VAL B CA 1
ATOM 3091 C C . VAL B 1 158 ? -1.124 -8.672 -2.865 1 98.94 158 VAL B C 1
ATOM 3093 O O . VAL B 1 158 ? -0.938 -9.258 -3.93 1 98.94 158 VAL B O 1
ATOM 3096 N N . SER B 1 159 ? -0.191 -8.219 -2.141 1 98.75 159 SER B N 1
ATOM 3097 C CA . SER B 1 159 ? 1.214 -8.508 -2.416 1 98.75 159 SER B CA 1
ATOM 3098 C C . SER B 1 159 ? 1.966 -8.867 -1.139 1 98.75 159 SER B C 1
ATOM 3100 O O . SER B 1 159 ? 1.373 -8.93 -0.06 1 98.75 159 SER B O 1
ATOM 3102 N N . VAL B 1 160 ? 3.205 -9.258 -1.279 1 98.62 160 VAL B N 1
ATOM 3103 C CA . VAL B 1 160 ? 4.141 -9.258 -0.159 1 98.62 160 VAL B CA 1
ATOM 3104 C C . VAL B 1 160 ? 4.684 -7.852 0.061 1 98.62 160 VAL B C 1
ATOM 3106 O O . VAL B 1 160 ? 4.508 -6.973 -0.785 1 98.62 160 VAL B O 1
ATOM 3109 N N . PRO B 1 161 ? 5.344 -7.57 1.194 1 98.75 161 PRO B N 1
ATOM 3110 C CA . PRO B 1 161 ? 5.867 -8.445 2.244 1 98.75 161 PRO B CA 1
ATOM 3111 C C . PRO B 1 161 ? 4.77 -9.016 3.139 1 98.75 161 PRO B C 1
ATOM 3113 O O . PRO B 1 161 ? 3.619 -8.578 3.068 1 98.75 161 PRO B O 1
ATOM 3116 N N . MET B 1 162 ? 5.141 -10.016 3.836 1 98.88 162 MET B N 1
ATOM 3117 C CA . MET B 1 162 ? 4.344 -10.578 4.93 1 98.88 162 MET B CA 1
ATOM 3118 C C . MET B 1 162 ? 4.805 -10.023 6.273 1 98.88 162 MET B C 1
ATOM 3120 O O . MET B 1 162 ? 5.863 -9.391 6.359 1 98.88 162 MET B O 1
ATOM 3124 N N . LEU B 1 163 ? 4.047 -10.172 7.273 1 98.81 163 LEU B N 1
ATOM 3125 C CA . LEU B 1 163 ? 4.434 -9.82 8.633 1 98.81 163 LEU B CA 1
ATOM 3126 C C . LEU B 1 163 ? 5.004 -11.031 9.367 1 98.81 163 LEU B C 1
ATOM 3128 O O . LEU B 1 163 ? 4.266 -11.945 9.727 1 98.81 163 LEU B O 1
ATOM 3132 N N . ALA B 1 164 ? 6.293 -11.047 9.594 1 98.38 164 ALA B N 1
ATOM 3133 C CA . ALA B 1 164 ? 6.918 -12.125 10.352 1 98.38 164 ALA B CA 1
ATOM 3134 C C . ALA B 1 164 ? 6.445 -12.125 11.797 1 98.38 164 ALA B C 1
ATOM 3136 O O . ALA B 1 164 ? 6.016 -11.086 12.32 1 98.38 164 ALA B O 1
ATOM 3137 N N . ASP B 1 165 ? 6.559 -13.211 12.492 1 94.94 165 ASP B N 1
ATOM 3138 C CA . ASP B 1 165 ? 6.074 -13.359 13.867 1 94.94 165 ASP B CA 1
ATOM 3139 C C . ASP B 1 165 ? 6.773 -12.375 14.805 1 94.94 165 ASP B C 1
ATOM 3141 O O . ASP B 1 165 ? 6.219 -11.992 15.836 1 94.94 165 ASP B O 1
ATOM 3145 N N . GLU B 1 166 ? 7.957 -11.922 14.477 1 94.31 166 GLU B N 1
ATOM 3146 C CA . GLU B 1 166 ? 8.664 -10.992 15.344 1 94.31 166 GLU B CA 1
ATOM 3147 C C . GLU B 1 166 ? 8.281 -9.547 15.031 1 94.31 166 GLU B C 1
ATOM 3149 O O . GLU B 1 166 ? 8.859 -8.609 15.586 1 94.31 166 GLU B O 1
ATOM 3154 N N . GLY B 1 167 ? 7.328 -9.406 14.102 1 96.62 167 GLY B N 1
ATOM 3155 C CA . GLY B 1 167 ? 6.715 -8.094 13.922 1 96.62 167 GLY B CA 1
ATOM 3156 C C . GLY B 1 167 ? 7.375 -7.27 12.836 1 96.62 167 GLY B C 1
ATOM 3157 O O . GLY B 1 167 ? 7.176 -6.055 12.766 1 96.62 167 GLY B O 1
ATOM 3158 N N . THR B 1 168 ? 8.141 -7.922 11.977 1 97.06 168 THR B N 1
ATOM 3159 C CA . THR B 1 168 ? 8.852 -7.188 10.93 1 97.06 168 THR B CA 1
ATOM 3160 C C . THR B 1 168 ? 8.375 -7.609 9.547 1 97.06 168 THR B C 1
ATOM 3162 O O . THR B 1 168 ? 8.086 -8.789 9.312 1 97.06 168 THR B O 1
ATOM 3165 N N . PRO B 1 169 ? 8.219 -6.672 8.625 1 98.69 169 PRO B N 1
ATOM 3166 C CA . PRO B 1 169 ? 7.938 -7.035 7.238 1 98.69 169 PRO B CA 1
ATOM 3167 C C . PRO B 1 169 ? 9.078 -7.812 6.586 1 98.69 169 PRO B C 1
ATOM 3169 O O . PRO B 1 169 ? 10.242 -7.41 6.688 1 98.69 169 PRO B O 1
ATOM 3172 N N . VAL B 1 170 ? 8.812 -8.938 5.977 1 98.69 170 VAL B N 1
ATOM 3173 C CA . VAL B 1 170 ? 9.844 -9.703 5.289 1 98.69 170 VAL B CA 1
ATOM 3174 C C . VAL B 1 170 ? 9.297 -10.227 3.961 1 98.69 170 VAL B C 1
ATOM 3176 O O . VAL B 1 170 ? 8.078 -10.258 3.752 1 98.69 170 VAL B O 1
ATOM 3179 N N . ASN B 1 171 ? 10.234 -10.57 3.086 1 98.06 171 ASN B N 1
ATOM 3180 C CA . ASN B 1 171 ? 9.883 -11.102 1.772 1 98.06 171 ASN B CA 1
ATOM 3181 C C . ASN B 1 171 ? 9.242 -12.484 1.879 1 98.06 171 ASN B C 1
ATOM 3183 O O . ASN B 1 171 ? 9.508 -13.227 2.828 1 98.06 171 ASN B O 1
ATOM 3187 N N . ALA B 1 172 ? 8.352 -12.773 1.018 1 97.38 172 ALA B N 1
ATOM 3188 C CA . ALA B 1 172 ? 7.805 -14.109 0.792 1 97.38 172 ALA B CA 1
ATOM 3189 C C . ALA B 1 172 ? 7.52 -14.344 -0.689 1 97.38 172 ALA B C 1
ATOM 3191 O O . ALA B 1 172 ? 7.508 -13.398 -1.482 1 97.38 172 ALA B O 1
ATOM 3192 N N . ASP B 1 173 ? 7.43 -15.641 -1.049 1 95.88 173 ASP B N 1
ATOM 3193 C CA . ASP B 1 173 ? 7.129 -16 -2.432 1 95.88 173 ASP B CA 1
ATOM 3194 C C . ASP B 1 173 ? 5.676 -15.68 -2.777 1 95.88 173 ASP B C 1
ATOM 3196 O O . ASP B 1 173 ? 4.758 -16.094 -2.072 1 95.88 173 ASP B O 1
ATOM 3200 N N . ALA B 1 174 ? 5.492 -14.914 -3.879 1 97.44 174 ALA B N 1
ATOM 3201 C CA . ALA B 1 174 ? 4.152 -14.438 -4.211 1 97.44 174 ALA B CA 1
ATOM 3202 C C . ALA B 1 174 ? 3.266 -15.586 -4.684 1 97.44 174 ALA B C 1
ATOM 3204 O O . ALA B 1 174 ? 2.049 -15.555 -4.492 1 97.44 174 ALA B O 1
ATOM 3205 N N . ASP B 1 175 ? 3.805 -16.609 -5.355 1 97.62 175 ASP B N 1
ATOM 3206 C CA . ASP B 1 175 ? 3.018 -17.797 -5.703 1 97.62 175 ASP B CA 1
ATOM 3207 C C . ASP B 1 175 ? 2.512 -18.5 -4.449 1 97.62 175 ASP B C 1
ATOM 3209 O O . ASP B 1 175 ? 1.354 -18.922 -4.391 1 97.62 175 ASP B O 1
ATOM 3213 N N . ARG B 1 176 ? 3.361 -18.609 -3.471 1 97.81 176 ARG B N 1
ATOM 3214 C CA . ARG B 1 176 ? 2.977 -19.266 -2.225 1 97.81 176 ARG B CA 1
ATOM 3215 C C . ARG B 1 176 ? 2.002 -18.406 -1.432 1 97.81 176 ARG B C 1
ATOM 3217 O O . ARG B 1 176 ? 1.151 -18.922 -0.707 1 97.81 176 ARG B O 1
ATOM 3224 N N . ALA B 1 177 ? 2.164 -17.078 -1.526 1 98.81 177 ALA B N 1
ATOM 3225 C CA . ALA B 1 177 ? 1.155 -16.188 -0.944 1 98.81 177 ALA B CA 1
ATOM 3226 C C . ALA B 1 177 ? -0.221 -16.469 -1.546 1 98.81 177 ALA B C 1
ATOM 3228 O O . ALA B 1 177 ? -1.208 -16.594 -0.819 1 98.81 177 ALA B O 1
ATOM 3229 N N . ALA B 1 178 ? -0.287 -16.562 -2.881 1 98.94 178 ALA B N 1
ATOM 3230 C CA . ALA B 1 178 ? -1.545 -16.859 -3.559 1 98.94 178 ALA B CA 1
ATOM 3231 C C . ALA B 1 178 ? -2.086 -18.219 -3.125 1 98.94 178 ALA B C 1
ATOM 3233 O O . ALA B 1 178 ? -3.289 -18.375 -2.912 1 98.94 178 ALA B O 1
ATOM 3234 N N . ALA B 1 179 ? -1.195 -19.172 -2.996 1 98.94 179 ALA B N 1
ATOM 3235 C CA . ALA B 1 179 ? -1.573 -20.516 -2.547 1 98.94 179 ALA B CA 1
ATOM 3236 C C . ALA B 1 179 ? -2.186 -20.469 -1.15 1 98.94 179 ALA B C 1
ATOM 3238 O O . ALA B 1 179 ? -3.234 -21.062 -0.907 1 98.94 179 ALA B O 1
ATOM 3239 N N . ALA B 1 180 ? -1.52 -19.75 -0.22 1 98.94 180 ALA B N 1
ATOM 3240 C CA . ALA B 1 180 ? -2.006 -19.641 1.152 1 98.94 180 ALA B CA 1
ATOM 3241 C C . ALA B 1 180 ? -3.391 -18.984 1.191 1 98.94 180 ALA B C 1
ATOM 3243 O O . ALA B 1 180 ? -4.277 -19.453 1.91 1 98.94 180 ALA B O 1
ATOM 3244 N N . VAL B 1 181 ? -3.572 -17.938 0.421 1 98.94 181 VAL B N 1
ATOM 3245 C CA . VAL B 1 181 ? -4.848 -17.219 0.379 1 98.94 181 VAL B CA 1
ATOM 3246 C C . VAL B 1 181 ? -5.93 -18.141 -0.187 1 98.94 181 VAL B C 1
ATOM 3248 O O . VAL B 1 181 ? -7.023 -18.25 0.375 1 98.94 181 VAL B O 1
ATOM 3251 N N . ALA B 1 182 ? -5.641 -18.828 -1.29 1 98.94 182 ALA B N 1
ATOM 3252 C CA . ALA B 1 182 ? -6.617 -19.719 -1.917 1 98.94 182 ALA B CA 1
ATOM 3253 C C . ALA B 1 182 ? -7.004 -20.859 -0.977 1 98.94 182 ALA B C 1
ATOM 3255 O O . ALA B 1 182 ? -8.18 -21.203 -0.872 1 98.94 182 ALA B O 1
ATOM 3256 N N . GLY B 1 183 ? -6.02 -21.438 -0.343 1 98.81 183 GLY B N 1
ATOM 3257 C CA . GLY B 1 183 ? -6.297 -22.484 0.625 1 98.81 183 GLY B CA 1
ATOM 3258 C C . GLY B 1 183 ? -7.188 -22.031 1.764 1 98.81 183 GLY B C 1
ATOM 3259 O O . GLY B 1 183 ? -8.164 -22.703 2.104 1 98.81 183 GLY B O 1
ATOM 3260 N N . ALA B 1 184 ? -6.863 -20.891 2.328 1 98.81 184 ALA B N 1
ATOM 3261 C CA . ALA B 1 184 ? -7.578 -20.359 3.488 1 98.81 184 ALA B CA 1
ATOM 3262 C C . ALA B 1 184 ? -9.031 -20.031 3.139 1 98.81 184 ALA B C 1
ATOM 3264 O O . ALA B 1 184 ? -9.898 -20.062 4.012 1 98.81 184 ALA B O 1
ATOM 3265 N N . LEU B 1 185 ? -9.32 -19.781 1.851 1 98.69 185 LEU B N 1
ATOM 3266 C CA . LEU B 1 185 ? -10.648 -19.375 1.426 1 98.69 185 LEU B CA 1
ATOM 3267 C C . LEU B 1 185 ? -11.383 -20.516 0.73 1 98.69 185 LEU B C 1
ATOM 3269 O O . LEU B 1 185 ? -12.5 -20.328 0.232 1 98.69 185 LEU B O 1
ATOM 3273 N N . ASP B 1 186 ? -10.742 -21.688 0.664 1 98.31 186 ASP B N 1
ATOM 3274 C CA . ASP B 1 186 ? -11.289 -22.797 -0.113 1 98.31 186 ASP B CA 1
ATOM 3275 C C . ASP B 1 186 ? -11.617 -22.359 -1.539 1 98.31 186 ASP B C 1
ATOM 3277 O O . ASP B 1 186 ? -12.688 -22.672 -2.059 1 98.31 186 ASP B O 1
ATOM 3281 N N . ALA B 1 187 ? -10.742 -21.578 -2.143 1 98.75 187 ALA B N 1
ATOM 3282 C CA . ALA B 1 187 ? -11.016 -20.906 -3.41 1 98.75 187 ALA B CA 1
ATOM 3283 C C . ALA B 1 187 ? -10.398 -21.672 -4.582 1 98.75 187 ALA B C 1
ATOM 3285 O O . ALA B 1 187 ? -9.547 -22.531 -4.387 1 98.75 187 ALA B O 1
ATOM 3286 N N . SER B 1 188 ? -10.867 -21.359 -5.789 1 98.88 188 SER B N 1
ATOM 3287 C CA . SER B 1 188 ? -10.102 -21.672 -6.992 1 98.88 188 SER B CA 1
ATOM 3288 C C . SER B 1 188 ? -8.93 -20.719 -7.16 1 98.88 188 SER B C 1
ATOM 3290 O O . SER B 1 188 ? -9.062 -19.516 -6.922 1 98.88 188 SER B O 1
ATOM 3292 N N . LEU B 1 189 ? -7.832 -21.281 -7.52 1 98.94 189 LEU B N 1
ATOM 3293 C CA . LEU B 1 189 ? -6.645 -20.484 -7.77 1 98.94 189 LEU B CA 1
ATOM 3294 C C . LEU B 1 189 ? -6.242 -20.547 -9.234 1 98.94 189 LEU B C 1
ATOM 3296 O O . LEU B 1 189 ? -6.016 -21.625 -9.781 1 98.94 189 LEU B O 1
ATOM 3300 N N . VAL B 1 190 ? -6.211 -19.391 -9.883 1 98.94 190 VAL B N 1
ATOM 3301 C CA . VAL B 1 190 ? -5.664 -19.281 -11.234 1 98.94 190 VAL B CA 1
ATOM 3302 C C . VAL B 1 190 ? -4.316 -18.578 -11.188 1 98.94 190 VAL B C 1
ATOM 3304 O O . VAL B 1 190 ? -4.234 -17.406 -10.805 1 98.94 190 VAL B O 1
ATOM 3307 N N . VAL B 1 191 ? -3.287 -19.297 -11.586 1 98.81 191 VAL B N 1
ATOM 3308 C CA . VAL B 1 191 ? -1.934 -18.75 -11.625 1 98.81 191 VAL B CA 1
ATOM 3309 C C . VAL B 1 191 ? -1.588 -18.328 -13.055 1 98.81 191 VAL B C 1
ATOM 3311 O O . VAL B 1 191 ? -1.427 -19.172 -13.938 1 98.81 191 VAL B O 1
ATOM 3314 N N . LEU B 1 192 ? -1.453 -17.016 -13.242 1 98.56 192 LEU B N 1
ATOM 3315 C CA . LEU B 1 192 ? -1.168 -16.453 -14.555 1 98.56 192 LEU B CA 1
ATOM 3316 C C . LEU B 1 192 ? 0.333 -16.281 -14.758 1 98.56 192 LEU B C 1
ATOM 3318 O O . LEU B 1 192 ? 1.001 -15.625 -13.961 1 98.56 192 LEU B O 1
ATOM 3322 N N . THR B 1 193 ? 0.79 -16.844 -15.773 1 96.06 193 THR B N 1
ATOM 3323 C CA . THR B 1 193 ? 2.195 -16.797 -16.172 1 96.06 193 THR B CA 1
ATOM 3324 C C . THR B 1 193 ? 2.336 -16.516 -17.656 1 96.06 193 THR B C 1
ATOM 3326 O O . THR B 1 193 ? 1.389 -16.047 -18.297 1 96.06 193 THR B O 1
ATOM 3329 N N . ASP B 1 194 ? 3.572 -16.609 -18.172 1 94.06 194 ASP B N 1
ATOM 3330 C CA . ASP B 1 194 ? 3.797 -16.25 -19.578 1 94.06 194 ASP B CA 1
ATOM 3331 C C . ASP B 1 194 ? 3.842 -17.484 -20.469 1 94.06 194 ASP B C 1
ATOM 3333 O O . ASP B 1 194 ? 4.312 -17.422 -21.609 1 94.06 194 ASP B O 1
ATOM 3337 N N . VAL B 1 195 ? 3.496 -18.688 -19.969 1 94.25 195 VAL B N 1
ATOM 3338 C CA . VAL B 1 195 ? 3.43 -19.906 -20.766 1 94.25 195 VAL B CA 1
ATOM 3339 C C . VAL B 1 195 ? 2.059 -20.562 -20.594 1 94.25 195 VAL B C 1
ATOM 3341 O O . VAL B 1 195 ? 1.305 -20.203 -19.688 1 94.25 195 VAL B O 1
ATOM 3344 N N . ALA B 1 196 ? 1.73 -21.531 -21.391 1 96.56 196 ALA B N 1
ATOM 3345 C CA . ALA B 1 196 ? 0.388 -22.094 -21.5 1 96.56 196 ALA B CA 1
ATOM 3346 C C . ALA B 1 196 ? 0.059 -22.969 -20.281 1 96.56 196 ALA B C 1
ATOM 3348 O O . ALA B 1 196 ? -1.112 -23.203 -19.984 1 96.56 196 ALA B O 1
ATOM 3349 N N . GLY B 1 197 ? 1.004 -23.453 -19.594 1 97.5 197 GLY B N 1
ATOM 3350 C CA . GLY B 1 197 ? 0.893 -24.344 -18.438 1 97.5 197 GLY B CA 1
ATOM 3351 C C . GLY B 1 197 ? 2.166 -25.109 -18.172 1 97.5 197 GLY B C 1
ATOM 3352 O O . GLY B 1 197 ? 3.264 -24.656 -18.484 1 97.5 197 GLY B O 1
ATOM 3353 N N . VAL B 1 198 ? 2.08 -26.172 -17.484 1 98 198 VAL B N 1
ATOM 3354 C CA . VAL B 1 198 ? 3.207 -27.078 -17.281 1 98 198 VAL B CA 1
ATOM 3355 C C . VAL B 1 198 ? 3.412 -27.953 -18.5 1 98 198 VAL B C 1
ATOM 3357 O O . VAL B 1 198 ? 2.467 -28.578 -19 1 98 198 VAL B O 1
ATOM 3360 N N . TYR B 1 199 ? 4.664 -27.984 -18.984 1 97.31 199 TYR B N 1
ATOM 3361 C CA . TYR B 1 199 ? 4.973 -28.797 -20.156 1 97.31 199 TYR B CA 1
ATOM 3362 C C . TYR B 1 199 ? 5.586 -30.125 -19.75 1 97.31 199 TYR B C 1
ATOM 3364 O O . TYR B 1 199 ? 6.422 -30.188 -18.844 1 97.31 199 TYR B O 1
ATOM 3372 N N . GLU B 1 200 ? 5.145 -31.188 -20.391 1 96.25 200 GLU B N 1
ATOM 3373 C CA . GLU B 1 200 ? 5.816 -32.469 -20.219 1 96.25 200 GLU B CA 1
ATOM 3374 C C . GLU B 1 200 ? 7.285 -32.375 -20.625 1 96.25 200 GLU B C 1
ATOM 3376 O O . GLU B 1 200 ? 8.156 -32.938 -19.953 1 96.25 200 GLU B O 1
ATOM 3381 N N . ASP B 1 201 ? 7.438 -31.75 -21.766 1 93.94 201 ASP B N 1
ATOM 3382 C CA . ASP B 1 201 ? 8.75 -31.422 -22.312 1 93.94 201 ASP B CA 1
ATOM 3383 C C . ASP B 1 201 ? 8.945 -29.906 -22.391 1 93.94 201 ASP B C 1
ATOM 3385 O O . ASP B 1 201 ? 8.359 -29.25 -23.266 1 93.94 201 ASP B O 1
ATOM 3389 N N . PRO B 1 202 ? 9.773 -29.375 -21.594 1 89.94 202 PRO B N 1
ATOM 3390 C CA . PRO B 1 202 ? 9.93 -27.922 -21.531 1 89.94 202 PRO B CA 1
ATOM 3391 C C . PRO B 1 202 ? 10.273 -27.297 -22.875 1 89.94 202 PRO B C 1
ATOM 3393 O O . PRO B 1 202 ? 10.039 -26.109 -23.094 1 89.94 202 PRO B O 1
ATOM 3396 N N . ASP B 1 203 ? 10.734 -28.031 -23.844 1 91.56 203 ASP B N 1
ATOM 3397 C CA . ASP B 1 203 ? 11.141 -27.531 -25.156 1 91.56 203 ASP B CA 1
ATOM 3398 C C . ASP B 1 203 ? 10.023 -27.688 -26.172 1 91.56 203 ASP B C 1
ATOM 3400 O O . ASP B 1 203 ? 10.188 -27.328 -27.344 1 91.56 203 ASP B O 1
ATOM 3404 N N . ASP B 1 204 ? 8.906 -28.234 -25.719 1 95.06 204 ASP B N 1
ATOM 3405 C CA . ASP B 1 204 ? 7.777 -28.469 -26.625 1 95.06 204 ASP B CA 1
ATOM 3406 C C . ASP B 1 204 ? 6.496 -27.844 -26.062 1 95.06 204 ASP B C 1
ATOM 3408 O O . ASP B 1 204 ? 5.762 -28.5 -25.312 1 95.06 204 ASP B O 1
ATOM 3412 N N . GLU B 1 205 ? 6.121 -26.766 -26.469 1 93.25 205 GLU B N 1
ATOM 3413 C CA . GLU B 1 205 ? 4.957 -26.031 -26 1 93.25 205 GLU B CA 1
ATOM 3414 C C . GLU B 1 205 ? 3.668 -26.812 -26.25 1 93.25 205 GLU B C 1
ATOM 3416 O O . GLU B 1 205 ? 2.646 -26.562 -25.609 1 93.25 205 GLU B O 1
ATOM 3421 N N . ALA B 1 206 ? 3.746 -27.688 -27.141 1 95.06 206 ALA B N 1
ATOM 3422 C CA . ALA B 1 206 ? 2.57 -28.5 -27.453 1 95.06 206 ALA B CA 1
ATOM 3423 C C . ALA B 1 206 ? 2.357 -29.594 -26.422 1 95.06 206 ALA B C 1
ATOM 3425 O O . ALA B 1 206 ? 1.297 -30.219 -26.375 1 95.06 206 ALA B O 1
ATOM 3426 N N . SER B 1 207 ? 3.262 -29.719 -25.516 1 96.94 207 SER B N 1
ATOM 3427 C CA . SER B 1 207 ? 3.219 -30.812 -24.547 1 96.94 207 SER B CA 1
ATOM 3428 C C . SER B 1 207 ? 2.584 -30.391 -23.234 1 96.94 207 SER B C 1
ATOM 3430 O O . SER B 1 207 ? 2.893 -30.938 -22.188 1 96.94 207 SER B O 1
ATOM 3432 N N . VAL B 1 208 ? 1.75 -29.359 -23.297 1 97.31 208 VAL B N 1
ATOM 3433 C CA . VAL B 1 208 ? 1.108 -28.844 -22.078 1 97.31 208 VAL B CA 1
ATOM 3434 C C . VAL B 1 208 ? 0.32 -29.969 -21.406 1 97.31 208 VAL B C 1
ATOM 3436 O O . VAL B 1 208 ? -0.427 -30.703 -22.062 1 97.31 208 VAL B O 1
ATOM 3439 N N . ILE B 1 209 ? 0.579 -30.172 -20.125 1 97.88 209 ILE B N 1
ATOM 3440 C CA . ILE B 1 209 ? -0.206 -31.078 -19.297 1 97.88 209 ILE B CA 1
ATOM 3441 C C . ILE B 1 209 ? -1.574 -30.469 -19.016 1 97.88 209 ILE B C 1
ATOM 3443 O O . ILE B 1 209 ? -1.667 -29.406 -18.391 1 97.88 209 ILE B O 1
ATOM 3447 N N . GLU B 1 210 ? -2.613 -31.109 -19.375 1 97.5 210 GLU B N 1
ATOM 3448 C CA . GLU B 1 210 ? -3.936 -30.5 -19.25 1 97.5 210 GLU B CA 1
ATOM 3449 C C . GLU B 1 210 ? -4.488 -30.703 -17.828 1 97.5 210 GLU B C 1
ATOM 3451 O O . GLU B 1 210 ? -5.215 -29.844 -17.328 1 97.5 210 GLU B O 1
ATOM 3456 N N . SER B 1 211 ? -4.102 -31.891 -17.281 1 98.06 211 SER B N 1
ATOM 3457 C CA . SER B 1 211 ? -4.727 -32.188 -15.992 1 98.06 211 SER B CA 1
ATOM 3458 C C . SER B 1 211 ? -3.768 -32.969 -15.086 1 98.06 211 SER B C 1
ATOM 3460 O O . SER B 1 211 ? -3.037 -33.844 -15.539 1 98.06 211 SER B O 1
ATOM 3462 N N . VAL B 1 212 ? -3.699 -32.562 -13.891 1 98.56 212 VAL B N 1
ATOM 3463 C CA . VAL B 1 212 ? -3.012 -33.219 -12.789 1 98.56 212 VAL B CA 1
ATOM 3464 C C . VAL B 1 212 ? -4.023 -33.656 -11.719 1 98.56 212 VAL B C 1
ATOM 3466 O O . VAL B 1 212 ? -4.344 -32.844 -10.82 1 98.56 212 VAL B O 1
ATOM 3469 N N . ALA B 1 213 ? -4.477 -34.938 -11.758 1 98.12 213 ALA B N 1
ATOM 3470 C CA . ALA B 1 213 ? -5.637 -35.312 -10.961 1 98.12 213 ALA B CA 1
ATOM 3471 C C . ALA B 1 213 ? -5.309 -36.5 -10.07 1 98.12 213 ALA B C 1
ATOM 3473 O O . ALA B 1 213 ? -6.211 -37.156 -9.531 1 98.12 213 ALA B O 1
ATOM 3474 N N . SER B 1 214 ? -4.027 -36.875 -9.992 1 98.25 214 SER B N 1
ATOM 3475 C CA . SER B 1 214 ? -3.574 -37.969 -9.117 1 98.25 214 SER B CA 1
ATOM 3476 C C . SER B 1 214 ? -2.172 -37.688 -8.586 1 98.25 214 SER B C 1
ATOM 3478 O O . SER B 1 214 ? -1.429 -36.875 -9.156 1 98.25 214 SER B O 1
ATOM 3480 N N . PRO B 1 215 ? -1.83 -38.375 -7.492 1 98.12 215 PRO B N 1
ATOM 3481 C CA . PRO B 1 215 ? -0.477 -38.219 -6.949 1 98.12 215 PRO B CA 1
ATOM 3482 C C . PRO B 1 215 ? 0.608 -38.562 -7.973 1 98.12 215 PRO B C 1
ATOM 3484 O O . PRO B 1 215 ? 1.649 -37.906 -8.008 1 98.12 215 PRO B O 1
ATOM 3487 N N . ASP B 1 216 ? 0.314 -39.594 -8.805 1 97.88 216 ASP B N 1
ATOM 3488 C CA . ASP B 1 216 ? 1.274 -39.938 -9.844 1 97.88 216 ASP B CA 1
ATOM 3489 C C . ASP B 1 216 ? 1.417 -38.812 -10.875 1 97.88 216 ASP B C 1
ATOM 3491 O O . ASP B 1 216 ? 2.527 -38.5 -11.305 1 97.88 216 ASP B O 1
ATOM 3495 N N . ALA B 1 217 ? 0.258 -38.281 -11.273 1 97.94 217 ALA B N 1
ATOM 3496 C CA . ALA B 1 217 ? 0.283 -37.188 -12.211 1 97.94 217 ALA B CA 1
ATOM 3497 C C . ALA B 1 217 ? 0.995 -35.969 -11.617 1 97.94 217 ALA B C 1
ATOM 3499 O O . ALA B 1 217 ? 1.691 -35.25 -12.32 1 97.94 217 ALA B O 1
ATOM 3500 N N . LEU B 1 218 ? 0.779 -35.719 -10.328 1 98.25 218 LEU B N 1
ATOM 3501 C CA . LEU B 1 218 ? 1.451 -34.625 -9.633 1 98.25 218 LEU B CA 1
ATOM 3502 C C . LEU B 1 218 ? 2.963 -34.812 -9.633 1 98.25 218 LEU B C 1
ATOM 3504 O O . LEU B 1 218 ? 3.717 -33.906 -9.93 1 98.25 218 LEU B O 1
ATOM 3508 N N . ALA B 1 219 ? 3.414 -36.062 -9.32 1 97.31 219 ALA B N 1
ATOM 3509 C CA . ALA B 1 219 ? 4.84 -36.375 -9.344 1 97.31 219 ALA B CA 1
ATOM 3510 C C . ALA B 1 219 ? 5.438 -36.125 -10.727 1 97.31 219 ALA B C 1
ATOM 3512 O O . ALA B 1 219 ? 6.551 -35.594 -10.836 1 97.31 219 ALA B O 1
ATOM 3513 N N . ALA B 1 220 ? 4.715 -36.5 -11.711 1 96.75 220 ALA B N 1
ATOM 3514 C CA . ALA B 1 220 ? 5.168 -36.312 -13.086 1 96.75 220 ALA B CA 1
ATOM 3515 C C . ALA B 1 220 ? 5.289 -34.812 -13.398 1 96.75 220 ALA B C 1
ATOM 3517 O O . ALA B 1 220 ? 6.254 -34.375 -14.031 1 96.75 220 ALA B O 1
ATOM 3518 N N . ALA B 1 221 ? 4.266 -34.031 -13 1 97.38 221 ALA B N 1
ATOM 3519 C CA . ALA B 1 221 ? 4.293 -32.594 -13.211 1 97.38 221 ALA B CA 1
ATOM 3520 C C . ALA B 1 221 ? 5.465 -31.938 -12.469 1 97.38 221 ALA B C 1
ATOM 3522 O O . ALA B 1 221 ? 6.133 -31.047 -13.008 1 97.38 221 ALA B O 1
ATOM 3523 N N . GLU B 1 222 ? 5.734 -32.312 -11.219 1 95.31 222 GLU B N 1
ATOM 3524 C CA . GLU B 1 222 ? 6.859 -31.828 -10.422 1 95.31 222 GLU B CA 1
ATOM 3525 C C . GLU B 1 222 ? 8.188 -32.125 -11.117 1 95.31 222 GLU B C 1
ATOM 3527 O O . GLU B 1 222 ? 9.086 -31.281 -11.125 1 95.31 222 GLU B O 1
ATOM 3532 N N . ASP B 1 223 ? 8.297 -33.312 -11.648 1 94.19 223 ASP B N 1
ATOM 3533 C CA . ASP B 1 223 ? 9.516 -33.719 -12.328 1 94.19 223 ASP B CA 1
ATOM 3534 C C . ASP B 1 223 ? 9.734 -32.906 -13.602 1 94.19 223 ASP B C 1
ATOM 3536 O O . ASP B 1 223 ? 10.875 -32.625 -13.977 1 94.19 223 ASP B O 1
ATOM 3540 N N . ALA B 1 224 ? 8.664 -32.594 -14.234 1 94.62 224 ALA B N 1
ATOM 3541 C CA . ALA B 1 224 ? 8.727 -31.906 -15.516 1 94.62 224 ALA B CA 1
ATOM 3542 C C . ALA B 1 224 ? 9.008 -30.422 -15.312 1 94.62 224 ALA B C 1
ATOM 3544 O O . ALA B 1 224 ? 9.594 -29.766 -16.172 1 94.62 224 ALA B O 1
ATOM 3545 N N . ALA B 1 225 ? 8.539 -29.859 -14.219 1 93 225 ALA B N 1
ATOM 3546 C CA . ALA B 1 225 ? 8.617 -28.422 -13.953 1 93 225 ALA B CA 1
ATOM 3547 C C . ALA B 1 225 ? 10.047 -28.016 -13.594 1 93 225 ALA B C 1
ATOM 3549 O O . ALA B 1 225 ? 10.68 -28.641 -12.742 1 93 225 ALA B O 1
ATOM 3550 N N . GLU B 1 226 ? 10.555 -26.969 -14.258 1 87 226 GLU B N 1
ATOM 3551 C CA . GLU B 1 226 ? 11.891 -26.438 -13.992 1 87 226 GLU B CA 1
ATOM 3552 C C . GLU B 1 226 ? 11.828 -24.938 -13.688 1 87 226 GLU B C 1
ATOM 3554 O O . GLU B 1 226 ? 10.844 -24.281 -14.016 1 87 226 GLU B O 1
ATOM 3559 N N . GLY B 1 227 ? 12.867 -24.484 -12.977 1 83.56 227 GLY B N 1
ATOM 3560 C CA . GLY B 1 227 ? 12.961 -23.062 -12.719 1 83.56 227 GLY B CA 1
ATOM 3561 C C . GLY B 1 227 ? 11.766 -22.516 -11.969 1 83.56 227 GLY B C 1
ATOM 3562 O O . GLY B 1 227 ? 11.383 -23.047 -10.922 1 83.56 227 GLY B O 1
ATOM 3563 N N . PHE B 1 228 ? 11.211 -21.453 -12.516 1 85.62 228 PHE B N 1
ATOM 3564 C CA . PHE B 1 228 ? 10.109 -20.766 -11.867 1 85.62 228 PHE B CA 1
ATOM 3565 C C . PHE B 1 228 ? 8.844 -21.609 -11.898 1 85.62 228 PHE B C 1
ATOM 3567 O O . PHE B 1 228 ? 7.992 -21.484 -11.008 1 85.62 228 PHE B O 1
ATOM 3574 N N . MET B 1 229 ? 8.766 -22.484 -12.852 1 92.44 229 MET B N 1
ATOM 3575 C CA . MET B 1 229 ? 7.594 -23.344 -12.93 1 92.44 229 MET B CA 1
ATOM 3576 C C . MET B 1 229 ? 7.555 -24.312 -11.75 1 92.44 229 MET B C 1
ATOM 3578 O O . MET B 1 229 ? 6.477 -24.656 -11.258 1 92.44 229 MET B O 1
ATOM 3582 N N . ARG B 1 230 ? 8.688 -24.75 -11.312 1 93 230 ARG B N 1
ATOM 3583 C CA . ARG B 1 230 ? 8.742 -25.609 -10.141 1 93 230 ARG B CA 1
ATOM 3584 C C . ARG B 1 230 ? 8.094 -24.938 -8.938 1 93 230 ARG B C 1
ATOM 3586 O O . ARG B 1 230 ? 7.367 -25.578 -8.172 1 93 230 ARG B O 1
ATOM 3593 N N . LYS B 1 231 ? 8.281 -23.703 -8.742 1 93.25 231 LYS B N 1
ATOM 3594 C CA . LYS B 1 231 ? 7.68 -22.922 -7.656 1 93.25 231 LYS B CA 1
ATOM 3595 C C . LYS B 1 231 ? 6.16 -22.875 -7.789 1 93.25 231 LYS B C 1
ATOM 3597 O O . LYS B 1 231 ? 5.441 -23 -6.793 1 93.25 231 LYS B O 1
ATOM 3602 N N . LYS B 1 232 ? 5.73 -22.719 -9 1 96.62 232 LYS B N 1
ATOM 3603 C CA . LYS B 1 232 ? 4.293 -22.672 -9.234 1 96.62 232 LYS B CA 1
ATOM 3604 C C . LYS B 1 232 ? 3.635 -24.016 -8.938 1 96.62 232 LYS B C 1
ATOM 3606 O O . LYS B 1 232 ? 2.539 -24.062 -8.375 1 96.62 232 LYS B O 1
ATOM 3611 N N . VAL B 1 233 ? 4.316 -25.078 -9.32 1 97.19 233 VAL B N 1
ATOM 3612 C CA . VAL B 1 233 ? 3.779 -26.406 -9.039 1 97.19 233 VAL B CA 1
ATOM 3613 C C . VAL B 1 233 ? 3.762 -26.656 -7.527 1 97.19 233 VAL B C 1
ATOM 3615 O O . VAL B 1 233 ? 2.787 -27.172 -6.988 1 97.19 233 VAL B O 1
ATOM 3618 N N . LEU B 1 234 ? 4.836 -26.266 -6.879 1 95.88 234 LEU B N 1
ATOM 3619 C CA . LEU B 1 234 ? 4.875 -26.359 -5.422 1 95.88 234 LEU B CA 1
ATOM 3620 C C . LEU B 1 234 ? 3.738 -25.562 -4.797 1 95.88 234 LEU B C 1
ATOM 3622 O O . LEU B 1 234 ? 3.061 -26.047 -3.887 1 95.88 234 LEU B O 1
ATOM 3626 N N . ALA B 1 235 ? 3.541 -24.375 -5.273 1 97.5 235 ALA B N 1
ATOM 3627 C CA . ALA B 1 235 ? 2.467 -23.516 -4.77 1 97.5 235 ALA B CA 1
ATOM 3628 C C . ALA B 1 235 ? 1.102 -24.156 -5.012 1 97.5 235 ALA B C 1
ATOM 3630 O O . ALA B 1 235 ? 0.212 -24.078 -4.16 1 97.5 235 ALA B O 1
ATOM 3631 N N . ALA B 1 236 ? 0.947 -24.75 -6.176 1 98.62 236 ALA B N 1
ATOM 3632 C CA . ALA B 1 236 ? -0.304 -25.453 -6.473 1 98.62 236 ALA B CA 1
ATOM 3633 C C . ALA B 1 236 ? -0.567 -26.562 -5.469 1 98.62 236 ALA B C 1
ATOM 3635 O O . ALA B 1 236 ? -1.685 -26.703 -4.965 1 98.62 236 ALA B O 1
ATOM 3636 N N . THR B 1 237 ? 0.471 -27.312 -5.207 1 98.44 237 THR B N 1
ATOM 3637 C CA . THR B 1 237 ? 0.371 -28.391 -4.23 1 98.44 237 THR B CA 1
ATOM 3638 C C . THR B 1 237 ? -0.007 -27.844 -2.855 1 98.44 237 THR B C 1
ATOM 3640 O O . THR B 1 237 ? -0.926 -28.359 -2.211 1 98.44 237 THR B O 1
ATOM 3643 N N . GLU B 1 238 ? 0.679 -26.797 -2.436 1 98.38 238 GLU B N 1
ATOM 3644 C CA . GLU B 1 238 ? 0.422 -26.188 -1.135 1 98.38 238 GLU B CA 1
ATOM 3645 C C . GLU B 1 238 ? -0.996 -25.625 -1.058 1 98.38 238 GLU B C 1
ATOM 3647 O O . GLU B 1 238 ? -1.652 -25.734 -0.019 1 98.38 238 GLU B O 1
ATOM 3652 N N . ALA B 1 239 ? -1.463 -25.031 -2.154 1 98.81 239 ALA B N 1
ATOM 3653 C CA . ALA B 1 239 ? -2.82 -24.5 -2.191 1 98.81 239 ALA B CA 1
ATOM 3654 C C . ALA B 1 239 ? -3.854 -25.594 -1.968 1 98.81 239 ALA B C 1
ATOM 3656 O O . ALA B 1 239 ? -4.766 -25.438 -1.15 1 98.81 239 ALA B O 1
ATOM 3657 N N . LEU B 1 240 ? -3.68 -26.703 -2.668 1 98.81 240 LEU B N 1
ATOM 3658 C CA . LEU B 1 240 ? -4.621 -27.828 -2.574 1 98.81 240 LEU B CA 1
ATOM 3659 C C . LEU B 1 240 ? -4.582 -28.453 -1.187 1 98.81 240 LEU B C 1
ATOM 3661 O O . LEU B 1 240 ? -5.629 -28.734 -0.603 1 98.81 240 LEU B O 1
ATOM 3665 N N . GLU B 1 241 ? -3.379 -28.641 -0.677 1 98.56 241 GLU B N 1
ATOM 3666 C CA . GLU B 1 241 ? -3.236 -29.172 0.671 1 98.56 241 GLU B CA 1
ATOM 3667 C C . GLU B 1 241 ? -3.883 -28.25 1.705 1 98.56 241 GLU B C 1
ATOM 3669 O O . GLU B 1 241 ? -4.363 -28.719 2.74 1 98.56 241 GLU B O 1
ATOM 3674 N N . GLY B 1 242 ? -3.896 -26.969 1.43 1 98.25 242 GLY B N 1
ATOM 3675 C CA . GLY B 1 242 ? -4.461 -25.984 2.342 1 98.25 242 GLY B CA 1
ATOM 3676 C C . GLY B 1 242 ? -5.969 -25.844 2.213 1 98.25 242 GLY B C 1
ATOM 3677 O O . GLY B 1 242 ? -6.605 -25.156 3.012 1 98.25 242 GLY B O 1
ATOM 3678 N N . GLY B 1 243 ? -6.559 -26.406 1.128 1 98.06 243 GLY B N 1
ATOM 3679 C CA . GLY B 1 243 ? -8.016 -26.406 1.053 1 98.06 243 GLY B CA 1
ATOM 3680 C C . GLY B 1 243 ? -8.539 -25.812 -0.236 1 98.06 243 GLY B C 1
ATOM 3681 O O . GLY B 1 243 ? -9.758 -25.781 -0.459 1 98.06 243 GLY B O 1
ATOM 3682 N N . ALA B 1 244 ? -7.672 -25.375 -1.112 1 98.62 244 ALA B N 1
ATOM 3683 C CA . ALA B 1 244 ? -8.133 -24.781 -2.367 1 98.62 244 ALA B CA 1
ATOM 3684 C C . ALA B 1 244 ? -8.977 -25.766 -3.164 1 98.62 244 ALA B C 1
ATOM 3686 O O . ALA B 1 244 ? -8.695 -26.969 -3.168 1 98.62 244 ALA B O 1
ATOM 3687 N N . ALA B 1 245 ? -9.914 -25.297 -3.863 1 98.31 245 ALA B N 1
ATOM 3688 C CA . ALA B 1 245 ? -10.844 -26.125 -4.629 1 98.31 245 ALA B CA 1
ATOM 3689 C C . ALA B 1 245 ? -10.164 -26.688 -5.875 1 98.31 245 ALA B C 1
ATOM 3691 O O . ALA B 1 245 ? -10.453 -27.812 -6.289 1 98.31 245 ALA B O 1
ATOM 3692 N N . GLU B 1 246 ? -9.344 -25.953 -6.484 1 98.56 246 GLU B N 1
ATOM 3693 C CA . GLU B 1 246 ? -8.555 -26.297 -7.668 1 98.56 246 GLU B CA 1
ATOM 3694 C C . GLU B 1 246 ? -7.488 -25.234 -7.938 1 98.56 246 GLU B C 1
ATOM 3696 O O . GLU B 1 246 ? -7.547 -24.125 -7.391 1 98.56 246 GLU B O 1
ATOM 3701 N N . VAL B 1 247 ? -6.516 -25.609 -8.695 1 98.88 247 VAL B N 1
ATOM 3702 C CA . VAL B 1 247 ? -5.508 -24.672 -9.172 1 98.88 247 VAL B CA 1
ATOM 3703 C C . VAL B 1 247 ? -5.34 -24.812 -10.688 1 98.88 247 VAL B C 1
ATOM 3705 O O . VAL B 1 247 ? -5.305 -25.938 -11.203 1 98.88 247 VAL B O 1
ATOM 3708 N N . VAL B 1 248 ? -5.301 -23.75 -11.383 1 98.94 248 VAL B N 1
ATOM 3709 C CA . VAL B 1 248 ? -5 -23.781 -12.812 1 98.94 248 VAL B CA 1
ATOM 3710 C C . VAL B 1 248 ? -3.828 -22.859 -13.117 1 98.94 248 VAL B C 1
ATOM 3712 O O . VAL B 1 248 ? -3.832 -21.688 -12.711 1 98.94 248 VAL B O 1
ATOM 3715 N N . VAL B 1 249 ? -2.785 -23.359 -13.711 1 98.69 249 VAL B N 1
ATOM 3716 C CA . VAL B 1 249 ? -1.676 -22.562 -14.227 1 98.69 249 VAL B CA 1
ATOM 3717 C C . VAL B 1 249 ? -1.877 -22.312 -15.719 1 98.69 249 VAL B C 1
ATOM 3719 O O . VAL B 1 249 ? -2.035 -23.25 -16.5 1 98.69 249 VAL B O 1
ATOM 3722 N N . THR B 1 250 ? -1.9 -21.078 -16.141 1 98.31 250 THR B N 1
ATOM 3723 C CA . THR B 1 250 ? -2.213 -20.797 -17.547 1 98.31 250 THR B CA 1
ATOM 3724 C C . THR B 1 250 ? -1.534 -19.5 -18 1 98.31 250 THR B C 1
ATOM 3726 O O . THR B 1 250 ? -0.872 -18.828 -17.203 1 98.31 250 THR B O 1
ATOM 3729 N N . ASP B 1 251 ? -1.628 -19.188 -19.281 1 97.62 251 ASP B N 1
ATOM 3730 C CA . ASP B 1 251 ? -1.013 -18.031 -19.922 1 97.62 251 ASP B CA 1
ATOM 3731 C C . ASP B 1 251 ? -1.835 -16.766 -19.672 1 97.62 251 ASP B C 1
ATOM 3733 O O . ASP B 1 251 ? -3.029 -16.734 -19.984 1 97.62 251 ASP B O 1
ATOM 3737 N N . ALA B 1 252 ? -1.157 -15.766 -19.156 1 98 252 ALA B N 1
ATOM 3738 C CA . ALA B 1 252 ? -1.814 -14.5 -18.828 1 98 252 ALA B CA 1
ATOM 3739 C C . ALA B 1 252 ? -2.182 -13.742 -20.109 1 98 252 ALA B C 1
ATOM 3741 O O . ALA B 1 252 ? -3.08 -12.898 -20.094 1 98 252 ALA B O 1
ATOM 3742 N N . ASN B 1 253 ? -1.499 -14 -21.203 1 97.31 253 ASN B N 1
ATOM 3743 C CA . ASN B 1 253 ? -1.49 -13.109 -22.359 1 97.31 253 ASN B CA 1
ATOM 3744 C C . ASN B 1 253 ? -2.527 -13.531 -23.391 1 97.31 253 ASN B C 1
ATOM 3746 O O . ASN B 1 253 ? -2.586 -12.961 -24.484 1 97.31 253 ASN B O 1
ATOM 3750 N N . GLN B 1 254 ? -3.297 -14.484 -23.078 1 96.5 254 GLN B N 1
ATOM 3751 C CA . GLN B 1 254 ? -4.402 -14.891 -23.938 1 96.5 254 GLN B CA 1
ATOM 3752 C C . GLN B 1 254 ? -5.684 -14.141 -23.594 1 96.5 254 GLN B C 1
ATOM 3754 O O . GLN B 1 254 ? -5.734 -13.43 -22.578 1 96.5 254 GLN B O 1
ATOM 3759 N N . ARG B 1 255 ? -6.641 -14.258 -24.469 1 96 255 ARG B N 1
ATOM 3760 C CA . ARG B 1 255 ? -7.938 -13.648 -24.188 1 96 255 ARG B CA 1
ATOM 3761 C C . ARG B 1 255 ? -8.633 -14.352 -23.031 1 96 255 ARG B C 1
ATOM 3763 O O . ARG B 1 255 ? -8.656 -15.586 -22.969 1 96 255 ARG B O 1
ATOM 3770 N N . ASP B 1 256 ? -9.133 -13.609 -22.109 1 98.19 256 ASP B N 1
ATOM 3771 C CA . ASP B 1 256 ? -9.938 -14.062 -20.984 1 98.19 256 ASP B CA 1
ATOM 3772 C C . ASP B 1 256 ? -9.25 -15.203 -20.234 1 98.19 256 ASP B C 1
ATOM 3774 O O . ASP B 1 256 ? -9.859 -16.25 -20 1 98.19 256 ASP B O 1
ATOM 3778 N N . PRO B 1 257 ? -8.016 -14.992 -19.859 1 98.56 257 PRO B N 1
ATOM 3779 C CA . PRO B 1 257 ? -7.238 -16.109 -19.328 1 98.56 257 PRO B CA 1
ATOM 3780 C C . PRO B 1 257 ? -7.852 -16.703 -18.047 1 98.56 257 PRO B C 1
ATOM 3782 O O . PRO B 1 257 ? -7.809 -17.906 -17.844 1 98.56 257 PRO B O 1
ATOM 3785 N N . VAL B 1 258 ? -8.5 -15.922 -17.188 1 98.81 258 VAL B N 1
ATOM 3786 C CA . VAL B 1 258 ? -9.031 -16.406 -15.914 1 98.81 258 VAL B CA 1
ATOM 3787 C C . VAL B 1 258 ? -10.336 -17.172 -16.156 1 98.81 258 VAL B C 1
ATOM 3789 O O . VAL B 1 258 ? -10.508 -18.297 -15.68 1 98.81 258 VAL B O 1
ATOM 3792 N N . VAL B 1 259 ? -11.219 -16.578 -16.953 1 98.5 259 VAL B N 1
ATOM 3793 C CA . VAL B 1 259 ? -12.523 -17.172 -17.234 1 98.5 259 VAL B CA 1
ATOM 3794 C C . VAL B 1 259 ? -12.352 -18.484 -17.984 1 98.5 259 VAL B C 1
ATOM 3796 O O . VAL B 1 259 ? -13 -19.484 -17.656 1 98.5 259 VAL B O 1
ATOM 3799 N N . ARG B 1 260 ? -11.43 -18.484 -18.938 1 98.44 260 ARG B N 1
ATOM 3800 C CA . ARG B 1 260 ? -11.195 -19.688 -19.719 1 98.44 260 ARG B CA 1
ATOM 3801 C C . ARG B 1 260 ? -10.555 -20.781 -18.859 1 98.44 260 ARG B C 1
ATOM 3803 O O . ARG B 1 260 ? -10.844 -21.969 -19.031 1 98.44 260 ARG B O 1
ATOM 3810 N N . ALA B 1 261 ? -9.672 -20.422 -17.984 1 98.56 261 ALA B N 1
ATOM 3811 C CA . ALA B 1 261 ? -9.07 -21.375 -17.062 1 98.56 261 ALA B CA 1
ATOM 3812 C C . ALA B 1 261 ? -10.133 -22.016 -16.156 1 98.56 261 ALA B C 1
ATOM 3814 O O . ALA B 1 261 ? -10.188 -23.234 -16.031 1 98.56 261 ALA B O 1
ATOM 3815 N N . LEU B 1 262 ? -10.977 -21.188 -15.586 1 98.06 262 LEU B N 1
ATOM 3816 C CA . LEU B 1 262 ? -12.023 -21.672 -14.688 1 98.06 262 LEU B CA 1
ATOM 3817 C C . LEU B 1 262 ? -13.023 -22.547 -15.438 1 98.06 262 LEU B C 1
ATOM 3819 O O . LEU B 1 262 ? -13.609 -23.453 -14.852 1 98.06 262 LEU B O 1
ATOM 3823 N N . GLY B 1 263 ? -13.18 -22.266 -16.719 1 97.5 263 GLY B N 1
ATOM 3824 C CA . GLY B 1 263 ? -14.078 -23.047 -17.547 1 97.5 263 GLY B CA 1
ATOM 3825 C C . GLY B 1 263 ? -13.453 -24.312 -18.078 1 97.5 263 GLY B C 1
ATOM 3826 O O . GLY B 1 263 ? -14.109 -25.094 -18.781 1 97.5 263 GLY B O 1
ATOM 3827 N N . GLY B 1 264 ? -12.18 -24.516 -17.844 1 97.25 264 GLY B N 1
ATOM 3828 C CA . GLY B 1 264 ? -11.5 -25.719 -18.25 1 97.25 264 GLY B CA 1
ATOM 3829 C C . GLY B 1 264 ? -10.992 -25.672 -19.688 1 97.25 264 GLY B C 1
ATOM 3830 O O . GLY B 1 264 ? -10.719 -26.703 -20.281 1 97.25 264 GLY B O 1
ATOM 3831 N N . GLN B 1 265 ? -10.797 -24.5 -20.188 1 97.19 265 GLN B N 1
ATOM 3832 C CA . GLN B 1 265 ? -10.477 -24.375 -21.594 1 97.19 265 GLN B CA 1
ATOM 3833 C C . GLN B 1 265 ? -8.977 -24.203 -21.812 1 97.19 265 GLN B C 1
ATOM 3835 O O . GLN B 1 265 ? -8.469 -24.422 -22.906 1 97.19 265 GLN B O 1
ATOM 3840 N N . THR B 1 266 ? -8.273 -23.766 -20.828 1 97.25 266 THR B N 1
ATOM 3841 C CA . THR B 1 266 ? -6.84 -23.516 -20.969 1 97.25 266 THR B CA 1
ATOM 3842 C C . THR B 1 266 ? -6.094 -23.891 -19.703 1 97.25 266 THR B C 1
ATOM 3844 O O . THR B 1 266 ? -6.695 -24.016 -18.625 1 97.25 266 THR B O 1
ATOM 3847 N N . GLY B 1 267 ? -4.785 -24.203 -19.859 1 98.19 267 GLY B N 1
ATOM 3848 C CA . GLY B 1 267 ? -3.871 -24.297 -18.734 1 98.19 267 GLY B CA 1
ATOM 3849 C C . GLY B 1 267 ? -3.73 -25.719 -18.203 1 98.19 267 GLY B C 1
ATOM 3850 O O . GLY B 1 267 ? -4.273 -26.656 -18.781 1 98.19 267 GLY B O 1
ATOM 3851 N N . THR B 1 268 ? -2.93 -25.906 -17.266 1 98.81 268 THR B N 1
ATOM 3852 C CA . THR B 1 268 ? -2.801 -27.125 -16.469 1 98.81 268 THR B CA 1
ATOM 3853 C C . THR B 1 268 ? -3.656 -27.047 -15.211 1 98.81 268 THR B C 1
ATOM 3855 O O . THR B 1 268 ? -3.453 -26.172 -14.367 1 98.81 268 THR B O 1
ATOM 3858 N N . ARG B 1 269 ? -4.57 -27.953 -15.102 1 98.81 269 ARG B N 1
ATOM 3859 C CA . ARG B 1 269 ? -5.469 -27.984 -13.953 1 98.81 269 ARG B CA 1
ATOM 3860 C C . ARG B 1 269 ? -4.988 -28.984 -12.906 1 98.81 269 ARG B C 1
ATOM 3862 O O . ARG B 1 269 ? -4.715 -30.141 -13.234 1 98.81 269 ARG B O 1
ATOM 3869 N N . PHE B 1 270 ? -4.793 -28.547 -11.711 1 98.81 270 PHE B N 1
ATOM 3870 C CA . PHE B 1 270 ? -4.496 -29.391 -10.555 1 98.81 270 PHE B CA 1
ATOM 3871 C C . PHE B 1 270 ? -5.742 -29.609 -9.711 1 98.81 270 PHE B C 1
ATOM 3873 O O . PHE B 1 270 ? -6.34 -28.656 -9.211 1 98.81 270 PHE B O 1
ATOM 3880 N N . ASP B 1 271 ? -6.105 -30.875 -9.523 1 98.19 271 ASP B N 1
ATOM 3881 C CA . ASP B 1 271 ? -7.297 -31.234 -8.766 1 98.19 271 ASP B CA 1
ATOM 3882 C C . ASP B 1 271 ? -6.938 -31.656 -7.34 1 98.19 271 ASP B C 1
ATOM 3884 O O . ASP B 1 271 ? -5.832 -32.125 -7.09 1 98.19 271 ASP B O 1
ATOM 3888 N N . PRO B 1 272 ? -7.875 -31.438 -6.41 1 97.94 272 PRO B N 1
ATOM 3889 C CA . PRO B 1 272 ? -7.613 -31.844 -5.027 1 97.94 272 PRO B CA 1
ATOM 3890 C C . PRO B 1 272 ? -7.207 -33.312 -4.91 1 97.94 272 PRO B C 1
ATOM 3892 O O . PRO B 1 272 ? -6.461 -33.688 -4 1 97.94 272 PRO B O 1
ATOM 3895 N N . GLU B 1 273 ? -7.578 -34.125 -5.848 1 97.94 273 GLU B N 1
ATOM 3896 C CA . GLU B 1 273 ? -7.25 -35.562 -5.844 1 97.94 273 GLU B CA 1
ATOM 3897 C C . GLU B 1 273 ? -5.754 -35.781 -6.059 1 97.94 273 GLU B C 1
ATOM 3899 O O . GLU B 1 273 ? -5.23 -36.844 -5.754 1 97.94 273 GLU B O 1
ATOM 3904 N N . ALA B 1 274 ? -5.152 -34.781 -6.629 1 98.12 274 ALA B N 1
ATOM 3905 C CA . ALA B 1 274 ? -3.719 -34.875 -6.887 1 98.12 274 ALA B CA 1
ATOM 3906 C C . ALA B 1 274 ? -2.934 -35.031 -5.586 1 98.12 274 ALA B C 1
ATOM 3908 O O . ALA B 1 274 ? -1.835 -35.594 -5.57 1 98.12 274 ALA B O 1
ATOM 3909 N N . VAL B 1 275 ? -3.486 -34.438 -4.504 1 97.81 275 VAL B N 1
ATOM 3910 C CA . VAL B 1 275 ? -2.771 -34.469 -3.23 1 97.81 275 VAL B CA 1
ATOM 3911 C C . VAL B 1 275 ? -3.482 -35.406 -2.252 1 97.81 275 VAL B C 1
ATOM 3913 O O . VAL B 1 275 ? -3.174 -35.406 -1.059 1 97.81 275 VAL B O 1
ATOM 3916 N N . ALA B 1 276 ? -4.449 -36.156 -2.607 1 90.75 276 ALA B N 1
ATOM 3917 C CA . ALA B 1 276 ? -5.199 -37.094 -1.762 1 90.75 276 ALA B CA 1
ATOM 3918 C C . ALA B 1 276 ? -4.402 -38.375 -1.494 1 90.75 276 ALA B C 1
ATOM 3920 O O . ALA B 1 276 ? -3.578 -38.781 -2.316 1 90.75 276 ALA B O 1
#

Radius of gyration: 24.56 Å; Cα contacts (8 Å, |Δi|>4): 1429; chains: 2; bounding box: 55×78×54 Å

pLDDT: mean 96.31, std 5.18, range [40.38, 98.94]

Foldseek 3Di:
DQAAEEEEEFEQDPLFDCQQVLLLVVVCLVVPHAYAYFYDRVVLLQVQCVVVVHHWDWFAAPVGAIDTQAAPVSFVSRVVSVVVVQVVVCVSSVVVVAAADEEECLVVNQWEEAFDQWGWGDDDPDIDIDGRGFEGDTDDGDVVVSVVCVVVRYHYYYYDQHQYPVGDTGDYDRLLVSLRNLLVSLHEYEYADAAQEQALAPVDSVRAALEQQALVSLVSSCVRADHPRNVNSVSQLSSLVSRHQKYFYGHNPDHNTPVCRVVSNTGYIYGNNNND/DQAAEEEEEFEQDPLFDCQQVLLLVVVCLVVPHAYAYFYDHVVLLQVQCVVVVHHWDWFAAPVGAIDTQAAPVSFVSRVVSVVVVQVVVCVSSVVSVAAADEEECLVVNQWEEAFDQWGWGDDDPDIDIDGRGFEGDTDDGDVVVSVVCVVVRYHYYYYDQHQYPVGDTGDYDRLLVSLRNLLVSLHEYEYADAAQEQALAPVDSVRAALEQQALVSLVSSCVRADHPRNVNSVSQLSSLVSRHQKYFYGHNPDRNTPVCRVVSNTGYIYGSNNND

Solvent-accessible surface area (backbone atoms only — not comparable to full-atom values): 26546 Å² total; per-residue (Å²): 126,89,70,56,39,38,29,38,29,43,49,26,49,83,76,38,45,64,62,35,45,48,56,32,49,39,51,43,44,75,70,65,36,44,48,38,36,25,36,49,37,61,46,51,28,42,52,46,29,44,53,54,73,40,77,79,44,73,43,31,29,86,88,66,50,71,45,72,59,27,37,72,70,52,44,52,42,38,38,12,33,37,33,32,53,40,52,53,49,29,30,52,32,45,68,65,72,30,48,18,33,44,42,37,12,41,32,59,47,28,25,24,30,51,63,34,49,54,45,60,30,48,56,88,92,45,77,43,78,44,73,55,28,42,30,38,49,80,74,45,60,39,59,66,61,54,48,47,36,45,76,69,64,33,33,44,36,35,32,53,34,25,23,22,73,90,49,42,77,21,41,50,60,43,56,45,50,38,14,49,50,14,7,75,63,51,7,35,30,38,40,28,32,78,45,60,36,51,28,67,41,83,91,35,82,84,37,49,40,58,68,23,61,28,48,68,44,40,51,52,49,54,71,36,35,55,76,72,49,33,51,47,50,50,16,43,52,51,10,36,75,50,42,13,59,30,31,29,34,21,30,20,75,42,84,39,31,53,57,36,34,77,70,68,71,49,27,18,34,37,38,47,49,20,76,99,127,88,70,54,41,38,28,39,29,43,48,26,49,83,76,36,46,62,63,35,45,49,56,31,50,40,52,43,44,75,70,64,36,44,48,39,37,25,37,49,38,61,47,51,28,43,53,46,28,44,54,53,73,41,75,77,44,73,44,29,30,86,88,66,50,70,45,72,60,28,35,72,69,52,43,54,44,37,38,12,32,36,32,31,53,41,52,54,50,29,29,52,30,45,68,66,71,30,47,19,33,45,41,36,10,41,32,58,48,29,25,25,28,52,63,35,48,55,44,60,31,48,57,87,92,46,75,43,79,42,73,56,29,41,29,39,49,79,72,45,59,38,58,66,62,54,48,47,35,45,76,67,64,32,32,44,36,35,32,54,34,23,23,22,73,88,49,43,76,22,42,51,60,42,54,46,49,38,15,49,49,14,7,74,63,50,6,35,29,38,41,29,31,78,46,59,38,51,29,66,40,83,90,35,82,85,37,50,39,58,67,24,62,28,50,67,44,39,52,51,49,55,70,35,33,56,77,72,48,33,52,47,51,50,17,44,52,51,10,36,76,48,42,14,59,31,30,30,32,23,29,22,76,41,83,39,32,54,57,35,35,76,69,68,73,48,26,18,35,38,36,50,50,19,77,101

Sequence (552 aa):
MVRVTTVVKIGGARAVDPGPAVTDVAHLMANGEDVVVVHGGSTAVDDALSDFGLEPEYVESPSGMTGRFTDSEAMDVLAMAMGKVNTDLVATFQNAGVPAVGLNGVDGGLLTGPRKSAVKVVEGEKTKIRRGDHSGRIEAVNTDLLAAQFDAGYVPVVSVPMLADEGTPVNADADRAAAAVAGALDASLVVLTDVAGVYEDPDDEASVIESVASPDALAAAEDAAEGFMRKKVLAATEALEGGAAEVVVTDANQRDPVVRALGGQTGTRFDPEAVAMVRVTTVVKIGGARAVDPGPAVTDVAHLMANGEDVVVVHGGSTAVDDALSDFGLEPEYVESPSGMTGRFTDSEAMDVLAMAMGKVNTDLVATFQNAGVPAVGLNGVDGGLLTGPRKSAVKVVEGEKTKIRRGDHSGRIEAVNTDLLAAQFDAGYVPVVSVPMLADEGTPVNADADRAAAAVAGALDASLVVLTDVAGVYEDPDDEASVIESVASPDALAAAEDAAEGFMRKKVLAATEALEGGAAEVVVTDANQRDPVVRALGGQTGTRFDPEAVA